Protein AF-A0A833Y471-F1 (afdb_monomer)

Mean predicted aligned error: 12.46 Å

InterPro domains:
  IPR001757 P-type ATPase [TIGR01494] (314-428)
  IPR006539 P-type ATPase, subfamily IV [TIGR01652] (5-636)
  IPR023214 HAD superfamily [G3DSA:3.40.50.1000] (184-388)
  IPR023298 P-type ATPase, transmembrane domain superfamily [SSF81665] (397-626)
  IPR023299 P-type ATPase, cytoplasmic domain N [G3DSA:3.40.1110.10] (30-183)
  IPR023299 P-type ATPase, cytoplasmic domain N [SSF81660] (3-189)
  IPR032630 P-type ATPase, C-terminal [PF16212] (376-629)
  IPR036412 HAD-like superfamily [SSF56784] (178-396)

Secondary structure (DSSP, 8-state):
---HHHHHHHHHHHHSS-PEEEEEETTEEEEE-SSHHHHHHHHHHHHTTEEEEEE-SSEEEEEETTEEEEEEEEEEE---TTT-EEEEEEE-TTS-EEEEEEE-HHHHGGGB-GGGHHHHHHHHHHHHHHHHTTPEEEEEEEEEE-HHHHHHHHHHHHHHHT-SSSHHHHHHHHHHHHTSSBEEEEEEEE--PPPTTHHHHHHHHHHTT--EEEE-SS-HHHHHHHHHHTTSS-TTSSEEEEE--SSHHHHHHHHHHHHHHHS-GGG--S----------GGGG--S-EEEEEEHHHHHHHTSTTTHHHHHHHHHHSSEEEEES--HHHHHHHHHHHHHHH----EEEESSGGGHHHHHHSSEEEEE-BTTBSHHHHT-SEEES-GGGHHHIIIIIIHHHHHHHHHHHHHHHHHHHHHHHHHHHHHTTTTT----SS-HHHHHHIIIIITHHHHHHHHHH--SS-HHHHHH-GGGGHHHHTT-SSSHHHHHHHHHHHHHHHHHHHHHHHHHHHH-B-TTSSB---HHHHHHHHHHHHHHHHHHHHHHH-SS--HHHHHHHHHHHHHHHHHHHHHTSHHHHHH-TTT---TTHHHHHHTSHHHHHHHHHHHHHHHHHHHHHHHHHHHHS--HHHHHHTT-----S------------

Structure (mmCIF, N/CA/C/O backbone):
data_AF-A0A833Y471-F1
#
_entry.id   AF-A0A833Y471-F1
#
loop_
_atom_site.group_PDB
_atom_site.id
_atom_site.type_symbol
_atom_site.label_atom_id
_atom_site.label_alt_id
_atom_site.label_comp_id
_atom_site.label_asym_id
_atom_site.label_entity_id
_atom_site.label_seq_id
_atom_site.pdbx_PDB_ins_code
_atom_site.Cartn_x
_atom_site.Cartn_y
_atom_site.Cartn_z
_atom_site.occupancy
_atom_site.B_iso_or_equiv
_atom_site.auth_seq_id
_atom_site.auth_comp_id
_atom_site.auth_asym_id
_atom_site.auth_atom_id
_atom_site.pdbx_PDB_model_num
ATOM 1 N N . MET A 1 1 ? -47.104 -16.555 22.833 1.00 46.97 1 MET A N 1
ATOM 2 C CA . MET A 1 1 ? -46.897 -15.658 23.987 1.00 46.97 1 MET A CA 1
ATOM 3 C C . MET A 1 1 ? -45.704 -16.211 24.736 1.00 46.97 1 MET A C 1
ATOM 5 O O . MET A 1 1 ? -45.770 -17.367 25.133 1.00 46.97 1 MET A O 1
ATOM 9 N N . GLY A 1 2 ? -44.591 -15.477 24.731 1.00 65.81 2 GLY A N 1
ATOM 10 C CA . GLY A 1 2 ? -43.312 -15.916 25.293 1.00 65.81 2 GLY A CA 1
ATOM 11 C C . GLY A 1 2 ? -43.161 -15.549 26.767 1.00 65.81 2 GLY A C 1
ATOM 12 O O . GLY A 1 2 ? -44.067 -14.967 27.362 1.00 65.81 2 GLY A O 1
ATOM 13 N N . ASP A 1 3 ? -42.009 -15.904 27.331 1.00 83.62 3 ASP A N 1
ATOM 14 C CA . ASP A 1 3 ? -41.602 -15.529 28.684 1.00 83.62 3 ASP A CA 1
ATOM 15 C C . ASP A 1 3 ? -41.560 -13.987 28.832 1.00 83.62 3 ASP A C 1
ATOM 17 O O . ASP A 1 3 ? -40.911 -13.319 28.013 1.00 83.62 3 ASP A O 1
ATOM 21 N N . PRO A 1 4 ? -42.232 -13.401 29.847 1.00 86.00 4 PRO A N 1
ATOM 22 C CA . PRO A 1 4 ? -42.196 -11.965 30.116 1.00 86.00 4 PRO A CA 1
ATOM 23 C C . PRO A 1 4 ? -40.780 -11.393 30.245 1.00 86.00 4 PRO A C 1
ATOM 25 O O . PRO A 1 4 ? -40.534 -10.291 29.759 1.00 86.00 4 PRO A O 1
ATOM 28 N N . TYR A 1 5 ? -39.832 -12.133 30.827 1.00 88.38 5 TYR A N 1
ATOM 29 C CA . TYR A 1 5 ? -38.450 -11.672 30.994 1.00 88.38 5 TYR A CA 1
ATOM 30 C C . TYR A 1 5 ? -37.725 -11.526 29.650 1.00 88.38 5 TYR A C 1
ATOM 32 O O . TYR A 1 5 ? -36.957 -10.584 29.456 1.00 88.38 5 TYR A O 1
ATOM 40 N N . ILE A 1 6 ? -38.030 -12.392 28.680 1.00 91.00 6 ILE A N 1
ATOM 41 C CA . ILE A 1 6 ? -37.487 -12.299 27.316 1.00 91.00 6 ILE A CA 1
ATOM 42 C C . ILE A 1 6 ? -38.076 -11.085 26.586 1.00 91.00 6 ILE A C 1
ATOM 44 O O . ILE A 1 6 ? -37.374 -10.399 25.841 1.00 91.00 6 ILE A O 1
ATOM 48 N N . HIS A 1 7 ? -39.355 -10.778 26.816 1.00 92.75 7 HIS A N 1
ATOM 49 C CA . HIS A 1 7 ? -39.956 -9.558 26.280 1.00 92.75 7 HIS A CA 1
ATOM 50 C C . HIS A 1 7 ? -39.281 -8.307 26.856 1.00 92.75 7 HIS A C 1
ATOM 52 O O . HIS A 1 7 ? -38.973 -7.393 26.095 1.00 92.75 7 HIS A O 1
ATOM 58 N N . GLU A 1 8 ? -38.996 -8.271 28.162 1.00 93.62 8 GLU A N 1
ATOM 59 C CA . GLU A 1 8 ? -38.251 -7.158 28.770 1.00 93.62 8 GLU A CA 1
ATOM 60 C C . GLU A 1 8 ? -36.824 -7.043 28.226 1.00 93.62 8 GLU A C 1
ATOM 62 O O . GLU A 1 8 ? -36.350 -5.934 27.988 1.00 93.62 8 GLU A O 1
ATOM 67 N N . PHE A 1 9 ? -36.154 -8.169 27.968 1.00 95.50 9 PHE A N 1
ATOM 68 C CA . PHE A 1 9 ? -34.824 -8.191 27.360 1.00 95.50 9 PHE A CA 1
ATOM 69 C C . PHE A 1 9 ? -34.816 -7.492 25.991 1.00 95.50 9 PHE A C 1
ATOM 71 O O . PHE A 1 9 ? -34.044 -6.558 25.769 1.00 95.50 9 PHE A O 1
ATOM 78 N N . PHE A 1 10 ? -35.707 -7.883 25.072 1.00 95.50 10 PHE A N 1
ATOM 79 C CA . PHE A 1 10 ? -35.775 -7.249 23.749 1.00 95.50 10 PHE A CA 1
ATOM 80 C C . PHE A 1 10 ? -36.350 -5.832 23.795 1.00 95.50 10 PHE A C 1
ATOM 82 O O . PHE A 1 10 ? -35.920 -4.970 23.023 1.00 95.50 10 PHE A O 1
ATOM 89 N N . ARG A 1 11 ? -37.261 -5.554 24.733 1.00 95.19 11 ARG A N 1
ATOM 90 C CA . ARG A 1 11 ? -37.755 -4.202 24.990 1.00 95.19 11 ARG A CA 1
ATOM 91 C C . ARG A 1 11 ? -36.618 -3.279 25.410 1.00 95.19 11 ARG A C 1
ATOM 93 O O . ARG A 1 11 ? -36.487 -2.206 24.823 1.00 95.19 11 ARG A O 1
ATOM 100 N N . LEU A 1 12 ? -35.749 -3.709 26.326 1.00 96.50 12 LEU A N 1
ATOM 101 C CA . LEU A 1 12 ? -34.552 -2.963 26.706 1.00 96.50 12 LEU A CA 1
ATOM 102 C C . LEU A 1 12 ? -33.698 -2.646 25.479 1.00 96.50 12 LEU A C 1
ATOM 104 O O . LEU A 1 12 ? -33.346 -1.485 25.276 1.00 96.50 12 LEU A O 1
ATOM 108 N N . LEU A 1 13 ? -33.407 -3.640 24.633 1.00 95.94 13 LEU A N 1
ATOM 109 C CA . LEU A 1 13 ? -32.599 -3.437 23.423 1.00 95.94 13 LEU A CA 1
ATOM 110 C C . LEU A 1 13 ? -33.227 -2.437 22.439 1.00 95.94 13 LEU A C 1
ATOM 112 O O . LEU A 1 13 ? -32.497 -1.719 21.758 1.00 95.94 13 LEU A O 1
ATOM 116 N N . SER A 1 14 ? -34.559 -2.350 22.397 1.00 95.69 14 SER A N 1
ATOM 117 C CA . SER A 1 14 ? -35.309 -1.404 21.555 1.00 95.69 14 SER A CA 1
ATOM 118 C C . SER A 1 14 ? -35.525 -0.008 22.165 1.00 95.69 14 SER A C 1
ATOM 120 O O . SER A 1 14 ? -36.013 0.886 21.475 1.00 95.69 14 SER A O 1
ATOM 122 N N . LEU A 1 15 ? -35.200 0.193 23.449 1.00 95.69 15 LEU A N 1
ATOM 123 C CA . LEU A 1 15 ? -35.411 1.459 24.168 1.00 95.69 15 LEU A CA 1
ATOM 124 C C . LEU A 1 15 ? -34.092 2.106 24.609 1.00 95.69 15 LEU A C 1
ATOM 126 O O . LEU A 1 15 ? -33.892 3.311 24.432 1.00 95.69 15 LEU A O 1
ATOM 130 N N . CYS A 1 16 ? -33.179 1.314 25.171 1.00 95.75 16 CYS A N 1
ATOM 131 C CA . CYS A 1 16 ? -31.921 1.767 25.750 1.00 95.75 16 CYS A CA 1
ATOM 132 C C . CYS A 1 16 ? -30.816 1.865 24.688 1.00 95.75 16 CYS A C 1
ATOM 134 O O . CYS A 1 16 ? -29.921 1.025 24.613 1.00 95.75 16 CYS A O 1
ATOM 136 N N . HIS A 1 17 ? -30.885 2.881 23.831 1.00 94.38 17 HIS A N 1
ATOM 137 C CA . HIS A 1 17 ? -29.886 3.175 22.791 1.00 94.38 17 HIS A CA 1
ATOM 138 C C . HIS A 1 17 ? -29.974 4.636 22.343 1.00 94.38 17 HIS A C 1
ATOM 140 O O . HIS A 1 17 ? -30.935 5.316 22.698 1.00 94.38 17 HIS A O 1
ATOM 146 N N . THR A 1 18 ? -29.042 5.121 21.516 1.00 91.94 18 THR A N 1
ATOM 147 C CA . THR A 1 18 ? -29.137 6.447 20.855 1.00 91.94 18 THR A CA 1
ATOM 148 C C . THR A 1 18 ? -29.384 6.382 19.343 1.00 91.94 18 THR A C 1
ATOM 150 O O . THR A 1 18 ? -29.475 7.415 18.687 1.00 91.94 18 THR A O 1
ATOM 153 N N . VAL A 1 19 ? -29.553 5.173 18.793 1.00 92.00 19 VAL A N 1
ATOM 154 C CA . VAL A 1 19 ? -29.868 4.933 17.372 1.00 92.00 19 VAL A CA 1
ATOM 155 C C . VAL A 1 19 ? -31.068 5.757 16.895 1.00 92.00 19 VAL A C 1
ATOM 157 O O . VAL A 1 19 ? -32.106 5.805 17.556 1.00 92.00 19 VAL A O 1
ATOM 160 N N . MET A 1 20 ? -30.924 6.352 15.713 1.00 90.62 20 MET A N 1
ATOM 161 C CA . MET A 1 20 ? -31.963 7.091 15.002 1.00 90.62 20 MET A CA 1
ATOM 162 C C . MET A 1 20 ? -32.522 6.244 13.861 1.00 90.62 20 MET A C 1
ATOM 164 O O . MET A 1 20 ? -31.776 5.560 13.161 1.00 90.62 20 MET A O 1
ATOM 168 N N . SER A 1 21 ? -33.834 6.293 13.660 1.00 90.19 21 SER A N 1
ATOM 169 C CA . SER A 1 21 ? -34.512 5.626 12.552 1.00 90.19 21 SER A CA 1
ATOM 170 C C . SER A 1 21 ? -34.800 6.608 11.416 1.00 90.19 21 SER A C 1
ATOM 172 O O . SER A 1 21 ? -35.260 7.726 11.640 1.00 90.19 21 SER A O 1
ATOM 174 N N . GLU A 1 22 ? -34.552 6.175 10.184 1.00 85.31 22 GLU A N 1
ATOM 175 C CA . GLU A 1 22 ? -34.939 6.874 8.960 1.00 85.31 22 GLU A CA 1
ATOM 176 C C . GLU A 1 22 ? -35.779 5.939 8.094 1.00 85.31 22 GLU A C 1
ATOM 178 O O . GLU A 1 22 ? -35.349 4.836 7.760 1.00 85.31 22 GLU A O 1
ATOM 183 N N . GLU A 1 23 ? -36.970 6.382 7.707 1.00 81.00 23 GLU A N 1
ATOM 184 C CA . GLU A 1 23 ? -37.832 5.665 6.769 1.00 81.00 23 GLU A CA 1
ATOM 185 C C . GLU A 1 23 ? -37.775 6.409 5.430 1.00 81.00 23 GLU A C 1
ATOM 187 O O . GLU A 1 23 ? -38.266 7.531 5.317 1.00 81.00 23 GLU A O 1
ATOM 192 N N . LYS A 1 24 ? -37.074 5.836 4.439 1.00 71.19 24 LYS A N 1
ATOM 193 C CA . LYS A 1 24 ? -36.909 6.464 3.110 1.00 71.19 24 LYS A CA 1
ATOM 194 C C . LYS A 1 24 ? -38.098 6.185 2.192 1.00 71.19 24 LYS A C 1
ATOM 196 O O . LYS A 1 24 ? -38.511 7.073 1.456 1.00 71.19 24 LYS A O 1
ATOM 201 N N . ASN A 1 25 ? -38.632 4.968 2.270 1.00 74.25 25 ASN A N 1
ATOM 202 C CA . ASN A 1 25 ? -39.831 4.485 1.588 1.00 74.25 25 ASN A CA 1
ATOM 203 C C . ASN A 1 25 ? -40.712 3.770 2.626 1.00 74.25 25 ASN A C 1
ATOM 205 O O . ASN A 1 25 ? -40.179 3.269 3.619 1.00 74.25 25 ASN A O 1
ATOM 209 N N . GLU A 1 26 ? -42.028 3.677 2.405 1.00 68.75 26 GLU A N 1
ATOM 210 C CA . GLU A 1 26 ? -42.925 2.921 3.298 1.00 68.75 26 GLU A CA 1
ATOM 211 C C . GLU A 1 26 ? -42.424 1.477 3.476 1.00 68.75 26 GLU A C 1
ATOM 213 O O . GLU A 1 26 ? -42.359 0.704 2.521 1.00 68.75 26 GLU A O 1
ATOM 218 N N . GLY A 1 27 ? -42.043 1.115 4.707 1.00 70.00 27 GLY A N 1
ATOM 219 C CA . GLY A 1 27 ? -41.540 -0.220 5.050 1.00 70.00 27 GLY A CA 1
ATOM 220 C C . GLY A 1 27 ? -40.014 -0.393 5.009 1.00 70.00 27 GLY A C 1
ATOM 221 O O . GLY A 1 27 ? -39.505 -1.355 5.592 1.00 70.00 27 GLY A O 1
ATOM 222 N N . GLU A 1 28 ? -39.260 0.541 4.420 1.00 77.50 28 GLU A N 1
ATOM 223 C CA . GLU A 1 28 ? -37.789 0.523 4.418 1.00 77.50 28 GLU A CA 1
ATOM 224 C C . GLU A 1 28 ? -37.214 1.381 5.550 1.00 77.50 28 GLU A C 1
ATOM 226 O O . GLU A 1 28 ? -36.831 2.542 5.378 1.00 77.50 28 GLU A O 1
ATOM 231 N N . LEU A 1 29 ? -37.148 0.769 6.732 1.00 84.12 29 LEU A N 1
ATOM 232 C CA . LEU A 1 29 ? -36.581 1.368 7.935 1.00 84.12 29 LEU A CA 1
ATOM 233 C C . LEU A 1 29 ? -35.058 1.153 8.001 1.00 84.12 29 LEU A C 1
ATOM 235 O O . LEU A 1 29 ? -34.595 0.008 8.062 1.00 84.12 29 LEU A O 1
ATOM 239 N N . TYR A 1 30 ? -34.299 2.246 8.051 1.00 86.12 30 TYR A N 1
ATOM 240 C CA . TYR A 1 30 ? -32.846 2.276 8.219 1.00 86.12 30 TYR A CA 1
ATOM 241 C C . TYR A 1 30 ? -32.464 2.813 9.599 1.00 86.12 30 TYR A C 1
ATOM 243 O O . TYR A 1 30 ? -33.008 3.814 10.058 1.00 86.12 30 TYR A O 1
ATOM 251 N N . TYR A 1 31 ? -31.494 2.169 10.246 1.00 89.44 31 TYR A N 1
ATOM 252 C CA . TYR A 1 31 ? -30.966 2.592 11.541 1.00 89.44 31 TYR A CA 1
ATOM 253 C C . TYR A 1 31 ? -29.606 3.270 11.379 1.00 89.44 31 TYR A C 1
ATOM 255 O O . TYR A 1 31 ? -28.676 2.684 10.830 1.00 89.44 31 TYR A O 1
ATOM 263 N N . LYS A 1 32 ? -29.489 4.502 11.877 1.00 85.56 32 LYS A N 1
ATOM 264 C CA . LYS A 1 32 ? -28.229 5.238 12.000 1.00 85.56 32 LYS A CA 1
ATOM 265 C C . LYS A 1 32 ? -27.798 5.235 13.458 1.00 85.56 32 LYS A C 1
ATOM 267 O O . LYS A 1 32 ? -28.493 5.787 14.310 1.00 85.56 32 LYS A O 1
ATOM 272 N N . ALA A 1 33 ? -26.661 4.615 13.739 1.00 85.06 33 ALA A N 1
ATOM 273 C CA . ALA A 1 33 ? -26.111 4.491 15.081 1.00 85.06 33 ALA A CA 1
ATOM 274 C C . ALA A 1 33 ? -24.761 5.211 15.174 1.00 85.06 33 ALA A C 1
ATOM 276 O O . ALA A 1 33 ? -24.009 5.230 14.203 1.00 85.06 33 ALA A O 1
ATOM 277 N N . GLN A 1 34 ? -24.455 5.789 16.338 1.00 74.62 34 GLN A N 1
ATOM 278 C CA . GLN A 1 34 ? -23.121 6.337 16.620 1.00 74.62 34 GLN A CA 1
ATOM 279 C C . GLN A 1 34 ? -22.093 5.232 16.884 1.00 74.62 34 GLN A C 1
ATOM 281 O O . GLN A 1 34 ? -20.915 5.409 16.599 1.00 74.62 34 GLN A O 1
ATOM 286 N N . SER A 1 35 ? -22.551 4.099 17.420 1.00 79.06 35 SER A N 1
ATOM 287 C CA . SER A 1 35 ? -21.752 2.898 17.636 1.00 79.06 35 SER A CA 1
ATOM 288 C C . SER A 1 35 ? -22.341 1.734 16.828 1.00 79.06 35 SER A C 1
ATOM 290 O O . SER A 1 35 ? -23.563 1.535 16.866 1.00 79.06 35 SER A O 1
ATOM 292 N N . PRO A 1 36 ? -21.512 0.953 16.111 1.00 79.62 36 PRO A N 1
ATOM 293 C CA . PRO A 1 36 ? -21.971 -0.218 15.367 1.00 79.62 36 PRO A CA 1
ATOM 294 C C . PRO A 1 36 ? -22.611 -1.268 16.286 1.00 79.62 36 PRO A C 1
ATOM 296 O O . PRO A 1 36 ? -23.609 -1.878 15.899 1.00 79.62 36 PRO A O 1
ATOM 299 N N . ASP A 1 37 ? -22.121 -1.399 17.522 1.00 85.75 37 ASP A N 1
ATOM 300 C CA . ASP A 1 37 ? -22.655 -2.322 18.528 1.00 85.75 37 ASP A CA 1
ATOM 301 C C . ASP A 1 37 ? -24.118 -1.975 18.858 1.00 85.75 37 ASP A C 1
ATOM 303 O O . ASP A 1 37 ? -24.988 -2.847 18.881 1.00 85.75 37 ASP A O 1
ATOM 307 N N . GLU A 1 38 ? -24.440 -0.684 19.027 1.00 88.69 38 GLU A N 1
ATOM 308 C CA . GLU A 1 38 ? -25.830 -0.256 19.238 1.00 88.69 38 GLU A CA 1
ATOM 309 C C . GLU A 1 38 ? -26.712 -0.546 18.022 1.00 88.69 38 GLU A C 1
ATOM 311 O O . GLU A 1 38 ? -27.849 -0.996 18.177 1.00 88.69 38 GLU A O 1
ATOM 316 N N . GLY A 1 39 ? -26.195 -0.309 16.814 1.00 90.06 39 GLY A N 1
ATOM 317 C CA . GLY A 1 39 ? -26.905 -0.615 15.574 1.00 90.06 39 GLY A CA 1
ATOM 318 C C . GLY A 1 39 ? -27.232 -2.104 15.447 1.00 90.06 39 GLY A C 1
ATOM 319 O O . GLY A 1 39 ? -28.359 -2.457 15.085 1.00 90.06 39 GLY A O 1
ATOM 320 N N . ALA A 1 40 ? -26.283 -2.976 15.799 1.00 90.88 40 ALA A N 1
ATOM 321 C CA . ALA A 1 40 ? -26.464 -4.424 15.801 1.00 90.88 40 ALA A CA 1
ATOM 322 C C . ALA A 1 40 ? -27.537 -4.861 16.810 1.00 90.88 40 ALA A C 1
ATOM 324 O O . ALA A 1 40 ? -28.440 -5.617 16.450 1.00 90.88 40 ALA A O 1
ATOM 325 N N . LEU A 1 41 ? -27.504 -4.326 18.036 1.00 94.19 41 LEU A N 1
ATOM 326 C CA . LEU A 1 41 ? -28.482 -4.641 19.083 1.00 94.19 41 LEU A CA 1
ATOM 327 C C . LEU A 1 41 ? -29.913 -4.226 18.713 1.00 94.19 41 LEU A C 1
ATOM 329 O O . LEU A 1 41 ? -30.844 -5.017 18.869 1.00 94.19 41 LEU A O 1
ATOM 333 N N . VAL A 1 42 ? -30.102 -3.015 18.181 1.00 94.31 42 VAL A N 1
ATOM 334 C CA . VAL A 1 42 ? -31.432 -2.534 17.757 1.00 94.31 42 VAL A CA 1
ATOM 335 C C . VAL A 1 42 ? -31.941 -3.328 16.552 1.00 94.31 42 VAL A C 1
ATOM 337 O O . VAL A 1 42 ? -33.126 -3.654 16.464 1.00 94.31 42 VAL A O 1
ATOM 340 N N . THR A 1 43 ? -31.045 -3.702 15.637 1.00 92.31 43 THR A N 1
ATOM 341 C CA . THR A 1 43 ? -31.388 -4.565 14.499 1.00 92.31 43 THR A CA 1
ATOM 342 C C . THR A 1 43 ? -31.784 -5.969 14.961 1.00 92.31 43 THR A C 1
ATOM 344 O O . THR A 1 43 ? -32.756 -6.526 14.449 1.00 92.31 43 THR A O 1
ATOM 347 N N . ALA A 1 44 ? -31.097 -6.524 15.963 1.00 93.81 44 ALA A N 1
ATOM 348 C CA . ALA A 1 44 ? -31.482 -7.787 16.579 1.00 93.81 44 ALA A CA 1
ATOM 349 C C . ALA A 1 44 ? -32.880 -7.684 17.208 1.00 93.81 44 ALA A C 1
ATOM 351 O O . ALA A 1 44 ? -33.747 -8.485 16.870 1.00 93.81 44 ALA A O 1
ATOM 352 N N . ALA A 1 45 ? -33.147 -6.656 18.021 1.00 94.88 45 ALA A N 1
ATOM 353 C CA . ALA A 1 45 ? -34.469 -6.429 18.614 1.00 94.88 45 ALA A CA 1
ATOM 354 C C . ALA A 1 45 ? -35.583 -6.356 17.552 1.00 94.88 45 ALA A C 1
ATOM 356 O O . ALA A 1 45 ? -36.620 -7.012 17.690 1.00 94.88 45 ALA A O 1
ATOM 357 N N . ARG A 1 46 ? -35.335 -5.656 16.435 1.00 93.00 46 ARG A N 1
ATOM 358 C CA . ARG A 1 46 ? -36.253 -5.602 15.286 1.00 93.00 46 ARG A CA 1
ATOM 359 C C . ARG A 1 46 ? -36.554 -6.990 14.716 1.00 93.00 46 ARG A C 1
ATOM 361 O O . ARG A 1 46 ? -37.717 -7.277 14.437 1.00 93.00 46 ARG A O 1
ATOM 368 N N . ASN A 1 47 ? -35.541 -7.839 14.546 1.00 91.94 47 ASN A N 1
ATOM 369 C CA . ASN A 1 47 ? -35.712 -9.194 14.007 1.00 91.94 47 ASN A CA 1
ATOM 370 C C . ASN A 1 47 ? -36.550 -10.093 14.930 1.00 91.94 47 ASN A C 1
ATOM 372 O O . ASN A 1 47 ? -37.228 -10.996 14.447 1.00 91.94 47 ASN A O 1
ATOM 376 N N . PHE A 1 48 ? -36.556 -9.806 16.234 1.00 92.62 48 PHE A N 1
ATOM 377 C CA . PHE A 1 48 ? -37.387 -10.486 17.232 1.00 92.62 48 PHE A CA 1
ATOM 378 C C . PHE A 1 48 ? -38.737 -9.793 17.493 1.00 92.62 48 PHE A C 1
ATOM 380 O O . PHE A 1 48 ? -39.436 -10.138 18.442 1.00 92.62 48 PHE A O 1
ATOM 387 N N . GLY A 1 49 ? -39.143 -8.844 16.642 1.00 91.88 49 GLY A N 1
ATOM 388 C CA . GLY A 1 49 ? -40.467 -8.218 16.704 1.00 91.88 49 GLY A CA 1
ATOM 389 C C . GLY A 1 49 ? -40.575 -6.998 17.621 1.00 91.88 49 GLY A C 1
ATOM 390 O O . GLY A 1 49 ? -41.690 -6.534 17.845 1.00 91.88 49 GLY A O 1
ATOM 391 N N . PHE A 1 50 ? -39.455 -6.456 18.111 1.00 95.12 50 PHE A N 1
ATOM 392 C CA . PHE A 1 50 ? -39.375 -5.205 18.875 1.00 95.12 50 PHE A CA 1
ATOM 393 C C . PHE A 1 50 ? -38.760 -4.115 17.995 1.00 95.12 50 PHE A C 1
ATOM 395 O O . PHE A 1 50 ? -37.556 -3.859 18.006 1.00 95.12 50 PHE A O 1
ATOM 402 N N . VAL A 1 51 ? -39.591 -3.503 17.152 1.00 94.44 51 VAL A N 1
ATOM 403 C CA . VAL A 1 51 ? -39.131 -2.596 16.095 1.00 94.44 51 VAL A CA 1
ATOM 404 C C . VAL A 1 51 ? -39.138 -1.158 16.597 1.00 94.44 51 VAL A C 1
ATOM 406 O O . VAL A 1 51 ? -40.196 -0.533 16.686 1.00 94.44 51 VAL A O 1
ATOM 409 N N . PHE A 1 52 ? -37.961 -0.601 16.877 1.00 95.00 52 PHE A N 1
ATOM 410 C CA . PHE A 1 52 ? -37.817 0.831 17.144 1.00 95.00 52 PHE A CA 1
ATOM 411 C C . PHE A 1 52 ? -38.224 1.633 15.898 1.00 95.00 52 PHE A C 1
ATOM 413 O O . PHE A 1 52 ? -37.654 1.421 14.828 1.00 95.00 52 PHE A O 1
ATOM 420 N N . ARG A 1 53 ? -39.222 2.521 16.014 1.00 91.69 53 ARG A N 1
ATOM 421 C CA . ARG A 1 53 ? -39.813 3.257 14.881 1.00 91.69 53 ARG A CA 1
ATOM 422 C C . ARG A 1 53 ? -39.386 4.706 14.819 1.00 91.69 53 ARG A C 1
ATOM 424 O O . ARG A 1 53 ? -39.021 5.173 13.746 1.00 91.69 53 ARG A O 1
ATOM 431 N N . SER A 1 54 ? -39.474 5.428 15.928 1.00 91.00 54 SER A N 1
ATOM 432 C CA . SER A 1 54 ? -39.138 6.849 15.976 1.00 91.00 54 SER A CA 1
ATOM 433 C C . SER A 1 54 ? -38.860 7.303 17.401 1.00 91.00 54 SER A C 1
ATOM 435 O O . SER A 1 54 ? -39.326 6.708 18.377 1.00 91.00 54 SER A O 1
ATOM 437 N N . ARG A 1 55 ? -38.101 8.391 17.516 1.00 91.19 55 ARG A N 1
ATOM 438 C CA . ARG A 1 55 ? -37.810 9.060 18.780 1.00 91.19 55 ARG A CA 1
ATOM 439 C C . ARG A 1 55 ? -38.028 10.556 18.636 1.00 91.19 55 ARG A C 1
ATOM 441 O O . ARG A 1 55 ? -37.570 11.167 17.676 1.00 91.19 55 ARG A O 1
ATOM 448 N N . THR A 1 56 ? -38.687 11.138 19.626 1.00 90.75 56 THR A N 1
ATOM 449 C CA . THR A 1 56 ? -38.736 12.582 19.860 1.00 90.75 56 THR A CA 1
ATOM 450 C C . THR A 1 56 ? -37.991 12.896 21.165 1.00 90.75 56 THR A C 1
ATOM 452 O O . THR A 1 56 ? -37.707 11.976 21.934 1.00 90.75 56 THR A O 1
ATOM 455 N N . PRO A 1 57 ? -37.711 14.171 21.490 1.00 89.69 57 PRO A N 1
ATOM 456 C CA . PRO A 1 57 ? -37.101 14.525 22.775 1.00 89.69 57 PRO A CA 1
ATOM 457 C C . PRO A 1 57 ? -37.894 14.082 24.016 1.00 89.69 57 PRO A C 1
ATOM 459 O O . PRO A 1 57 ? -37.346 14.097 25.112 1.00 89.69 57 PRO A O 1
ATOM 462 N N . LYS A 1 58 ? -39.179 13.719 23.870 1.00 93.06 58 LYS A N 1
ATOM 463 C CA . LYS A 1 58 ? -40.063 13.327 24.982 1.00 93.06 58 LYS A CA 1
ATOM 464 C C . LYS A 1 58 ? -40.665 11.931 24.848 1.00 93.06 58 LYS A C 1
ATOM 466 O O . LYS A 1 58 ? -41.293 11.467 25.794 1.00 93.06 58 LYS A O 1
ATOM 471 N N . THR A 1 59 ? -40.535 11.264 23.703 1.00 95.12 59 THR A N 1
ATOM 472 C CA . THR A 1 59 ? -41.182 9.966 23.462 1.00 95.12 59 THR A CA 1
ATOM 473 C C . THR A 1 59 ? -40.334 9.036 22.605 1.00 95.12 59 THR A C 1
ATOM 475 O O . THR A 1 59 ? -39.578 9.477 21.740 1.00 95.12 59 THR A O 1
ATOM 478 N N . ILE A 1 60 ? -40.494 7.733 22.819 1.00 95.50 60 ILE A N 1
ATOM 479 C CA . ILE A 1 60 ? -39.920 6.664 21.998 1.00 95.50 60 ILE A CA 1
ATOM 480 C C . ILE A 1 60 ? -41.070 5.773 21.532 1.00 95.50 60 ILE A C 1
ATOM 482 O O . ILE A 1 60 ? -41.830 5.273 22.356 1.00 95.50 60 ILE A O 1
ATOM 486 N N . THR A 1 61 ? -41.201 5.569 20.223 1.00 94.19 61 THR A N 1
ATOM 487 C CA . THR A 1 61 ? -42.233 4.699 19.643 1.00 94.19 61 THR A CA 1
ATOM 488 C C . THR A 1 61 ? -41.598 3.394 19.181 1.00 94.19 61 THR A C 1
ATOM 490 O O . THR A 1 61 ? -40.675 3.407 18.360 1.00 94.19 61 THR A O 1
ATOM 493 N N . VAL A 1 62 ? -42.105 2.270 19.684 1.00 94.38 62 VAL A N 1
ATOM 494 C CA . VAL A 1 62 ? -41.660 0.911 19.346 1.00 94.38 62 VAL A CA 1
ATOM 495 C C . VAL A 1 62 ? -42.875 0.095 18.915 1.00 94.38 62 VAL A C 1
ATOM 497 O O . VAL A 1 62 ? -43.934 0.191 19.522 1.00 94.38 62 VAL A O 1
ATOM 500 N N . HIS A 1 63 ? -42.756 -0.709 17.862 1.00 93.06 63 HIS A N 1
ATOM 501 C CA . HIS A 1 63 ? -43.740 -1.753 17.582 1.00 93.06 63 HIS A CA 1
ATOM 502 C C . HIS A 1 63 ? -43.318 -3.027 18.305 1.00 93.06 63 HIS A C 1
ATOM 504 O O . HIS A 1 63 ? -42.352 -3.665 17.894 1.00 93.06 63 HIS A O 1
ATOM 510 N N . GLU A 1 64 ? -44.044 -3.395 19.354 1.00 93.31 64 GLU A N 1
ATOM 511 C CA . GLU A 1 64 ? -43.842 -4.639 20.092 1.00 93.31 64 GLU A CA 1
ATOM 512 C C . GLU A 1 64 ? -44.813 -5.697 19.574 1.00 93.31 64 GLU A C 1
ATOM 514 O O . GLU A 1 64 ? -46.032 -5.554 19.690 1.00 93.31 64 GLU A O 1
ATOM 519 N N . MET A 1 65 ? -44.282 -6.756 18.961 1.00 89.44 65 MET A N 1
ATOM 520 C CA . MET A 1 65 ? -45.064 -7.880 18.429 1.00 89.44 65 MET A CA 1
ATOM 521 C C . MET A 1 65 ? -46.222 -7.433 17.516 1.00 89.44 65 MET A C 1
ATOM 523 O O . MET A 1 65 ? -47.313 -8.001 17.536 1.00 89.44 65 MET A O 1
ATOM 527 N N . GLY A 1 66 ? -45.987 -6.387 16.717 1.00 86.12 66 GLY A N 1
ATOM 528 C CA . GLY A 1 66 ? -46.965 -5.809 15.789 1.00 86.12 66 GLY A CA 1
ATOM 529 C C . GLY A 1 66 ? -47.845 -4.696 16.369 1.00 86.12 66 GLY A C 1
ATOM 530 O O . GLY A 1 66 ? -48.539 -4.032 15.603 1.00 86.12 66 GLY A O 1
ATOM 531 N N . THR A 1 67 ? -47.781 -4.432 17.676 1.00 91.50 67 THR A N 1
ATOM 532 C CA . THR A 1 67 ? -48.552 -3.366 18.335 1.00 91.50 67 THR A CA 1
ATOM 533 C C . THR A 1 67 ? -47.683 -2.132 18.549 1.00 91.50 67 THR A C 1
ATOM 535 O O . THR A 1 67 ? -46.606 -2.230 19.128 1.00 91.50 67 THR A O 1
ATOM 538 N N . ALA A 1 68 ? -48.138 -0.963 18.095 1.00 92.62 68 ALA A N 1
ATOM 539 C CA . ALA A 1 68 ? -47.433 0.295 18.324 1.00 92.62 68 ALA A CA 1
ATOM 540 C C . ALA A 1 68 ? -47.584 0.741 19.787 1.00 92.62 68 ALA A C 1
ATOM 542 O O . ALA A 1 68 ? -48.696 0.983 20.254 1.00 92.62 68 ALA A O 1
ATOM 543 N N . ILE A 1 69 ? -46.462 0.865 20.493 1.00 95.12 69 ILE A N 1
ATOM 544 C CA . ILE A 1 69 ? -46.378 1.299 21.886 1.00 95.12 69 ILE A CA 1
ATOM 545 C C . ILE A 1 69 ? -45.491 2.542 21.953 1.00 95.12 69 ILE A C 1
ATOM 547 O O . ILE A 1 69 ? -44.348 2.545 21.491 1.00 95.12 69 ILE A O 1
ATOM 551 N N . THR A 1 70 ? -46.027 3.608 22.545 1.00 95.50 70 THR A N 1
ATOM 552 C CA . THR A 1 70 ? -45.308 4.870 22.734 1.00 95.50 70 THR A CA 1
ATOM 553 C C . THR A 1 70 ? -44.937 5.029 24.198 1.00 95.50 70 THR A C 1
ATOM 555 O O . THR A 1 70 ? -45.803 5.178 25.056 1.00 95.50 70 THR A O 1
ATOM 558 N N . TYR A 1 71 ? -43.640 5.030 24.469 1.00 96.25 71 TYR A N 1
ATOM 559 C CA . TYR A 1 71 ? -43.060 5.294 25.776 1.00 96.25 71 TYR A CA 1
ATOM 560 C C . TYR A 1 71 ? -42.783 6.782 25.935 1.00 96.25 71 TYR A C 1
ATOM 562 O O . TYR A 1 71 ? -42.305 7.436 25.004 1.00 96.25 71 TYR A O 1
ATOM 570 N N . GLN A 1 72 ? -43.028 7.321 27.124 1.00 96.69 72 GLN A N 1
ATOM 571 C CA . GLN A 1 72 ? -42.567 8.656 27.477 1.00 96.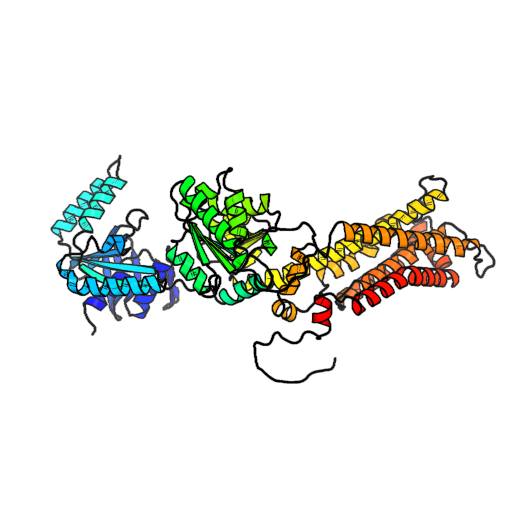69 72 GLN A CA 1
ATOM 572 C C . GLN A 1 72 ? -41.107 8.565 27.922 1.00 96.69 72 GLN A C 1
ATOM 574 O O . GLN A 1 72 ? -40.773 7.835 28.853 1.00 96.69 72 GLN A O 1
ATOM 579 N N . LEU A 1 73 ? -40.235 9.304 27.244 1.00 95.56 73 LEU A N 1
ATOM 580 C CA . LEU A 1 73 ? -38.822 9.403 27.572 1.00 95.56 73 LEU A CA 1
ATOM 581 C C . LEU A 1 73 ? -38.642 10.417 28.700 1.00 95.56 73 LEU A C 1
ATOM 583 O O . LEU A 1 73 ? -38.946 11.598 28.529 1.00 95.56 73 LEU A O 1
ATOM 587 N N . LEU A 1 74 ? -38.153 9.943 29.841 1.00 94.81 74 LEU A N 1
ATOM 588 C CA . LEU A 1 74 ? -37.990 10.744 31.049 1.00 94.81 74 LEU A CA 1
ATOM 589 C C . LEU A 1 74 ? -36.551 11.248 31.202 1.00 94.81 74 LEU A C 1
ATOM 591 O O . LEU A 1 74 ? -36.325 12.443 31.405 1.00 94.81 74 LEU A O 1
ATOM 595 N N . ALA A 1 75 ? -35.571 10.359 31.035 1.00 94.12 75 ALA A N 1
ATOM 596 C CA . ALA A 1 75 ? -34.158 10.719 31.039 1.00 94.12 75 ALA A CA 1
ATOM 597 C C . ALA A 1 75 ? -33.325 9.739 30.204 1.00 94.12 75 ALA A C 1
ATOM 599 O O . ALA A 1 75 ? -33.632 8.550 30.130 1.00 94.12 75 ALA A O 1
ATOM 600 N N . ILE A 1 76 ? -32.240 10.243 29.616 1.00 93.38 76 ILE A N 1
ATOM 601 C CA . ILE A 1 76 ? -31.161 9.435 29.043 1.00 93.38 76 ILE A CA 1
ATOM 602 C C . ILE A 1 76 ? -29.907 9.731 29.859 1.00 93.38 76 ILE A C 1
ATOM 604 O O . IL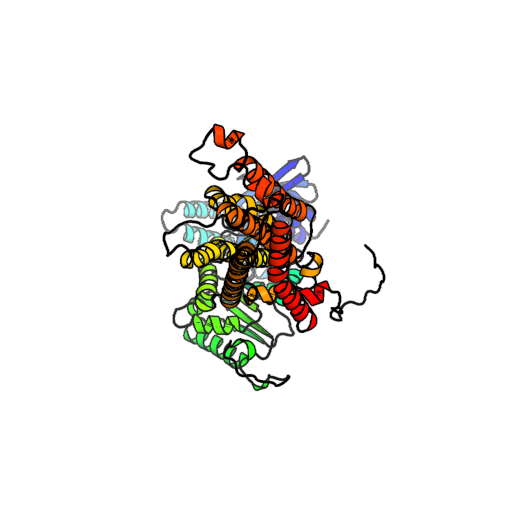E A 1 76 ? -29.560 10.892 30.071 1.00 93.38 76 ILE A O 1
ATOM 608 N N . LEU A 1 77 ? -29.257 8.677 30.336 1.00 93.94 77 LEU A N 1
ATOM 609 C CA . LEU A 1 77 ? -27.971 8.737 31.006 1.00 93.94 77 LEU A CA 1
ATOM 610 C C . LEU A 1 77 ? -26.945 8.186 30.015 1.00 93.94 77 LEU A C 1
ATOM 612 O O . LEU A 1 77 ? -26.758 6.970 29.920 1.00 93.94 77 LEU A O 1
ATOM 616 N N . ASP A 1 78 ? -26.319 9.090 29.264 1.00 89.44 78 ASP A N 1
ATOM 617 C CA . ASP A 1 78 ? -25.447 8.753 28.139 1.00 89.44 78 ASP A CA 1
ATOM 618 C C . ASP A 1 78 ? -24.258 7.869 28.527 1.00 89.44 78 ASP A C 1
ATOM 620 O O . ASP A 1 78 ? -23.773 7.863 29.668 1.00 89.44 78 ASP A O 1
ATOM 624 N N . PHE A 1 79 ? -23.770 7.124 27.538 1.00 87.25 79 PHE A N 1
ATOM 625 C CA . PHE A 1 79 ? -22.538 6.366 27.674 1.00 87.25 79 PHE A CA 1
ATOM 626 C C . PHE A 1 79 ? -21.344 7.303 27.892 1.00 87.25 79 PHE A C 1
ATOM 628 O O . PHE A 1 79 ? -21.183 8.311 27.208 1.00 87.25 79 PHE A O 1
ATOM 635 N N . ASN A 1 80 ? -20.464 6.932 28.820 1.00 78.75 80 ASN A N 1
ATOM 636 C CA . ASN A 1 80 ? -19.179 7.594 29.032 1.00 78.75 80 ASN A CA 1
ATOM 637 C C . ASN A 1 80 ? -18.106 6.522 29.288 1.00 78.75 80 ASN A C 1
ATOM 639 O O . ASN A 1 80 ? -18.357 5.549 30.000 1.00 78.75 80 ASN A O 1
ATOM 643 N N . ASN A 1 81 ? -16.900 6.707 28.745 1.00 73.44 81 ASN A N 1
ATOM 644 C CA . ASN A 1 81 ? -15.756 5.803 28.919 1.00 73.44 81 ASN A CA 1
ATOM 645 C C . ASN A 1 81 ? -15.374 5.560 30.389 1.00 73.44 81 ASN A C 1
ATOM 647 O O . ASN A 1 81 ? -14.833 4.502 30.710 1.00 73.44 81 ASN A O 1
ATOM 651 N N . ILE A 1 82 ? -15.669 6.512 31.280 1.00 77.12 82 ILE A N 1
ATOM 652 C CA . ILE A 1 82 ? -15.424 6.377 32.722 1.00 77.12 82 ILE A CA 1
ATOM 653 C C . ILE A 1 82 ? -16.429 5.397 33.343 1.00 77.12 82 ILE A C 1
ATOM 655 O O . ILE A 1 82 ? -16.039 4.469 34.047 1.00 77.12 82 ILE A O 1
ATOM 659 N N . ARG A 1 83 ? -17.724 5.557 33.040 1.00 85.06 83 ARG A N 1
ATOM 660 C CA . ARG A 1 83 ? -18.806 4.754 33.640 1.00 85.06 83 ARG A CA 1
ATOM 661 C C . ARG A 1 83 ? -19.081 3.424 32.931 1.00 85.06 83 ARG A C 1
ATOM 663 O O . ARG A 1 83 ? -19.665 2.537 33.542 1.00 85.06 83 ARG A O 1
ATOM 670 N N . LYS A 1 84 ? -18.711 3.309 31.648 1.00 88.00 84 LYS A N 1
ATOM 671 C CA . LYS A 1 84 ? -18.839 2.126 30.768 1.00 88.00 84 LYS A CA 1
ATOM 672 C C . LYS A 1 84 ? -20.239 1.494 30.705 1.00 88.00 84 LYS A C 1
ATOM 674 O O . LYS A 1 84 ? -20.378 0.279 30.560 1.00 88.00 84 LYS A O 1
ATOM 679 N N . ARG A 1 85 ? -21.279 2.318 30.816 1.00 93.00 85 ARG A N 1
ATOM 680 C CA . ARG A 1 85 ? -22.689 1.915 30.756 1.00 93.00 85 ARG A CA 1
ATOM 681 C C . ARG A 1 85 ? -23.562 3.063 30.266 1.00 93.00 85 ARG A C 1
ATOM 683 O O . ARG A 1 85 ? -23.152 4.221 30.346 1.00 93.00 85 ARG A O 1
ATOM 690 N N . MET A 1 86 ? -24.746 2.725 29.781 1.00 94.25 86 MET A N 1
ATOM 691 C CA . MET A 1 86 ? -25.782 3.646 29.334 1.00 94.25 86 MET A CA 1
ATOM 692 C C . MET A 1 86 ? -27.111 3.223 29.946 1.00 94.25 86 MET A C 1
ATOM 694 O O . MET A 1 86 ? -27.417 2.029 29.960 1.00 94.25 86 MET A O 1
ATOM 698 N N . SER A 1 87 ? -27.914 4.201 30.359 1.00 96.38 87 SER A N 1
ATOM 699 C CA . SER A 1 87 ? -29.259 3.932 30.859 1.00 96.38 87 SER A CA 1
ATOM 700 C C . SER A 1 87 ? -30.301 4.861 30.259 1.00 96.38 87 SER A C 1
ATOM 702 O O . SER A 1 87 ? -30.013 5.996 29.879 1.00 96.38 87 SER A O 1
ATOM 704 N N . VAL A 1 88 ? -31.539 4.385 30.198 1.00 96.56 88 VAL A N 1
ATOM 705 C CA . VAL A 1 88 ? -32.702 5.161 29.774 1.00 96.56 88 VAL A CA 1
ATOM 706 C C . VAL A 1 88 ? -33.827 4.949 30.776 1.00 96.56 88 VAL A C 1
ATOM 708 O O . VAL A 1 88 ? -34.132 3.817 31.144 1.00 96.56 88 VAL A O 1
ATOM 711 N N . ILE A 1 89 ? -34.453 6.044 31.200 1.00 97.00 89 ILE A N 1
ATOM 712 C CA . ILE A 1 89 ? -35.641 6.032 32.050 1.00 97.00 89 ILE A CA 1
ATOM 713 C C . ILE A 1 89 ? -36.848 6.339 31.174 1.00 97.00 89 ILE A C 1
ATOM 715 O O . ILE A 1 89 ? -36.896 7.374 30.498 1.00 97.00 89 ILE A O 1
ATOM 719 N N . VAL A 1 90 ? -37.828 5.442 31.196 1.00 96.69 90 VAL A N 1
ATOM 720 C CA . VAL A 1 90 ? -39.074 5.582 30.446 1.00 96.69 90 VAL A CA 1
ATOM 721 C C . VAL A 1 90 ? -40.283 5.364 31.339 1.00 96.69 90 VAL A C 1
ATOM 723 O O . VAL A 1 90 ? -40.236 4.591 32.294 1.00 96.69 90 VAL A O 1
ATOM 726 N N . ARG A 1 91 ? -41.394 6.001 30.976 1.00 96.12 91 ARG A N 1
ATOM 727 C CA . ARG A 1 91 ? -42.722 5.667 31.488 1.00 96.12 91 ARG A CA 1
ATOM 728 C C . ARG A 1 91 ? -43.502 4.933 30.405 1.00 96.12 91 ARG A C 1
ATOM 730 O O . ARG A 1 91 ? -43.584 5.405 29.267 1.00 96.12 91 ARG A O 1
ATOM 737 N N . ASN A 1 92 ? -44.023 3.761 30.746 1.00 92.31 92 ASN A N 1
ATOM 738 C CA . ASN A 1 92 ? -44.857 2.978 29.839 1.00 92.31 92 ASN A CA 1
ATOM 739 C C . ASN A 1 92 ? -46.291 3.562 29.765 1.00 92.31 92 ASN A C 1
ATOM 741 O O . ASN A 1 92 ? -46.654 4.401 30.593 1.00 92.31 92 ASN A O 1
ATOM 745 N N . PRO A 1 93 ? -47.133 3.141 28.801 1.00 89.25 93 PRO A N 1
ATOM 746 C CA . PRO A 1 93 ? -48.514 3.633 28.700 1.00 89.25 93 PRO A CA 1
ATOM 747 C C . PRO A 1 93 ? -49.396 3.327 29.919 1.00 89.25 93 PRO A C 1
ATOM 749 O O . PRO A 1 93 ? -50.421 3.973 30.109 1.00 89.25 93 PRO A O 1
ATOM 752 N N . GLU A 1 94 ? -49.006 2.351 30.740 1.00 89.31 94 GLU A N 1
ATOM 753 C CA . GLU A 1 94 ? -49.693 1.964 31.979 1.00 89.31 94 GLU A CA 1
ATOM 754 C C . GLU A 1 94 ? -49.320 2.876 33.163 1.00 89.31 94 GLU A C 1
ATOM 756 O O . GLU A 1 94 ? -49.878 2.736 34.247 1.00 89.31 94 GLU A O 1
ATOM 761 N N . GLY A 1 95 ? -48.387 3.815 32.967 1.00 89.06 95 GLY A N 1
ATOM 762 C CA . GLY A 1 95 ? -47.942 4.779 33.973 1.00 89.06 95 GLY A CA 1
ATOM 763 C C . GLY A 1 95 ? -46.746 4.327 34.814 1.00 89.06 95 GLY A C 1
ATOM 764 O O . GLY A 1 95 ? -46.262 5.104 35.629 1.00 89.06 95 GLY A O 1
ATOM 765 N N . LYS A 1 96 ? -46.217 3.118 34.607 1.00 93.44 96 LYS A N 1
ATOM 766 C CA . LYS A 1 96 ? -45.074 2.587 35.357 1.00 93.44 96 LYS A CA 1
ATOM 767 C C . LYS A 1 96 ? -43.755 3.163 34.839 1.00 93.44 96 LYS A C 1
ATOM 769 O O . LYS A 1 96 ? -43.496 3.138 33.630 1.00 93.44 96 LYS A O 1
ATOM 774 N N . ILE A 1 97 ? -42.908 3.649 35.748 1.00 96.50 97 ILE A N 1
ATOM 775 C CA . ILE A 1 97 ? -41.561 4.130 35.429 1.00 96.50 97 ILE A CA 1
ATOM 776 C C . ILE A 1 97 ? -40.557 2.984 35.547 1.00 96.50 97 ILE A C 1
ATOM 778 O O . ILE A 1 97 ? -40.524 2.257 36.540 1.00 96.50 97 ILE A O 1
ATOM 782 N N . ARG A 1 98 ? -39.703 2.849 34.531 1.00 96.12 98 ARG A N 1
ATOM 783 C CA . ARG A 1 98 ? -38.593 1.896 34.512 1.00 96.12 98 ARG A CA 1
ATOM 784 C C . ARG A 1 98 ? -37.301 2.538 34.048 1.00 96.12 98 ARG A C 1
ATOM 786 O O . ARG A 1 98 ? -37.277 3.251 33.046 1.00 96.12 98 ARG A O 1
ATOM 793 N N . LEU A 1 99 ? -36.229 2.206 34.754 1.00 97.06 99 LEU A N 1
ATOM 794 C CA . LEU A 1 99 ? -34.852 2.368 34.316 1.00 97.06 99 LEU A CA 1
ATOM 795 C C . LEU A 1 99 ? -34.427 1.098 33.579 1.00 97.06 99 LEU A C 1
ATOM 797 O O . LEU A 1 99 ? -34.531 -0.000 34.118 1.00 97.06 99 LEU A O 1
ATOM 801 N N . TYR A 1 100 ? -33.897 1.259 32.377 1.00 97.56 100 TYR A N 1
ATOM 802 C CA . TYR A 1 100 ? -33.204 0.215 31.637 1.00 97.56 100 TYR A CA 1
ATOM 803 C C . TYR A 1 100 ? -31.731 0.586 31.518 1.00 97.56 100 TYR A C 1
ATOM 805 O O . TYR A 1 100 ? -31.426 1.721 31.163 1.00 97.56 100 TYR A O 1
ATOM 813 N N . CYS A 1 101 ? -30.833 -0.355 31.794 1.00 96.62 101 CYS A N 1
ATOM 814 C CA . CYS A 1 101 ? -29.390 -0.145 31.811 1.00 96.62 101 CYS A CA 1
ATOM 815 C C . CYS A 1 101 ? -28.677 -1.245 31.018 1.00 96.62 101 CYS A C 1
ATOM 817 O O . CYS A 1 101 ? -28.970 -2.432 31.174 1.00 96.62 101 CYS A O 1
ATOM 819 N N . LYS A 1 102 ? -27.716 -0.849 30.181 1.00 95.69 102 LYS A N 1
ATOM 820 C CA . LYS A 1 102 ? -26.791 -1.759 29.497 1.00 95.69 102 LYS A CA 1
ATOM 821 C C . LYS A 1 102 ? -25.355 -1.297 29.692 1.00 95.69 102 LYS A C 1
ATOM 823 O O . LYS A 1 102 ? -25.067 -0.100 29.613 1.00 95.69 102 LYS A O 1
ATOM 828 N N . GLY A 1 103 ? -24.428 -2.222 29.895 1.00 93.25 103 GLY A N 1
ATOM 829 C CA . GLY A 1 103 ? -23.020 -1.858 30.042 1.00 93.25 103 GLY A CA 1
ATOM 830 C C . GLY A 1 103 ? -22.087 -3.043 30.217 1.00 93.25 103 GLY A C 1
ATOM 831 O O . GLY A 1 103 ? -22.495 -4.192 30.073 1.00 93.25 103 GLY A O 1
ATOM 832 N N . ALA A 1 104 ? -20.824 -2.739 30.511 1.00 88.81 104 ALA A N 1
ATOM 833 C CA . ALA A 1 104 ? -19.799 -3.751 30.730 1.00 88.81 104 ALA A CA 1
ATOM 834 C C . ALA A 1 104 ? -20.135 -4.651 31.932 1.00 88.81 104 ALA A C 1
ATOM 836 O O . ALA A 1 104 ? -20.608 -4.174 32.968 1.00 88.81 104 ALA A O 1
ATOM 837 N N . ASP A 1 105 ? -19.815 -5.933 31.795 1.00 87.19 105 ASP A N 1
ATOM 838 C CA . ASP A 1 105 ? -19.896 -6.958 32.836 1.00 87.19 105 ASP A CA 1
ATOM 839 C C . ASP A 1 105 ? -19.220 -6.525 34.143 1.00 87.19 105 ASP A C 1
ATOM 841 O O . ASP A 1 105 ? -19.865 -6.500 35.187 1.00 87.19 105 ASP A O 1
ATOM 845 N N . THR A 1 106 ? -17.981 -6.031 34.082 1.00 83.75 106 THR A N 1
ATOM 846 C CA . THR A 1 106 ? -17.219 -5.599 35.267 1.00 83.75 106 THR A CA 1
ATOM 847 C C . THR A 1 106 ? -17.846 -4.433 36.033 1.00 83.75 106 THR A C 1
ATOM 849 O O . THR A 1 106 ? -17.355 -4.086 37.096 1.00 83.75 106 THR A O 1
ATOM 852 N N . ILE A 1 107 ? -18.832 -3.734 35.457 1.00 89.94 107 ILE A N 1
ATOM 853 C CA . ILE A 1 107 ? -19.475 -2.574 36.087 1.00 89.94 107 ILE A CA 1
ATOM 854 C C . ILE A 1 107 ? -20.900 -2.890 36.515 1.00 89.94 107 ILE A C 1
ATOM 856 O O . ILE A 1 107 ? -21.322 -2.436 37.577 1.00 89.94 107 ILE A O 1
ATOM 860 N N . LEU A 1 108 ? -21.667 -3.588 35.675 1.00 91.06 108 LEU A N 1
ATOM 861 C CA . LEU A 1 108 ? -23.064 -3.869 35.987 1.00 91.06 108 LEU A CA 1
ATOM 862 C C . LEU A 1 108 ? -23.203 -4.949 37.050 1.00 91.06 108 LEU A C 1
ATOM 864 O O . LEU A 1 108 ? -24.105 -4.812 37.867 1.00 91.06 108 LEU A O 1
ATOM 868 N N . LEU A 1 109 ? -22.336 -5.971 37.069 1.00 88.25 109 LEU A N 1
ATOM 869 C CA . LEU A 1 109 ? -22.452 -7.090 38.012 1.00 88.25 109 LEU A CA 1
ATOM 870 C C . LEU A 1 109 ? -22.413 -6.620 39.479 1.00 88.25 109 LEU A C 1
ATOM 872 O O . LEU A 1 109 ? -23.205 -7.099 40.286 1.00 88.25 109 LEU A O 1
ATOM 876 N N . ASP A 1 110 ? -21.601 -5.606 39.794 1.00 89.00 110 ASP A N 1
ATOM 877 C CA . ASP A 1 110 ? -21.482 -5.016 41.142 1.00 89.00 110 ASP A CA 1
ATOM 878 C C . ASP A 1 110 ? -22.701 -4.171 41.566 1.00 89.00 110 ASP A C 1
ATOM 880 O O . ASP A 1 110 ? -22.781 -3.701 42.700 1.00 89.00 110 ASP A O 1
ATOM 884 N N . ARG A 1 111 ? -23.648 -3.934 40.652 1.00 90.06 111 ARG A N 1
ATOM 885 C CA . ARG A 1 111 ? -24.817 -3.057 40.850 1.00 90.06 111 ARG A CA 1
ATOM 886 C C . ARG A 1 111 ? -26.136 -3.813 40.832 1.00 90.06 111 ARG A C 1
ATOM 888 O O . ARG A 1 111 ? -27.198 -3.187 40.837 1.00 90.06 111 ARG A O 1
ATOM 895 N N . LEU A 1 112 ? -26.078 -5.137 40.747 1.00 92.38 112 LEU A N 1
ATOM 896 C CA . LEU A 1 112 ? -27.261 -5.981 40.704 1.00 92.38 112 LEU A CA 1
ATOM 897 C C . LEU A 1 112 ? -27.798 -6.241 42.113 1.00 92.38 112 LEU A C 1
ATOM 899 O O . LEU A 1 112 ? -27.040 -6.380 43.070 1.00 92.38 112 LEU A O 1
ATOM 903 N N . HIS A 1 113 ? -29.118 -6.350 42.227 1.00 90.62 113 HIS A N 1
ATOM 904 C CA . HIS A 1 113 ? -29.796 -6.735 43.457 1.00 90.62 113 HIS A CA 1
ATOM 905 C C . HIS A 1 113 ? -29.457 -8.198 43.806 1.00 90.62 113 HIS A C 1
ATOM 907 O O . HIS A 1 113 ? -29.476 -9.085 42.944 1.00 90.62 113 HIS A O 1
ATOM 913 N N . HIS A 1 114 ? -29.213 -8.486 45.089 1.00 81.94 114 HIS A N 1
ATOM 914 C CA . HIS A 1 114 ? -28.783 -9.808 45.580 1.00 81.94 114 HIS A CA 1
ATOM 915 C C . HIS A 1 114 ? -29.740 -10.968 45.240 1.00 81.94 114 HIS A C 1
ATOM 917 O O . HIS A 1 114 ? -29.326 -12.120 45.146 1.00 81.94 114 HIS A O 1
ATOM 923 N N . SER A 1 115 ? -31.025 -10.689 45.020 1.00 78.75 115 SER A N 1
ATOM 924 C CA . SER A 1 115 ? -32.034 -11.691 44.621 1.00 78.75 115 SER A CA 1
ATOM 925 C C . SER A 1 115 ? -31.781 -12.337 43.251 1.00 78.75 115 SER A C 1
ATOM 927 O O . SER A 1 115 ? -32.428 -13.326 42.923 1.00 78.75 115 SER A O 1
ATOM 929 N N . THR A 1 116 ? -30.843 -11.816 42.455 1.00 76.75 116 THR A N 1
ATOM 930 C CA . THR A 1 116 ? -30.527 -12.320 41.108 1.00 76.75 116 THR A CA 1
ATOM 931 C C . THR A 1 116 ? -29.467 -13.431 41.086 1.00 76.75 116 THR A C 1
ATOM 933 O O . THR A 1 116 ? -29.110 -13.900 40.008 1.00 76.75 116 THR A O 1
ATOM 936 N N . HIS A 1 117 ? -28.985 -13.891 42.250 1.00 73.44 117 HIS A N 1
ATOM 937 C CA . HIS A 1 117 ? -27.829 -14.793 42.378 1.00 73.44 117 HIS A CA 1
ATOM 938 C C . HIS A 1 117 ? -27.896 -16.096 41.556 1.00 73.44 117 HIS A C 1
ATOM 940 O O . HIS A 1 117 ? -26.863 -16.541 41.056 1.00 73.44 117 HIS A O 1
ATOM 946 N N . GLU A 1 118 ? -29.073 -16.708 41.386 1.00 77.19 118 GLU A N 1
ATOM 947 C CA . GLU A 1 118 ? -29.205 -17.944 40.592 1.00 77.19 118 GLU A CA 1
ATOM 948 C C . GLU A 1 118 ? -28.984 -17.698 39.091 1.00 77.19 118 GLU A C 1
ATOM 950 O O . GLU A 1 118 ? -28.239 -18.434 38.444 1.00 77.19 118 GLU A O 1
ATOM 955 N N . LEU A 1 119 ? -29.569 -16.626 38.542 1.00 85.62 119 LEU A N 1
ATOM 956 C CA . LEU A 1 119 ? -29.381 -16.225 37.142 1.00 85.62 119 LEU A CA 1
ATOM 957 C C . LEU A 1 119 ? -27.983 -15.636 36.903 1.00 85.62 119 LEU A C 1
ATOM 959 O O . LEU A 1 119 ? -27.415 -15.782 35.819 1.00 85.62 119 LEU A O 1
ATOM 963 N N . LEU A 1 120 ? -27.426 -14.982 37.924 1.00 88.44 120 LEU A N 1
ATOM 964 C CA . LEU A 1 120 ? -26.115 -14.347 37.889 1.00 88.44 120 LEU A CA 1
ATOM 965 C C . LEU A 1 120 ? -25.010 -15.351 37.552 1.00 88.44 120 LEU A C 1
ATOM 967 O O . LEU A 1 120 ? -24.235 -15.097 36.636 1.00 88.44 120 LEU A O 1
ATOM 971 N N . ASN A 1 121 ? -24.972 -16.498 38.236 1.00 87.81 121 ASN A N 1
ATOM 972 C CA . ASN A 1 121 ? -23.925 -17.503 38.027 1.00 87.81 121 ASN A CA 1
ATOM 973 C C . ASN A 1 121 ? -23.936 -18.045 36.590 1.00 87.81 121 ASN A C 1
ATOM 975 O O . ASN A 1 121 ? -22.911 -18.017 35.918 1.00 87.81 121 ASN A O 1
ATOM 979 N N . ALA A 1 122 ? -25.110 -18.436 36.082 1.00 91.31 122 ALA A N 1
ATOM 980 C CA . ALA A 1 122 ? -25.243 -18.911 34.704 1.00 91.31 122 ALA A CA 1
ATOM 981 C C . ALA A 1 122 ? -24.877 -17.826 33.673 1.00 91.31 122 ALA A C 1
ATOM 983 O O . ALA A 1 122 ? -24.292 -18.115 32.632 1.00 91.31 122 ALA A O 1
ATOM 984 N N . THR A 1 123 ? -25.202 -16.561 33.956 1.00 92.19 123 THR A N 1
ATOM 985 C CA . THR A 1 123 ? -24.848 -15.440 33.073 1.00 92.19 123 THR A CA 1
ATOM 986 C C . THR A 1 123 ? -23.341 -15.188 33.067 1.00 92.19 123 THR A C 1
ATOM 988 O O . THR A 1 123 ? -22.784 -14.933 32.004 1.00 92.19 123 THR A O 1
ATOM 991 N N . ILE A 1 124 ? -22.670 -15.292 34.219 1.00 88.69 124 ILE A N 1
ATOM 992 C CA . ILE A 1 124 ? -21.210 -15.160 34.328 1.00 88.69 124 ILE A CA 1
ATOM 993 C C . ILE A 1 124 ? -20.503 -16.261 33.531 1.00 88.69 124 ILE A C 1
ATOM 995 O O . ILE A 1 124 ? -19.564 -15.961 32.795 1.00 88.69 124 ILE A O 1
ATOM 999 N N . ASP A 1 125 ? -20.973 -17.505 33.618 1.00 89.88 125 ASP A N 1
ATOM 1000 C CA . ASP A 1 125 ? -20.390 -18.616 32.860 1.00 89.88 125 ASP A CA 1
ATOM 1001 C C . ASP A 1 125 ? -20.484 -18.373 31.344 1.00 89.88 125 ASP A C 1
ATOM 1003 O O . ASP A 1 125 ? -19.470 -18.451 30.646 1.00 89.88 125 ASP A O 1
ATOM 1007 N N . HIS A 1 126 ? -21.652 -17.958 30.839 1.00 91.75 126 HIS A N 1
ATOM 1008 C CA . HIS A 1 126 ? -21.811 -17.609 29.421 1.00 91.75 126 HIS A CA 1
ATOM 1009 C C . HIS A 1 126 ? -20.984 -16.381 29.007 1.00 91.75 126 HIS A C 1
ATOM 1011 O O . HIS A 1 126 ? -20.441 -16.344 27.907 1.00 91.75 126 HIS A O 1
ATOM 1017 N N . LEU A 1 127 ? -20.860 -15.362 29.865 1.00 88.31 127 LEU A N 1
ATOM 1018 C CA . LEU A 1 127 ? -20.020 -14.191 29.586 1.00 88.31 127 LEU A CA 1
ATOM 1019 C C . LEU A 1 127 ? -18.546 -14.579 29.416 1.00 88.31 127 LEU A C 1
ATOM 1021 O O . LEU A 1 127 ? -17.875 -14.042 28.530 1.00 88.31 127 LEU A O 1
ATOM 1025 N N . ASN A 1 128 ? -18.057 -15.516 30.230 1.00 81.75 128 ASN A N 1
ATOM 1026 C CA . ASN A 1 128 ? -16.700 -16.044 30.122 1.00 81.75 128 ASN A CA 1
ATOM 1027 C C . ASN A 1 128 ? -16.512 -16.857 28.834 1.00 81.75 128 ASN A C 1
ATOM 1029 O O . ASN A 1 128 ? -15.501 -16.683 28.156 1.00 81.75 128 ASN A O 1
ATOM 1033 N N . GLU A 1 129 ? -17.490 -17.687 28.464 1.00 83.56 129 GLU A N 1
ATOM 1034 C CA . GLU A 1 129 ? -17.491 -18.441 27.202 1.00 83.56 129 GLU A CA 1
ATOM 1035 C C . GLU A 1 129 ? -17.449 -17.501 25.986 1.00 83.56 129 GLU A C 1
ATOM 1037 O O . GLU A 1 129 ? -16.532 -17.583 25.169 1.00 83.56 129 GLU A O 1
ATOM 1042 N N . TYR A 1 130 ? -18.354 -16.520 25.923 1.00 84.31 130 TYR A N 1
ATOM 1043 C CA . TYR A 1 130 ? -18.403 -15.526 24.845 1.00 84.31 130 TYR A CA 1
ATOM 1044 C C . TYR A 1 130 ? -17.124 -14.695 24.743 1.00 84.31 130 TYR A C 1
ATOM 1046 O O . TYR A 1 130 ? -16.655 -14.397 23.643 1.00 84.31 130 TYR A O 1
ATOM 1054 N N . SER A 1 131 ? -16.536 -14.334 25.885 1.00 74.19 131 SER A N 1
ATOM 1055 C CA . SER A 1 131 ? -15.259 -13.619 25.919 1.00 74.19 131 SER A CA 1
ATOM 1056 C C . SER A 1 131 ? -14.110 -14.499 25.417 1.00 74.19 131 SER A C 1
ATOM 1058 O O . SER A 1 131 ? -13.226 -14.004 24.714 1.00 74.19 131 SER A O 1
ATOM 1060 N N . GLY A 1 132 ? -14.144 -15.803 25.716 1.00 65.69 132 GLY A N 1
ATOM 1061 C CA . GLY A 1 132 ? -13.215 -16.801 25.181 1.00 65.69 132 GLY A CA 1
ATOM 1062 C C . GLY A 1 132 ? -13.285 -16.921 23.656 1.00 65.69 132 GLY A C 1
ATOM 1063 O O . GLY A 1 132 ? -12.250 -17.042 23.006 1.00 65.69 132 GLY A O 1
ATOM 1064 N N . GLU A 1 133 ? -14.479 -16.783 23.078 1.00 71.12 133 GLU A N 1
ATOM 1065 C CA . GLU A 1 133 ? -14.698 -16.747 21.624 1.00 71.12 133 GLU A CA 1
ATOM 1066 C C . GLU A 1 133 ? -14.401 -15.374 20.983 1.00 71.12 133 GLU A C 1
ATOM 1068 O O . GLU A 1 133 ? -14.444 -15.228 19.762 1.00 71.12 133 GLU A O 1
ATOM 1073 N N . GLY A 1 134 ? -14.067 -14.352 21.779 1.00 69.56 134 GLY A N 1
ATOM 1074 C CA . GLY A 1 134 ? -13.754 -13.004 21.292 1.00 69.56 134 GLY A CA 1
ATOM 1075 C C . GLY A 1 134 ? -14.967 -12.141 20.947 1.00 69.56 134 GLY A C 1
ATOM 1076 O O . GLY A 1 134 ? -14.813 -11.120 20.277 1.00 69.56 134 GLY A O 1
ATOM 1077 N N . LEU A 1 135 ? -16.156 -12.513 21.419 1.00 81.75 135 LEU A N 1
ATOM 1078 C CA . LEU A 1 135 ? -17.372 -11.725 21.253 1.00 81.75 135 LEU A CA 1
ATOM 1079 C C . LEU A 1 135 ? -17.380 -10.541 22.231 1.00 81.75 135 LEU A C 1
ATOM 1081 O O . LEU A 1 135 ? -16.964 -10.652 23.385 1.00 81.75 135 LEU A O 1
ATOM 1085 N N . ARG A 1 136 ? -17.897 -9.389 21.794 1.00 84.62 136 ARG A N 1
ATOM 1086 C CA . ARG A 1 136 ? -18.096 -8.226 22.670 1.00 84.62 136 ARG A CA 1
ATOM 1087 C C . ARG A 1 136 ? -19.342 -8.435 23.514 1.00 84.62 136 ARG A C 1
ATOM 1089 O O . ARG A 1 136 ? -20.446 -8.526 22.977 1.00 84.62 136 ARG A O 1
ATOM 1096 N N . THR A 1 137 ? -19.170 -8.489 24.827 1.00 88.69 137 THR A N 1
ATOM 1097 C CA . THR A 1 137 ? -20.257 -8.762 25.763 1.00 88.69 137 THR A CA 1
ATOM 1098 C C . THR A 1 137 ? -20.801 -7.491 26.417 1.00 88.69 137 THR A C 1
ATOM 1100 O O . THR A 1 137 ? -20.066 -6.547 26.708 1.00 88.69 137 THR A O 1
ATOM 1103 N N . LEU A 1 138 ? -22.113 -7.459 26.660 1.00 93.06 138 LEU A N 1
ATOM 1104 C CA . LEU A 1 138 ? -22.771 -6.451 27.497 1.00 93.06 138 LEU A CA 1
ATOM 1105 C C . LEU A 1 138 ? -23.777 -7.133 28.415 1.00 93.06 138 LEU A C 1
ATOM 1107 O O . LEU A 1 138 ? -24.469 -8.061 28.004 1.00 93.06 138 LEU A O 1
ATOM 1111 N N . VAL A 1 139 ? -23.887 -6.634 29.639 1.00 95.06 139 VAL A N 1
ATOM 1112 C CA . VAL A 1 139 ? -24.910 -7.040 30.602 1.00 95.06 139 VAL A CA 1
ATOM 1113 C C . VAL A 1 139 ? -26.097 -6.093 30.492 1.00 95.06 139 VAL A C 1
ATOM 1115 O O . VAL A 1 139 ? -25.931 -4.898 30.236 1.00 95.06 139 VAL A O 1
ATOM 1118 N N . LEU A 1 140 ? -27.296 -6.639 30.666 1.00 96.00 140 LEU A N 1
ATOM 1119 C CA . LEU A 1 140 ? -28.563 -5.927 30.591 1.00 96.00 140 LEU A CA 1
ATOM 1120 C C . LEU A 1 140 ? -29.296 -6.032 31.928 1.00 96.00 140 LEU A C 1
ATOM 1122 O O . LEU A 1 140 ? -29.507 -7.132 32.443 1.00 96.00 140 LEU A O 1
ATOM 1126 N N . ALA A 1 141 ? -29.720 -4.894 32.468 1.00 95.88 141 ALA A N 1
ATOM 1127 C CA . ALA A 1 141 ? -30.429 -4.818 33.737 1.00 95.88 141 ALA A CA 1
ATOM 1128 C C . ALA A 1 141 ? -31.562 -3.785 33.691 1.00 95.88 141 ALA A C 1
ATOM 1130 O O . ALA A 1 141 ? -31.564 -2.870 32.865 1.00 95.88 141 ALA A O 1
ATOM 1131 N N . TYR A 1 142 ? -32.531 -3.917 34.593 1.00 95.88 142 TYR A N 1
ATOM 1132 C CA . TYR A 1 142 ? -33.615 -2.950 34.757 1.00 95.88 142 TYR A CA 1
ATOM 1133 C C . TYR A 1 142 ? -33.914 -2.678 36.229 1.00 95.88 142 TYR A C 1
ATOM 1135 O O . TYR A 1 142 ? -33.567 -3.466 37.104 1.00 95.88 142 TYR A O 1
ATOM 1143 N N . LYS A 1 143 ? -34.593 -1.567 36.505 1.00 95.50 143 LYS A N 1
ATOM 1144 C CA . LYS A 1 143 ? -35.103 -1.226 37.834 1.00 95.50 143 LYS A CA 1
ATOM 1145 C C . LYS A 1 143 ? -36.457 -0.542 37.697 1.00 95.50 143 LYS A C 1
ATOM 1147 O O . LYS A 1 143 ? -36.605 0.393 36.909 1.00 95.50 143 LYS A O 1
ATOM 1152 N N . ASP A 1 144 ? -37.445 -1.032 38.434 1.00 94.94 144 ASP A N 1
ATOM 1153 C CA . ASP A 1 144 ? -38.729 -0.348 38.584 1.00 94.94 144 ASP A CA 1
ATOM 1154 C C . ASP A 1 144 ? -38.538 0.845 39.532 1.00 94.94 144 ASP A C 1
ATOM 1156 O O . ASP A 1 144 ? -37.864 0.715 40.553 1.00 94.94 144 ASP A O 1
ATOM 1160 N N . LEU A 1 145 ? -39.088 2.007 39.177 1.00 95.00 145 LEU A N 1
ATOM 1161 C CA . LEU A 1 145 ? -38.974 3.228 39.975 1.00 95.00 145 LEU A CA 1
ATOM 1162 C C . LEU A 1 145 ? -40.360 3.710 40.396 1.00 95.00 145 LEU A C 1
ATOM 1164 O O . LEU A 1 145 ? -41.288 3.727 39.583 1.00 95.00 145 LEU A O 1
ATOM 1168 N N . ASP A 1 146 ? -40.468 4.149 41.645 1.00 94.38 146 ASP A N 1
ATOM 1169 C CA . ASP A 1 146 ? -41.664 4.816 42.145 1.00 94.38 146 ASP A CA 1
ATOM 1170 C C . ASP A 1 146 ? -41.729 6.259 41.631 1.00 94.38 146 ASP A C 1
ATOM 1172 O O . ASP A 1 146 ? -40.703 6.916 41.434 1.00 94.38 146 ASP A O 1
ATOM 1176 N N . GLU A 1 147 ? -42.946 6.757 41.414 1.00 92.44 147 GLU A N 1
ATOM 1177 C CA . GLU A 1 147 ? -43.188 8.097 40.863 1.00 92.44 147 GLU A CA 1
ATOM 1178 C C . GLU A 1 147 ? -42.589 9.194 41.760 1.00 92.44 147 GLU A C 1
ATOM 1180 O O . GLU A 1 147 ? -41.860 10.052 41.272 1.00 92.44 147 GLU A O 1
ATOM 1185 N N . GLU A 1 148 ? -42.815 9.106 43.075 1.00 93.06 148 GLU A N 1
ATOM 1186 C CA . GLU A 1 148 ? -42.306 10.060 44.072 1.00 93.06 148 GLU A CA 1
ATOM 1187 C C . GLU A 1 148 ? -40.769 10.076 44.104 1.00 93.06 148 GLU A C 1
ATOM 1189 O O . GLU A 1 148 ? -40.146 11.134 44.019 1.00 93.06 148 GLU A O 1
ATOM 1194 N N . TYR A 1 149 ? -40.143 8.893 44.108 1.00 93.50 149 TYR A N 1
ATOM 1195 C CA . TYR A 1 149 ? -38.685 8.774 44.060 1.00 93.50 149 TYR A CA 1
ATOM 1196 C C . TYR A 1 149 ? -38.103 9.363 42.765 1.00 93.50 149 TYR A C 1
ATOM 1198 O O . TYR A 1 149 ? -37.065 10.030 42.788 1.00 93.50 149 TYR A O 1
ATOM 1206 N N . TYR A 1 150 ? -38.762 9.133 41.624 1.00 94.12 150 TYR A N 1
ATOM 1207 C CA . TYR A 1 150 ? -38.318 9.683 40.347 1.00 94.12 150 TYR A CA 1
ATOM 1208 C C . TYR A 1 150 ? -38.425 11.212 40.309 1.00 94.12 150 TYR A C 1
ATOM 1210 O O . TYR A 1 150 ? -37.499 11.853 39.813 1.00 94.12 150 TYR A O 1
ATOM 1218 N N . GLU A 1 151 ? -39.509 11.802 40.819 1.00 93.69 151 GLU A N 1
ATOM 1219 C CA . GLU A 1 151 ? -39.672 13.261 40.873 1.00 93.69 151 GLU A CA 1
ATOM 1220 C C . GLU A 1 151 ? -38.572 13.914 41.724 1.00 93.69 151 GLU A C 1
ATOM 1222 O O . GLU A 1 151 ? -37.886 14.825 41.249 1.00 93.69 151 GLU A O 1
ATOM 1227 N N . GLU A 1 152 ? -38.299 13.377 42.918 1.00 94.00 152 GLU A N 1
ATOM 1228 C CA . GLU A 1 152 ? -37.203 13.852 43.772 1.00 94.00 152 GLU A CA 1
ATOM 1229 C C . GLU A 1 152 ? -35.828 13.701 43.102 1.00 94.00 152 GLU A C 1
ATOM 1231 O O . GLU A 1 152 ? -34.963 14.582 43.187 1.00 94.00 152 GLU A O 1
ATOM 1236 N N . TRP A 1 153 ? -35.589 12.575 42.428 1.00 95.06 153 TRP A N 1
ATOM 1237 C CA . TRP A 1 153 ? -34.348 12.350 41.692 1.00 95.06 153 TRP A CA 1
ATOM 1238 C C . TRP A 1 153 ? -34.214 13.294 40.487 1.00 95.06 153 TRP A C 1
ATOM 1240 O O . TRP A 1 153 ? -33.124 13.812 40.224 1.00 95.06 153 TRP A O 1
ATOM 1250 N N . ALA A 1 154 ? -35.306 13.567 39.770 1.00 92.75 154 ALA A N 1
ATOM 1251 C CA . ALA A 1 154 ? -35.325 14.463 38.620 1.00 92.75 154 ALA A CA 1
ATOM 1252 C C . ALA A 1 154 ? -34.987 15.905 39.023 1.00 92.75 154 ALA A C 1
ATOM 1254 O O . ALA A 1 154 ? -34.199 16.557 38.328 1.00 92.75 154 ALA A O 1
ATOM 1255 N N . ASP A 1 155 ? -35.496 16.366 40.167 1.00 92.56 155 ASP A N 1
ATOM 1256 C CA . ASP A 1 155 ? -35.151 17.667 40.742 1.00 92.56 155 ASP A CA 1
ATOM 1257 C C . ASP A 1 155 ? -33.673 17.739 41.135 1.00 92.56 155 ASP A C 1
ATOM 1259 O O . ASP A 1 155 ? -32.979 18.698 40.783 1.00 92.56 155 ASP A O 1
ATOM 1263 N N . ARG A 1 156 ? -33.135 16.699 41.788 1.00 92.56 156 ARG A N 1
ATOM 1264 C CA . ARG A 1 156 ? -31.702 16.633 42.133 1.00 92.56 156 ARG A CA 1
ATOM 1265 C C . ARG A 1 156 ? -30.810 16.603 40.896 1.00 92.56 156 ARG A C 1
ATOM 1267 O O . ARG A 1 156 ? -29.781 17.280 40.867 1.00 92.56 156 ARG A O 1
ATOM 1274 N N . ARG A 1 157 ? -31.214 15.891 39.841 1.00 90.94 157 ARG A N 1
ATOM 1275 C CA . ARG A 1 157 ? -30.517 15.896 38.547 1.00 90.94 157 ARG A CA 1
ATOM 1276 C C . ARG A 1 157 ? -30.529 17.283 37.911 1.00 90.94 157 ARG A C 1
ATOM 1278 O O . ARG A 1 157 ? -29.494 17.730 37.416 1.00 90.94 157 ARG A O 1
ATOM 1285 N N . LEU A 1 158 ? -31.670 17.972 37.932 1.00 89.19 158 LEU A N 1
ATOM 1286 C CA . LEU A 1 158 ? -31.777 19.335 37.420 1.00 89.19 158 LEU A CA 1
ATOM 1287 C C . LEU A 1 158 ? -30.850 20.275 38.203 1.00 89.19 158 LEU A C 1
ATOM 1289 O O . LEU A 1 158 ? -30.063 20.998 37.595 1.00 89.19 158 LEU A O 1
ATOM 1293 N N . GLN A 1 159 ? -30.856 20.204 39.534 1.00 89.06 159 GLN A N 1
ATOM 1294 C CA . GLN A 1 159 ? -29.952 20.982 40.385 1.00 89.06 159 GLN A CA 1
ATOM 1295 C C . GLN A 1 159 ? -28.471 20.683 40.102 1.00 89.06 159 GLN A C 1
ATOM 1297 O O . GLN A 1 159 ? -27.668 21.613 40.018 1.00 89.06 159 GLN A O 1
ATOM 1302 N N . ALA A 1 160 ? -28.106 19.413 39.900 1.00 87.44 160 ALA A N 1
ATOM 1303 C CA . ALA A 1 160 ? -26.746 19.016 39.538 1.00 87.44 160 ALA A CA 1
ATOM 1304 C C . ALA A 1 160 ? -26.327 19.575 38.166 1.00 87.44 160 ALA A C 1
ATOM 1306 O O . ALA A 1 160 ? -25.203 20.049 38.024 1.00 87.44 160 ALA A O 1
ATOM 1307 N N . SER A 1 161 ? -27.242 19.602 37.189 1.00 84.25 161 SER A N 1
ATOM 1308 C CA . SER A 1 161 ? -26.990 20.168 35.854 1.00 84.25 161 SER A CA 1
ATOM 1309 C C . SER A 1 161 ? -26.849 21.696 35.834 1.00 84.25 161 SER A C 1
ATOM 1311 O O . SER A 1 161 ? -26.202 22.243 34.946 1.00 84.25 161 SER A O 1
ATOM 1313 N N . LEU A 1 162 ? -27.431 22.390 36.818 1.00 87.12 162 LEU A N 1
ATOM 1314 C CA . LEU A 1 162 ? -27.365 23.849 36.957 1.00 87.12 162 LEU A CA 1
ATOM 1315 C C . LEU A 1 162 ? -26.150 24.324 37.777 1.00 87.12 162 LEU A C 1
ATOM 1317 O O . LEU A 1 162 ? -25.911 25.531 37.878 1.00 87.12 162 LEU A O 1
ATOM 1321 N N . ALA A 1 163 ? -25.386 23.409 38.382 1.00 84.44 163 ALA A N 1
ATOM 1322 C CA . ALA A 1 163 ? -24.196 23.750 39.152 1.00 84.44 163 ALA A CA 1
ATOM 1323 C C . ALA A 1 163 ? -23.107 24.348 38.240 1.00 84.44 163 ALA A C 1
ATOM 1325 O O . ALA A 1 163 ? -22.799 23.806 37.185 1.00 84.44 163 ALA A O 1
ATOM 1326 N N . ARG A 1 164 ? -22.507 25.477 38.642 1.00 74.94 164 ARG A N 1
ATOM 1327 C CA . ARG A 1 164 ? -21.462 26.160 37.850 1.00 74.94 164 ARG A CA 1
ATOM 1328 C C . ARG A 1 164 ? -20.097 25.469 37.915 1.00 74.94 164 ARG A C 1
ATOM 1330 O O . ARG A 1 164 ? -19.402 25.430 36.908 1.00 74.94 164 ARG A O 1
ATOM 1337 N N . ASP A 1 165 ? -19.760 24.904 39.073 1.00 79.06 165 ASP A N 1
ATOM 1338 C CA . ASP A 1 165 ? -18.505 24.194 39.330 1.00 79.06 165 ASP A CA 1
ATOM 1339 C C . ASP A 1 165 ? -18.802 22.718 39.630 1.00 79.06 165 ASP A C 1
ATOM 1341 O O . ASP A 1 165 ? -19.769 22.419 40.337 1.00 79.06 165 ASP A O 1
ATOM 1345 N N . SER A 1 166 ? -17.966 21.787 39.151 1.00 77.38 166 SER A N 1
ATOM 1346 C CA . SER A 1 166 ? -18.074 20.327 39.394 1.00 77.38 166 SER A CA 1
ATOM 1347 C C . SER A 1 166 ? -19.393 19.667 38.943 1.00 77.38 166 SER A C 1
ATOM 1349 O O . SER A 1 166 ? -19.822 18.668 39.520 1.00 77.38 166 SER A O 1
ATOM 1351 N N . TRP A 1 167 ? -20.072 20.220 37.929 1.00 81.19 167 TRP A N 1
ATOM 1352 C CA . TRP A 1 167 ? -21.354 19.676 37.454 1.00 81.19 167 TRP A CA 1
ATOM 1353 C C . TRP A 1 167 ? -21.240 18.221 36.981 1.00 81.19 167 TRP A C 1
ATOM 1355 O O . TRP A 1 167 ? -22.142 17.435 37.257 1.00 81.19 167 TRP A O 1
ATOM 1365 N N . GLU A 1 168 ? -20.125 17.847 36.340 1.00 80.75 168 GLU A N 1
ATOM 1366 C CA . GLU A 1 168 ? -19.860 16.481 35.865 1.00 80.75 168 GLU A CA 1
ATOM 1367 C C . GLU A 1 168 ? -19.808 15.476 37.022 1.00 80.75 168 GLU A C 1
ATOM 1369 O O . GLU A 1 168 ? -20.499 14.460 36.977 1.00 80.75 168 GLU A O 1
ATOM 1374 N N . ASP A 1 169 ? -19.072 15.790 38.094 1.00 84.06 169 ASP A N 1
ATOM 1375 C CA . ASP A 1 169 ? -18.949 14.922 39.273 1.00 84.06 169 ASP A CA 1
ATOM 1376 C C . ASP A 1 169 ? -20.278 14.794 40.028 1.00 84.06 169 ASP A C 1
ATOM 1378 O O . ASP A 1 169 ? -20.658 13.710 40.481 1.00 84.06 169 ASP A O 1
ATOM 1382 N N . ARG A 1 170 ? -21.031 15.897 40.141 1.00 86.12 170 ARG A N 1
ATOM 1383 C CA . ARG A 1 170 ? -22.356 15.892 40.780 1.00 86.12 170 ARG A CA 1
ATOM 1384 C C . ARG A 1 170 ? -23.363 15.078 39.976 1.00 86.12 170 ARG A C 1
ATOM 1386 O O . ARG A 1 170 ? -24.107 14.299 40.562 1.00 86.12 170 ARG A O 1
ATOM 1393 N N . LEU A 1 171 ? -23.378 15.229 38.651 1.00 87.38 171 LEU A N 1
ATOM 1394 C CA . LEU A 1 171 ? -24.224 14.422 37.771 1.00 87.38 171 LEU A CA 1
ATOM 1395 C C . LEU A 1 171 ? -23.826 12.949 37.809 1.00 87.38 171 LEU A C 1
ATOM 1397 O O . LEU A 1 171 ? -24.708 12.099 37.890 1.00 87.38 171 LEU A O 1
ATOM 1401 N N . ALA A 1 172 ? -22.527 12.644 37.831 1.00 86.81 172 ALA A N 1
ATOM 1402 C CA . ALA A 1 172 ? -22.039 11.279 37.977 1.00 86.81 172 ALA A CA 1
ATOM 1403 C C . ALA A 1 172 ? -22.534 10.641 39.283 1.00 86.81 172 ALA A C 1
ATOM 1405 O O . ALA A 1 172 ? -23.036 9.525 39.242 1.00 86.81 172 ALA A O 1
ATOM 1406 N N . SER A 1 173 ? -22.484 11.363 40.408 1.00 88.88 173 SER A N 1
ATOM 1407 C CA . SER A 1 173 ? -23.009 10.894 41.700 1.00 88.88 173 SER A CA 1
ATOM 1408 C C . SER A 1 173 ? -24.523 10.629 41.666 1.00 88.88 173 SER A C 1
ATOM 1410 O O . SER A 1 173 ? -24.988 9.578 42.102 1.00 88.88 173 SER A O 1
ATOM 1412 N N . VAL A 1 174 ? -25.303 11.534 41.063 1.00 92.38 174 VAL A N 1
ATOM 1413 C CA . VAL A 1 174 ? -26.762 11.364 40.914 1.00 92.38 174 VAL A CA 1
ATOM 1414 C C . VAL A 1 174 ? -27.106 10.179 39.999 1.00 92.38 174 VAL A C 1
ATOM 1416 O O . VAL A 1 174 ? -28.092 9.476 40.227 1.00 92.38 174 VAL A O 1
ATOM 1419 N N . TYR A 1 175 ? -26.305 9.935 38.961 1.00 92.94 175 TYR A N 1
ATOM 1420 C CA . TYR A 1 175 ? -26.465 8.783 38.067 1.00 92.94 175 TYR A CA 1
ATOM 1421 C C . TYR A 1 175 ? -26.092 7.470 38.753 1.00 92.94 175 TYR A C 1
ATOM 1423 O O . TYR A 1 175 ? -26.769 6.462 38.577 1.00 92.94 175 TYR A O 1
ATOM 1431 N N . GLU A 1 176 ? -25.026 7.492 39.543 1.00 90.50 176 GLU A N 1
ATOM 1432 C CA . GLU A 1 176 ? -24.544 6.359 40.322 1.00 90.50 176 GLU A CA 1
ATOM 1433 C C . GLU A 1 176 ? -25.598 5.860 41.316 1.00 90.50 176 GLU A C 1
ATOM 1435 O O . GLU A 1 176 ? -25.803 4.656 41.446 1.00 90.50 176 GLU A O 1
ATOM 1440 N N . GLU A 1 177 ? -26.300 6.790 41.965 1.00 92.12 177 GLU A N 1
ATOM 1441 C CA . GLU A 1 177 ? -27.350 6.485 42.931 1.00 92.12 177 GLU A CA 1
ATOM 1442 C C . GLU A 1 177 ? -28.524 5.715 42.310 1.00 92.12 177 GLU A C 1
ATOM 1444 O O . GLU A 1 177 ? -28.933 4.682 42.842 1.00 92.12 177 GLU A O 1
ATOM 1449 N N . ILE A 1 178 ? -29.064 6.184 41.179 1.00 94.56 178 ILE A N 1
ATOM 1450 C CA . ILE A 1 178 ? -30.249 5.560 40.564 1.00 94.56 178 ILE A CA 1
ATOM 1451 C C . ILE A 1 178 ? -29.928 4.219 39.892 1.00 94.56 178 ILE A C 1
ATOM 1453 O O . ILE A 1 178 ? -30.788 3.343 39.821 1.00 94.56 178 ILE A O 1
ATOM 1457 N N . GLU A 1 179 ? -28.681 4.030 39.454 1.00 94.50 179 GLU A N 1
ATOM 1458 C CA . GLU A 1 179 ? -28.164 2.810 38.817 1.00 94.50 179 GLU A CA 1
ATOM 1459 C C . GLU A 1 179 ? -27.542 1.832 39.822 1.00 94.50 179 GLU A C 1
ATOM 1461 O O . GLU A 1 179 ? -26.563 1.139 39.528 1.00 94.50 179 GLU A O 1
ATOM 1466 N N . SER A 1 180 ? -28.099 1.796 41.025 1.00 92.56 180 SER A N 1
ATOM 1467 C CA . SER A 1 180 ? -27.805 0.802 42.049 1.00 92.56 180 SER A CA 1
ATOM 1468 C C . SER A 1 180 ? -28.989 -0.147 42.205 1.00 92.56 180 SER A C 1
ATOM 1470 O O . SER A 1 180 ? -30.131 0.234 41.934 1.00 92.56 180 SER A O 1
ATOM 1472 N N . ASP A 1 181 ? -28.729 -1.367 42.669 1.00 93.00 181 ASP A N 1
ATOM 1473 C CA . ASP A 1 181 ? -29.767 -2.326 43.054 1.00 93.00 181 ASP A CA 1
ATOM 1474 C C . ASP A 1 181 ? -30.719 -2.706 41.897 1.00 93.00 181 ASP A C 1
ATOM 1476 O O . ASP A 1 181 ? -31.944 -2.636 41.994 1.00 93.00 181 ASP A O 1
ATOM 1480 N N . MET A 1 182 ? -30.137 -3.037 40.740 1.00 94.75 182 MET A N 1
ATOM 1481 C CA . MET A 1 182 ? -30.872 -3.362 39.511 1.00 94.75 182 MET A CA 1
ATOM 1482 C C . MET A 1 182 ? -31.115 -4.871 39.364 1.00 94.75 182 MET A C 1
ATOM 1484 O O . MET A 1 182 ? -30.317 -5.699 39.790 1.00 94.75 182 MET A O 1
ATOM 1488 N N . MET A 1 183 ? -32.190 -5.256 38.688 1.00 94.56 183 MET A N 1
ATOM 1489 C CA . MET A 1 183 ? -32.501 -6.648 38.369 1.00 94.56 183 MET A CA 1
ATOM 1490 C C . MET A 1 183 ? -31.850 -7.063 37.043 1.00 94.56 183 MET A C 1
ATOM 1492 O O . MET A 1 183 ? -32.008 -6.386 36.026 1.00 94.56 183 MET A O 1
ATOM 1496 N N . LEU A 1 184 ? -31.140 -8.193 37.043 1.00 94.81 184 LEU A N 1
ATOM 1497 C CA . LEU A 1 184 ? -30.496 -8.774 35.864 1.00 94.81 184 LEU A CA 1
ATOM 1498 C C . LEU A 1 184 ? -31.542 -9.326 34.886 1.00 94.81 184 LEU A C 1
ATOM 1500 O O . LEU A 1 184 ? -32.403 -10.107 35.285 1.00 94.81 184 LEU A O 1
ATOM 1504 N N . LEU A 1 185 ? -31.432 -8.961 33.605 1.00 93.62 185 LEU A N 1
ATOM 1505 C CA . LEU A 1 185 ? -32.207 -9.575 32.515 1.00 93.62 185 LEU A CA 1
ATOM 1506 C C . LEU A 1 185 ? -31.399 -10.630 31.765 1.00 93.62 185 LEU A C 1
ATOM 1508 O O . LEU A 1 185 ? -31.952 -11.638 31.339 1.00 93.62 185 LEU A O 1
ATOM 1512 N N . GLY A 1 186 ? -30.103 -10.388 31.576 1.00 93.81 186 GLY A N 1
ATOM 1513 C CA . GLY A 1 186 ? -29.209 -11.299 30.872 1.00 93.81 186 GLY A CA 1
ATOM 1514 C C . GLY A 1 186 ? -28.007 -10.577 30.278 1.00 93.81 186 GLY A C 1
ATOM 1515 O O . GLY A 1 186 ? -27.637 -9.487 30.719 1.00 93.81 186 GLY A O 1
ATOM 1516 N N . ALA A 1 187 ? -27.416 -11.183 29.252 1.00 94.38 187 ALA A N 1
ATOM 1517 C CA . ALA A 1 187 ? -26.270 -10.643 28.535 1.00 94.38 187 ALA A CA 1
ATOM 1518 C C . ALA A 1 187 ? -26.450 -10.748 27.016 1.00 94.38 187 ALA A C 1
ATOM 1520 O O . ALA A 1 187 ? -27.189 -11.594 26.515 1.00 94.38 187 ALA A O 1
ATOM 1521 N N . THR A 1 188 ? -25.750 -9.891 26.282 1.00 94.19 188 THR A N 1
ATOM 1522 C CA . THR A 1 188 ? -25.621 -9.949 24.823 1.00 94.19 188 THR A CA 1
ATOM 1523 C C . THR A 1 188 ? -24.177 -10.217 24.450 1.00 94.19 188 THR A C 1
ATOM 1525 O O . THR A 1 188 ? -23.283 -9.725 25.134 1.00 94.19 188 THR A O 1
ATOM 1528 N N . ALA A 1 189 ? -23.962 -10.900 23.331 1.00 90.81 189 ALA A N 1
ATOM 1529 C CA . ALA A 1 189 ? -22.656 -11.087 22.719 1.00 90.81 189 ALA A CA 1
ATOM 1530 C C . ALA A 1 189 ? -22.722 -10.661 21.249 1.00 90.81 189 ALA A C 1
ATOM 1532 O O . ALA A 1 189 ? -23.622 -11.076 20.517 1.00 90.81 189 ALA A O 1
ATOM 1533 N N . ILE A 1 190 ? -21.805 -9.792 20.835 1.00 88.12 190 ILE A N 1
ATOM 1534 C CA . ILE A 1 190 ? -21.745 -9.234 19.484 1.00 88.12 190 ILE A CA 1
ATOM 1535 C C . ILE A 1 190 ? -20.441 -9.695 18.842 1.00 88.12 190 ILE A C 1
ATOM 1537 O O . ILE A 1 190 ? -19.357 -9.444 19.366 1.00 88.12 190 ILE A O 1
ATOM 1541 N N . GLU A 1 191 ? -20.554 -10.373 17.704 1.00 82.00 191 GLU A N 1
ATOM 1542 C CA . GLU A 1 191 ? -19.402 -10.780 16.905 1.00 82.00 191 GLU A CA 1
ATOM 1543 C C . GLU A 1 191 ? -18.914 -9.608 16.048 1.00 82.00 191 GLU A C 1
ATOM 1545 O O . GLU A 1 191 ? -19.663 -9.068 15.227 1.00 82.00 191 GLU A O 1
ATOM 1550 N N . ASP A 1 192 ? -17.641 -9.252 16.205 1.00 74.75 192 ASP A N 1
ATOM 1551 C CA . ASP A 1 192 ? -16.959 -8.312 15.321 1.00 74.75 192 ASP A CA 1
ATOM 1552 C C . ASP A 1 192 ? -16.394 -9.074 14.115 1.00 74.75 192 ASP A C 1
ATOM 1554 O O . ASP A 1 192 ? -15.277 -9.598 14.126 1.00 74.75 192 ASP A O 1
ATOM 1558 N N . LYS A 1 193 ? -17.234 -9.244 13.088 1.00 76.88 193 LYS A N 1
ATOM 1559 C CA . LYS A 1 193 ? -16.880 -10.058 11.923 1.00 76.88 193 LYS A CA 1
ATOM 1560 C C . LYS A 1 193 ? -15.741 -9.435 11.132 1.00 76.88 193 LYS A C 1
ATOM 1562 O O . LYS A 1 193 ? -15.839 -8.311 10.640 1.00 76.88 193 LYS A O 1
ATOM 1567 N N . LEU A 1 194 ? -14.723 -10.250 10.864 1.00 83.31 194 LEU A N 1
ATOM 1568 C CA . LEU A 1 194 ? -13.690 -9.911 9.894 1.00 83.31 194 LEU A CA 1
ATOM 1569 C C . LEU A 1 194 ? -14.304 -9.640 8.517 1.00 83.31 194 LEU A C 1
ATOM 1571 O O . LEU A 1 194 ? -15.248 -10.302 8.073 1.00 83.31 194 LEU A O 1
ATOM 1575 N N . GLN A 1 195 ? -13.710 -8.691 7.795 1.00 87.31 195 GLN A N 1
ATOM 1576 C CA . GLN A 1 195 ? -14.067 -8.476 6.399 1.00 87.31 195 GLN A CA 1
ATOM 1577 C C . GLN A 1 195 ? -13.792 -9.740 5.571 1.00 87.31 195 GLN A C 1
ATOM 1579 O O . GLN A 1 195 ? -12.880 -10.525 5.843 1.00 87.31 195 GLN A O 1
ATOM 1584 N N . GLN A 1 196 ? -14.566 -9.915 4.503 1.00 89.12 196 GLN A N 1
ATOM 1585 C CA . GLN A 1 196 ? -14.404 -11.045 3.596 1.00 89.12 196 GLN A CA 1
ATOM 1586 C C . GLN A 1 196 ? -12.981 -11.087 3.015 1.00 89.12 196 GLN A C 1
ATOM 1588 O O . GLN A 1 196 ? -12.524 -10.103 2.433 1.00 89.12 196 GLN A O 1
ATOM 1593 N N . GLY A 1 197 ? -12.322 -12.246 3.082 1.00 89.75 197 GLY A N 1
ATOM 1594 C CA . GLY A 1 197 ? -11.029 -12.473 2.432 1.00 89.75 197 GLY A CA 1
ATOM 1595 C C . GLY A 1 197 ? -9.801 -12.019 3.231 1.00 89.75 197 GLY A C 1
ATOM 1596 O O . GLY A 1 197 ? -8.697 -12.051 2.689 1.00 89.75 197 GLY A O 1
ATOM 1597 N N . VAL A 1 198 ? -9.970 -11.544 4.474 1.00 93.50 198 VAL A N 1
ATOM 1598 C CA . VAL A 1 198 ? -8.853 -11.058 5.307 1.00 93.50 198 VAL A CA 1
ATOM 1599 C C . VAL A 1 198 ? -7.821 -12.158 5.597 1.00 93.50 198 VAL A C 1
ATOM 1601 O O . VAL A 1 198 ? -6.646 -11.911 5.310 1.00 93.50 198 VAL A O 1
ATOM 1604 N N . PRO A 1 199 ? -8.196 -13.364 6.080 1.00 90.50 199 PRO A N 1
ATOM 1605 C CA . PRO A 1 199 ? -7.216 -14.414 6.364 1.00 90.50 199 PRO A CA 1
ATOM 1606 C C . PRO A 1 199 ? -6.431 -14.843 5.117 1.00 90.50 199 PRO A C 1
ATOM 1608 O O . PRO A 1 199 ? -5.215 -15.026 5.171 1.00 90.50 199 PRO A O 1
ATOM 1611 N N . GLU A 1 200 ? -7.099 -14.956 3.965 1.00 92.38 200 GLU A N 1
ATOM 1612 C CA . GLU A 1 200 ? -6.467 -15.324 2.695 1.00 92.38 200 GLU A CA 1
ATOM 1613 C C . GLU A 1 200 ? -5.491 -14.243 2.218 1.00 92.38 200 GLU A C 1
ATOM 1615 O O . GLU A 1 200 ? -4.381 -14.553 1.784 1.00 92.38 200 GLU A O 1
ATOM 1620 N N . THR A 1 201 ? -5.880 -12.969 2.331 1.00 95.00 201 THR A N 1
ATOM 1621 C CA . THR A 1 201 ? -5.017 -11.836 1.973 1.00 95.00 201 THR A CA 1
ATOM 1622 C C . THR A 1 201 ? -3.778 -11.781 2.861 1.00 95.00 201 THR A C 1
ATOM 1624 O O . THR A 1 201 ? -2.674 -11.645 2.339 1.00 95.00 201 THR A O 1
ATOM 1627 N N . ILE A 1 202 ? -3.928 -11.930 4.181 1.00 93.00 202 ILE A N 1
ATOM 1628 C CA . ILE A 1 202 ? -2.797 -11.950 5.123 1.00 93.00 202 ILE A CA 1
ATOM 1629 C C . ILE A 1 202 ? -1.840 -13.092 4.776 1.00 93.00 202 ILE A C 1
ATOM 1631 O O . ILE A 1 202 ? -0.645 -12.847 4.613 1.00 93.00 202 ILE A O 1
ATOM 1635 N N . ALA A 1 203 ? -2.357 -14.303 4.552 1.00 90.25 203 ALA A N 1
ATOM 1636 C CA . ALA A 1 203 ? -1.540 -15.451 4.171 1.00 90.25 203 ALA A CA 1
ATOM 1637 C C . ALA A 1 203 ? -0.748 -15.203 2.872 1.00 90.25 203 ALA A C 1
ATOM 1639 O O . ALA A 1 203 ? 0.451 -15.481 2.818 1.00 90.25 203 ALA A O 1
ATOM 1640 N N . LEU A 1 204 ? -1.378 -14.637 1.835 1.00 92.06 204 LEU A N 1
ATOM 1641 C CA . LEU A 1 204 ? -0.702 -14.315 0.572 1.00 92.06 204 LEU A CA 1
ATOM 1642 C C . LEU A 1 204 ? 0.384 -13.245 0.739 1.00 92.06 204 LEU A C 1
ATOM 1644 O O . LEU A 1 204 ? 1.461 -13.372 0.155 1.00 92.06 204 LEU A O 1
ATOM 1648 N N . LEU A 1 205 ? 0.131 -12.211 1.543 1.00 93.38 205 LEU A N 1
ATOM 1649 C CA . LEU A 1 205 ? 1.114 -11.163 1.827 1.00 93.38 205 LEU A CA 1
ATOM 1650 C C . LEU A 1 205 ? 2.299 -11.711 2.636 1.00 93.38 205 LEU A C 1
ATOM 1652 O O . LEU A 1 205 ? 3.449 -11.407 2.318 1.00 93.38 205 LEU A O 1
ATOM 1656 N N . THR A 1 206 ? 2.054 -12.587 3.612 1.00 89.81 206 THR A N 1
ATOM 1657 C CA . THR A 1 206 ? 3.121 -13.280 4.348 1.00 89.81 206 THR A CA 1
ATOM 1658 C C . THR A 1 206 ? 3.945 -14.187 3.428 1.00 89.81 206 THR A C 1
ATOM 1660 O O . THR A 1 206 ? 5.172 -14.178 3.506 1.00 89.81 206 THR A O 1
ATOM 1663 N N . LEU A 1 207 ? 3.313 -14.910 2.492 1.00 89.56 207 LEU A N 1
ATOM 1664 C CA . LEU A 1 207 ? 4.018 -15.702 1.470 1.00 89.56 207 LEU A CA 1
ATOM 1665 C C . LEU A 1 207 ? 4.846 -14.840 0.501 1.00 89.56 207 LEU A C 1
ATOM 1667 O O . LEU A 1 207 ? 5.828 -15.328 -0.060 1.00 89.56 207 LEU A O 1
ATOM 1671 N N . ALA A 1 208 ? 4.469 -13.573 0.314 1.00 90.12 208 ALA A N 1
ATOM 1672 C CA . ALA A 1 208 ? 5.240 -12.559 -0.405 1.00 90.12 208 ALA A CA 1
ATOM 1673 C C . ALA A 1 208 ? 6.325 -11.889 0.462 1.00 90.12 208 ALA A C 1
ATOM 1675 O O . ALA A 1 208 ? 6.860 -10.850 0.076 1.00 90.12 208 ALA A O 1
ATOM 1676 N N . ASN A 1 209 ? 6.634 -12.454 1.635 1.00 89.62 209 ASN A N 1
ATOM 1677 C CA . ASN A 1 209 ? 7.622 -11.944 2.586 1.00 89.62 209 ASN A CA 1
ATOM 1678 C C . ASN A 1 209 ? 7.310 -10.520 3.100 1.00 89.62 209 ASN A C 1
ATOM 1680 O O . ASN A 1 209 ? 8.205 -9.726 3.383 1.00 89.62 209 ASN A O 1
ATOM 1684 N N . ILE A 1 210 ? 6.024 -10.166 3.206 1.00 91.75 210 ILE A N 1
ATOM 1685 C CA . ILE A 1 210 ? 5.574 -8.908 3.813 1.00 91.75 210 ILE A CA 1
ATOM 1686 C C . ILE A 1 210 ? 5.253 -9.172 5.286 1.00 91.75 210 ILE A C 1
ATOM 1688 O O . ILE A 1 210 ? 4.378 -9.977 5.608 1.00 91.75 210 ILE A O 1
ATOM 1692 N N . LYS A 1 211 ? 5.956 -8.477 6.187 1.00 90.69 211 LYS A N 1
ATOM 1693 C CA . LYS A 1 211 ? 5.686 -8.526 7.630 1.00 90.69 211 LYS A CA 1
ATOM 1694 C C . LYS A 1 211 ? 4.494 -7.640 7.970 1.00 90.69 211 LYS A C 1
ATOM 1696 O O . LYS A 1 211 ? 4.458 -6.480 7.567 1.00 90.69 211 LYS A O 1
ATOM 1701 N N . ILE A 1 212 ? 3.541 -8.187 8.720 1.00 92.56 212 ILE A N 1
ATOM 1702 C CA . ILE A 1 212 ? 2.291 -7.508 9.071 1.00 92.56 212 ILE A CA 1
ATOM 1703 C C . ILE A 1 212 ? 2.294 -7.217 10.565 1.00 92.56 212 ILE A C 1
ATOM 1705 O O . ILE A 1 212 ? 2.507 -8.115 11.381 1.00 92.56 212 ILE A O 1
ATOM 1709 N N . TRP A 1 213 ? 2.114 -5.943 10.903 1.00 95.44 213 TRP A N 1
ATOM 1710 C CA . TRP A 1 213 ? 2.030 -5.457 12.276 1.00 95.44 213 TRP A CA 1
ATOM 1711 C C . TRP A 1 213 ? 0.641 -4.852 12.476 1.00 95.44 213 TRP A C 1
ATOM 1713 O O . TRP A 1 213 ? 0.230 -3.991 11.697 1.00 95.44 213 TRP A O 1
ATOM 1723 N N . VAL A 1 214 ? -0.085 -5.301 13.498 1.00 95.81 214 VAL A N 1
ATOM 1724 C CA . VAL A 1 214 ? -1.427 -4.804 13.824 1.00 95.81 214 VAL A CA 1
ATOM 1725 C C . VAL A 1 214 ? -1.326 -3.822 14.979 1.00 95.81 214 VAL A C 1
ATOM 1727 O O . VAL A 1 214 ? -0.864 -4.174 16.058 1.00 95.81 214 VAL A O 1
ATOM 1730 N N . LEU A 1 215 ? -1.757 -2.582 14.751 1.00 95.62 215 LEU A N 1
ATOM 1731 C CA . LEU A 1 215 ? -1.733 -1.507 15.741 1.00 95.62 215 LEU A CA 1
ATOM 1732 C C . LEU A 1 215 ? -3.179 -1.110 16.071 1.00 95.62 215 LEU A C 1
ATOM 1734 O O . LEU A 1 215 ? -3.796 -0.343 15.327 1.00 95.62 215 LEU A O 1
ATOM 1738 N N . THR A 1 216 ? -3.731 -1.630 17.170 1.00 92.06 216 THR A N 1
ATOM 1739 C CA . THR A 1 216 ? -5.141 -1.425 17.548 1.00 92.06 216 THR A CA 1
ATOM 1740 C C . THR A 1 216 ? -5.316 -0.642 18.852 1.00 92.06 216 THR A C 1
ATOM 1742 O O . THR A 1 216 ? -4.516 -0.736 19.783 1.00 92.06 216 THR A O 1
ATOM 1745 N N . GLY A 1 217 ? -6.398 0.137 18.919 1.00 86.44 217 GLY A N 1
ATOM 1746 C CA . GLY A 1 217 ? -6.862 0.771 20.154 1.00 86.44 217 GLY A CA 1
ATOM 1747 C C . GLY A 1 217 ? -7.574 -0.198 21.109 1.00 86.44 217 GLY A C 1
ATOM 1748 O O . GLY A 1 217 ? -7.838 0.173 22.252 1.00 86.44 217 GLY A O 1
ATOM 1749 N N . ASP A 1 218 ? -7.855 -1.426 20.670 1.00 82.69 218 ASP A N 1
ATOM 1750 C CA . ASP A 1 218 ? -8.627 -2.409 21.431 1.00 82.69 218 ASP A CA 1
ATOM 1751 C C . ASP A 1 218 ? -7.838 -3.062 22.569 1.00 82.69 218 ASP A C 1
ATOM 1753 O O . ASP A 1 218 ? -6.615 -2.926 22.702 1.00 82.69 218 ASP A O 1
ATOM 1757 N N . LYS A 1 219 ? -8.569 -3.791 23.420 1.00 77.38 219 LYS A N 1
ATOM 1758 C CA . LYS A 1 219 ? -7.986 -4.606 24.488 1.00 77.38 219 LYS A CA 1
ATOM 1759 C C . LYS A 1 219 ? -7.135 -5.743 23.913 1.00 77.38 219 LYS A C 1
ATOM 1761 O O . LYS A 1 219 ? -7.339 -6.194 22.787 1.00 77.38 219 LYS A O 1
ATOM 1766 N N . GLN A 1 220 ? -6.197 -6.213 24.729 1.00 82.88 220 GLN A N 1
ATOM 1767 C CA . GLN A 1 220 ? -5.247 -7.251 24.352 1.00 82.88 220 GLN A CA 1
ATOM 1768 C C . GLN A 1 220 ? -5.942 -8.557 23.956 1.00 82.88 220 GLN A C 1
ATOM 1770 O O . GLN A 1 220 ? -5.585 -9.148 22.945 1.00 82.88 220 GLN A O 1
ATOM 1775 N N . GLU A 1 221 ? -6.950 -8.981 24.716 1.00 78.50 221 GLU A N 1
ATOM 1776 C CA . GLU A 1 221 ? -7.662 -10.241 24.498 1.00 78.50 221 GLU A CA 1
ATOM 1777 C C . GLU A 1 221 ? -8.354 -10.243 23.128 1.00 78.50 221 GLU A C 1
ATOM 1779 O O . GLU A 1 221 ? -8.166 -11.154 22.325 1.00 78.50 221 GLU A O 1
ATOM 1784 N N . THR A 1 222 ? -9.062 -9.156 22.808 1.00 79.25 222 THR A N 1
ATOM 1785 C CA . THR A 1 222 ? -9.717 -8.963 21.508 1.00 79.25 222 THR A CA 1
ATOM 1786 C C . THR A 1 222 ? -8.704 -8.948 20.364 1.00 79.25 222 THR A C 1
ATOM 1788 O O . THR A 1 222 ? -8.906 -9.614 19.352 1.00 79.25 222 THR A O 1
ATOM 1791 N N . ALA A 1 223 ? -7.587 -8.234 20.525 1.00 86.69 223 ALA A N 1
ATOM 1792 C CA . ALA A 1 223 ? -6.550 -8.147 19.501 1.00 86.69 223 ALA A CA 1
ATOM 1793 C C . ALA A 1 223 ? -5.880 -9.505 19.225 1.00 86.69 223 ALA A C 1
ATOM 1795 O O . ALA A 1 223 ? -5.608 -9.839 18.071 1.00 86.69 223 ALA A O 1
ATOM 1796 N N . VAL A 1 224 ? -5.647 -10.305 20.270 1.00 86.06 224 VAL A N 1
ATOM 1797 C CA . VAL A 1 224 ? -5.108 -11.667 20.156 1.00 86.06 224 VAL A CA 1
ATOM 1798 C C . VAL A 1 224 ? -6.113 -12.591 19.465 1.00 86.06 224 VAL A C 1
ATOM 1800 O O . VAL A 1 224 ? -5.731 -13.293 18.529 1.00 86.06 224 VAL A O 1
ATOM 1803 N N . ASN A 1 225 ? -7.396 -12.533 19.832 1.00 82.19 225 ASN A N 1
ATOM 1804 C CA . ASN A 1 225 ? -8.450 -13.333 19.194 1.00 82.19 225 ASN A CA 1
ATOM 1805 C C . ASN A 1 225 ? -8.624 -12.980 17.709 1.00 82.19 225 ASN A C 1
ATOM 1807 O O . ASN A 1 225 ? -8.734 -13.872 16.863 1.00 82.19 225 ASN A O 1
ATOM 1811 N N . ILE A 1 226 ? -8.556 -11.691 17.358 1.00 86.44 226 ILE A N 1
ATOM 1812 C CA . ILE A 1 226 ? -8.505 -11.236 15.961 1.00 86.44 226 ILE A CA 1
ATOM 1813 C C . ILE A 1 226 ? -7.237 -11.756 15.270 1.00 86.44 226 ILE A C 1
ATOM 1815 O O . ILE A 1 226 ? -7.298 -12.176 14.114 1.00 86.44 226 ILE A O 1
ATOM 1819 N N . GLY A 1 227 ? -6.097 -11.773 15.967 1.00 88.38 227 GLY A N 1
ATOM 1820 C CA . GLY A 1 227 ? -4.839 -12.333 15.475 1.00 88.38 227 GLY A CA 1
ATOM 1821 C C . GLY A 1 227 ? -4.947 -13.809 15.079 1.00 88.38 227 GLY A C 1
ATOM 1822 O O . GLY A 1 227 ? -4.500 -14.174 13.988 1.00 88.38 227 GLY A O 1
ATOM 1823 N N . TYR A 1 228 ? -5.592 -14.634 15.908 1.00 84.62 228 TYR A N 1
ATOM 1824 C CA . TYR A 1 228 ? -5.881 -16.040 15.596 1.00 84.62 228 TYR A CA 1
ATOM 1825 C C . TYR A 1 228 ? -6.921 -16.189 14.479 1.00 84.62 228 TYR A C 1
ATOM 1827 O O . TYR A 1 228 ? -6.708 -16.943 13.530 1.00 84.62 228 TYR A O 1
ATOM 1835 N N . SER A 1 229 ? -8.003 -15.406 14.516 1.00 84.62 229 SER A N 1
ATOM 1836 C CA . SER A 1 229 ? -9.062 -15.431 13.492 1.00 84.62 229 SER A CA 1
ATOM 1837 C C . SER A 1 229 ? -8.533 -15.073 12.096 1.00 84.62 229 SER A C 1
ATOM 1839 O O . SER A 1 229 ? -8.920 -15.665 11.089 1.00 84.62 229 SER A O 1
ATOM 1841 N N . CYS A 1 230 ? -7.584 -14.137 12.035 1.00 86.12 230 CYS A N 1
ATOM 1842 C CA . CYS A 1 230 ? -6.879 -13.734 10.821 1.00 86.12 230 CYS A CA 1
ATOM 1843 C C . CYS A 1 230 ? -5.777 -14.715 10.380 1.00 86.12 230 CYS A C 1
ATOM 1845 O O . CYS A 1 230 ? -5.150 -14.478 9.347 1.00 86.12 230 CYS A O 1
ATOM 1847 N N . LYS A 1 231 ? -5.503 -15.781 11.151 1.00 83.00 231 LYS A N 1
ATOM 1848 C CA . LYS A 1 231 ? -4.364 -16.705 10.969 1.00 83.00 231 LYS A CA 1
ATOM 1849 C C . LYS A 1 231 ? -2.999 -16.012 10.956 1.00 83.00 231 LYS A C 1
ATOM 1851 O O . LYS A 1 231 ? -2.046 -16.491 10.343 1.00 83.00 231 LYS A O 1
ATOM 1856 N N . MET A 1 232 ? -2.916 -14.859 11.610 1.00 85.94 232 MET A N 1
ATOM 1857 C CA . MET A 1 232 ? -1.659 -14.163 11.848 1.00 85.94 232 MET A CA 1
ATOM 1858 C C . MET A 1 232 ? -0.936 -14.770 13.052 1.00 85.94 232 MET A C 1
ATOM 1860 O O . MET A 1 232 ? 0.288 -14.811 13.048 1.00 85.94 232 MET A O 1
ATOM 1864 N N . LEU A 1 233 ? -1.694 -15.251 14.043 1.00 86.56 233 LEU A N 1
ATOM 1865 C CA . LEU A 1 233 ? -1.237 -16.145 15.104 1.00 86.56 233 LEU A CA 1
ATOM 1866 C C . LEU A 1 233 ? -1.721 -17.563 14.790 1.00 86.56 233 LEU A C 1
ATOM 1868 O O . LEU A 1 233 ? -2.849 -17.744 14.327 1.00 86.56 233 LEU A O 1
ATOM 1872 N N . THR A 1 234 ? -0.870 -18.557 15.018 1.00 81.69 234 THR A N 1
ATOM 1873 C CA . THR A 1 234 ? -1.188 -19.975 14.808 1.00 81.69 234 THR A CA 1
ATOM 1874 C C . THR A 1 234 ? -0.655 -20.794 15.970 1.00 81.69 234 THR A C 1
ATOM 1876 O O . THR A 1 234 ? 0.414 -20.481 16.489 1.00 81.69 234 THR A O 1
ATOM 1879 N N . ASP A 1 235 ? -1.344 -21.877 16.321 1.00 76.31 235 ASP A N 1
ATOM 1880 C CA . ASP A 1 235 ? -0.909 -22.780 17.399 1.00 76.31 235 ASP A CA 1
ATOM 1881 C C . ASP A 1 235 ? 0.438 -23.463 17.093 1.00 76.31 235 ASP A C 1
ATOM 1883 O O . ASP A 1 235 ? 1.149 -23.878 18.003 1.00 76.31 235 ASP A O 1
ATOM 1887 N N . ASP A 1 236 ? 0.825 -23.513 15.812 1.00 75.38 236 ASP A N 1
ATOM 1888 C CA . ASP A 1 236 ? 2.119 -24.025 15.341 1.00 75.38 236 ASP A CA 1
ATOM 1889 C C . ASP A 1 236 ? 3.304 -23.072 15.623 1.00 75.38 236 ASP A C 1
ATOM 1891 O O . ASP A 1 236 ? 4.456 -23.419 15.349 1.00 75.38 236 ASP A O 1
ATOM 1895 N N . MET A 1 237 ? 3.050 -21.853 16.123 1.00 81.56 237 MET A N 1
ATOM 1896 C CA . MET A 1 237 ? 4.114 -20.906 16.475 1.00 81.56 237 MET A CA 1
ATOM 1897 C C . MET A 1 237 ? 4.928 -21.408 17.667 1.00 81.56 237 MET A C 1
ATOM 1899 O O . MET A 1 237 ? 4.394 -21.946 18.632 1.00 81.56 237 MET A O 1
ATOM 1903 N N . SER A 1 238 ? 6.238 -21.161 17.634 1.00 83.50 238 SER A N 1
ATOM 1904 C CA . SER A 1 238 ? 7.159 -21.563 18.698 1.00 83.50 238 SER A CA 1
ATOM 1905 C C . SER A 1 238 ? 6.806 -20.925 20.040 1.00 83.50 238 SER A C 1
ATOM 1907 O O . SER A 1 238 ? 6.905 -21.583 21.074 1.00 83.50 238 SER A O 1
ATOM 1909 N N . GLU A 1 239 ? 6.471 -19.631 20.032 1.00 86.81 239 GLU A N 1
ATOM 1910 C CA . GLU A 1 239 ? 6.052 -18.890 21.222 1.00 86.81 239 GLU A CA 1
ATOM 1911 C C . GLU A 1 239 ? 5.389 -17.556 20.833 1.00 86.81 239 GLU A C 1
ATOM 1913 O O . GLU A 1 239 ? 5.798 -16.899 19.868 1.00 86.81 239 GLU A O 1
ATOM 1918 N N . VAL A 1 240 ? 4.397 -17.133 21.620 1.00 89.00 240 VAL A N 1
ATOM 1919 C CA . VAL A 1 240 ? 3.808 -15.787 21.565 1.00 89.00 240 VAL A CA 1
ATOM 1920 C C . VAL A 1 240 ? 4.283 -15.016 22.794 1.00 89.00 240 VAL A C 1
ATOM 1922 O O . VAL A 1 240 ? 3.881 -15.310 23.918 1.00 89.00 240 VAL A O 1
ATOM 1925 N N . PHE A 1 241 ? 5.158 -14.034 22.591 1.00 92.88 241 PHE A N 1
ATOM 1926 C CA . PHE A 1 241 ? 5.685 -13.195 23.662 1.00 92.88 241 PHE A CA 1
ATOM 1927 C C . PHE A 1 241 ? 4.708 -12.075 23.986 1.00 92.88 241 PHE A C 1
ATOM 1929 O O . PHE A 1 241 ? 4.298 -11.334 23.096 1.00 92.88 241 PHE A O 1
ATOM 1936 N N . VAL A 1 242 ? 4.371 -11.921 25.262 1.00 92.25 242 VAL A N 1
ATOM 1937 C CA . VAL A 1 242 ? 3.480 -10.866 25.746 1.00 92.25 242 VAL A CA 1
ATOM 1938 C C . VAL A 1 242 ? 4.282 -9.921 26.633 1.00 92.25 242 VAL A C 1
ATOM 1940 O O . VAL A 1 242 ? 4.896 -10.361 27.600 1.00 92.25 242 VAL A O 1
ATOM 1943 N N . VAL A 1 243 ? 4.276 -8.634 26.288 1.00 93.25 243 VAL A N 1
ATOM 1944 C CA . VAL A 1 243 ? 4.956 -7.561 27.018 1.00 93.25 243 VAL A CA 1
ATOM 1945 C C . VAL A 1 243 ? 3.901 -6.691 27.695 1.00 93.25 243 VAL A C 1
ATOM 1947 O O . VAL A 1 243 ? 3.126 -5.989 27.035 1.00 93.25 243 VAL A O 1
ATOM 1950 N N . THR A 1 244 ? 3.866 -6.766 29.022 1.00 89.62 244 THR A N 1
ATOM 1951 C CA . THR A 1 244 ? 2.850 -6.134 29.880 1.00 89.62 244 THR A CA 1
ATOM 1952 C C . THR A 1 244 ? 3.440 -5.245 30.966 1.00 89.62 244 THR A C 1
ATOM 1954 O O . THR A 1 244 ? 2.670 -4.553 31.635 1.00 89.62 244 THR A O 1
ATOM 1957 N N . GLY A 1 245 ? 4.770 -5.220 31.116 1.00 87.88 245 GLY A N 1
ATOM 1958 C CA . GLY A 1 245 ? 5.469 -4.439 32.134 1.00 87.88 245 GLY A CA 1
ATOM 1959 C C . GLY A 1 245 ? 5.008 -2.981 32.222 1.00 87.88 245 GLY A C 1
ATOM 1960 O O . GLY A 1 245 ? 4.710 -2.334 31.210 1.00 87.88 245 GLY A O 1
ATOM 1961 N N . HIS A 1 246 ? 4.945 -2.463 33.447 1.00 87.50 246 HIS A N 1
ATOM 1962 C CA . HIS A 1 246 ? 4.499 -1.099 33.749 1.00 87.50 246 HIS A CA 1
ATOM 1963 C C . HIS A 1 246 ? 5.659 -0.140 34.017 1.00 87.50 246 HIS A C 1
ATOM 1965 O O . HIS A 1 246 ? 5.452 1.070 34.081 1.00 87.50 246 HIS A O 1
ATOM 1971 N N . THR A 1 247 ? 6.873 -0.667 34.172 1.00 90.69 247 THR A N 1
ATOM 1972 C CA . THR A 1 247 ? 8.091 0.125 34.351 1.00 90.69 247 THR A CA 1
ATOM 1973 C C . THR A 1 247 ? 9.080 -0.126 33.216 1.00 90.69 247 THR A C 1
ATOM 1975 O O . THR A 1 247 ? 9.099 -1.198 32.613 1.00 90.69 247 THR A O 1
ATOM 1978 N N . VAL A 1 248 ? 9.954 0.850 32.950 1.00 89.19 248 VAL A N 1
ATOM 1979 C CA . VAL A 1 248 ? 11.019 0.756 31.930 1.00 89.19 248 VAL A CA 1
ATOM 1980 C C . VAL A 1 248 ? 11.876 -0.506 32.116 1.00 89.19 248 VAL A C 1
ATOM 1982 O O . VAL A 1 248 ? 12.191 -1.193 31.148 1.00 89.19 248 VAL A O 1
ATOM 1985 N N . LEU A 1 249 ? 12.219 -0.847 33.364 1.00 90.38 249 LEU A N 1
ATOM 1986 C CA . LEU A 1 249 ? 13.042 -2.018 33.685 1.00 90.38 249 LEU A CA 1
ATOM 1987 C C . LEU A 1 249 ? 12.322 -3.341 33.398 1.00 90.38 249 LEU A C 1
ATOM 1989 O O . LEU A 1 249 ? 12.935 -4.255 32.850 1.00 90.38 249 LEU A O 1
ATOM 1993 N N . GLU A 1 250 ? 11.037 -3.442 33.746 1.00 92.25 250 GLU A N 1
ATOM 1994 C CA . GLU A 1 250 ? 10.227 -4.632 33.460 1.00 92.25 250 GLU A CA 1
ATOM 1995 C C . GLU A 1 250 ? 10.093 -4.859 31.956 1.00 92.25 250 GLU A C 1
ATOM 1997 O O . GLU A 1 250 ? 10.369 -5.956 31.477 1.00 92.25 250 GLU A O 1
ATOM 2002 N N . VAL A 1 251 ? 9.741 -3.807 31.209 1.00 92.06 251 VAL A N 1
ATOM 2003 C CA . VAL A 1 251 ? 9.585 -3.873 29.749 1.00 92.06 251 VAL A CA 1
ATOM 2004 C C . VAL A 1 251 ? 10.895 -4.291 29.084 1.00 92.06 251 VAL A C 1
ATOM 2006 O O . VAL A 1 251 ? 10.893 -5.166 28.217 1.00 92.06 251 VAL A O 1
ATOM 2009 N N . ARG A 1 252 ? 12.027 -3.718 29.513 1.00 92.19 252 ARG A N 1
ATOM 2010 C CA . ARG A 1 252 ? 13.349 -4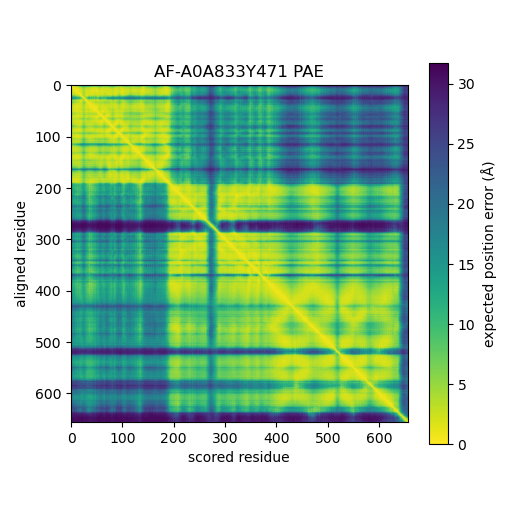.088 28.992 1.00 92.19 252 ARG A CA 1
ATOM 2011 C C . ARG A 1 252 ? 13.668 -5.558 29.237 1.00 92.19 252 ARG A C 1
ATOM 2013 O O . ARG A 1 252 ? 14.134 -6.245 28.332 1.00 92.19 252 ARG A O 1
ATOM 2020 N N . GLU A 1 253 ? 13.409 -6.053 30.443 1.00 92.44 253 GLU A N 1
ATOM 2021 C CA . GLU A 1 253 ? 13.688 -7.444 30.792 1.00 92.44 253 GLU A CA 1
ATOM 2022 C C . GLU A 1 253 ? 12.773 -8.425 30.041 1.00 92.44 253 GLU A C 1
ATOM 2024 O O . GLU A 1 253 ? 13.241 -9.472 29.596 1.00 92.44 253 GLU A O 1
ATOM 2029 N N . GLU A 1 254 ? 11.494 -8.092 29.845 1.00 93.12 254 GLU A N 1
ATOM 2030 C CA . GLU A 1 254 ? 10.564 -8.882 29.026 1.00 93.12 254 GLU A CA 1
ATOM 2031 C C . GLU A 1 254 ? 11.020 -8.956 27.558 1.00 93.12 254 GLU A C 1
ATOM 2033 O O . GLU A 1 254 ? 11.083 -10.049 26.986 1.00 93.12 254 GLU A O 1
ATOM 2038 N N . LEU A 1 255 ? 11.420 -7.824 26.963 1.00 91.12 255 LEU A N 1
ATOM 2039 C CA . LEU A 1 255 ? 11.955 -7.774 25.596 1.00 91.12 255 LEU A CA 1
ATOM 2040 C C . LEU A 1 255 ? 13.261 -8.565 25.462 1.00 91.12 255 LEU A C 1
ATOM 2042 O O . LEU A 1 255 ? 13.431 -9.337 24.514 1.00 91.12 255 LEU A O 1
ATOM 2046 N N . ARG A 1 256 ? 14.172 -8.425 26.430 1.00 90.19 256 ARG A N 1
ATOM 2047 C CA . ARG A 1 256 ? 15.448 -9.147 26.443 1.00 90.19 256 ARG A CA 1
ATOM 2048 C C . ARG A 1 256 ? 15.241 -10.654 26.554 1.00 90.19 256 ARG A C 1
ATOM 2050 O O . ARG A 1 256 ? 15.835 -11.398 25.778 1.00 90.19 256 ARG A O 1
ATOM 2057 N N . LYS A 1 257 ? 14.349 -11.105 27.442 1.00 89.94 257 LYS A N 1
ATOM 2058 C CA . LYS A 1 257 ? 13.969 -12.522 27.568 1.00 89.94 257 LYS A CA 1
ATOM 2059 C C . LYS A 1 257 ? 13.392 -13.078 26.270 1.00 89.94 257 LYS A C 1
ATOM 2061 O O . LYS A 1 257 ? 13.742 -14.191 25.879 1.00 89.94 257 LYS A O 1
ATOM 2066 N N . ALA A 1 258 ? 12.530 -12.314 25.595 1.00 88.62 258 ALA A N 1
ATOM 2067 C CA . ALA A 1 258 ? 11.988 -12.708 24.298 1.00 88.62 258 ALA A CA 1
ATOM 2068 C C . ALA A 1 258 ? 13.111 -12.880 23.261 1.00 88.62 258 ALA A C 1
ATOM 2070 O O . ALA A 1 258 ? 13.188 -13.905 22.586 1.00 88.62 258 ALA A O 1
ATOM 2071 N N . ARG A 1 259 ? 14.043 -11.924 23.192 1.00 85.88 259 ARG A N 1
ATOM 2072 C CA . ARG A 1 259 ? 15.185 -11.963 22.269 1.00 85.88 259 ARG A CA 1
ATOM 2073 C C . ARG A 1 259 ? 16.145 -13.120 22.549 1.00 85.88 259 ARG A C 1
ATOM 2075 O O . ARG A 1 259 ? 16.552 -13.804 21.614 1.00 85.88 259 ARG A O 1
ATOM 2082 N N . GLU A 1 260 ? 16.479 -13.372 23.813 1.00 86.62 260 GLU A N 1
ATOM 2083 C CA . GLU A 1 260 ? 17.339 -14.493 24.221 1.00 86.62 260 GLU A CA 1
ATOM 2084 C C . GLU A 1 260 ? 16.740 -15.840 23.789 1.00 86.62 260 GLU A C 1
ATOM 2086 O O . GLU A 1 260 ? 17.444 -16.673 23.220 1.00 86.62 260 GLU A O 1
ATOM 2091 N N . LYS A 1 261 ? 15.424 -16.021 23.955 1.00 83.56 261 LYS A N 1
ATOM 2092 C CA . LYS A 1 261 ? 14.709 -17.225 23.503 1.00 83.56 261 LYS A CA 1
ATOM 2093 C C . LYS A 1 261 ? 14.635 -17.376 21.980 1.00 83.56 261 LYS A C 1
ATOM 2095 O O . LYS A 1 261 ? 14.585 -18.502 21.490 1.00 83.56 261 LYS A O 1
ATOM 2100 N N . MET A 1 262 ? 14.607 -16.275 21.227 1.00 82.81 262 MET A N 1
ATOM 2101 C CA . MET A 1 262 ? 14.610 -16.308 19.756 1.00 82.81 262 MET A CA 1
ATOM 2102 C C . MET A 1 262 ? 15.986 -16.654 19.170 1.00 82.81 262 MET A C 1
ATOM 2104 O O . MET A 1 262 ? 16.059 -17.184 18.063 1.00 82.81 262 MET A O 1
ATOM 2108 N N . MET A 1 263 ? 17.066 -16.332 19.891 1.00 73.56 263 MET A N 1
ATOM 2109 C CA . MET A 1 263 ? 18.453 -16.536 19.454 1.00 73.56 263 MET A CA 1
ATOM 2110 C C . MET A 1 263 ? 19.076 -17.841 19.973 1.00 73.56 263 MET A C 1
ATOM 2112 O O . MET A 1 263 ? 20.265 -18.060 19.745 1.00 73.56 263 MET A O 1
ATOM 2116 N N . ASP A 1 264 ? 18.317 -18.697 20.667 1.00 68.00 264 ASP A N 1
ATOM 2117 C CA . ASP A 1 264 ? 18.827 -19.953 21.226 1.00 68.00 264 ASP A CA 1
ATOM 2118 C C . ASP A 1 264 ? 19.230 -20.942 20.101 1.00 68.00 264 ASP A C 1
ATOM 2120 O O . ASP A 1 264 ? 18.367 -21.466 19.383 1.00 68.00 264 ASP A O 1
ATOM 2124 N N . PRO A 1 265 ? 20.537 -21.234 19.931 1.00 53.09 265 PRO A N 1
ATOM 2125 C CA . PRO A 1 265 ? 21.041 -22.066 18.840 1.00 53.09 265 PRO A CA 1
ATOM 2126 C C . PRO A 1 265 ? 20.702 -23.556 19.002 1.00 53.09 265 PRO A C 1
ATOM 2128 O O . PRO A 1 265 ? 20.904 -24.335 18.073 1.00 53.09 265 PRO A O 1
ATOM 2131 N N . SER A 1 266 ? 20.161 -23.987 20.145 1.00 52.91 266 SER A N 1
ATOM 2132 C CA . SER A 1 266 ? 19.768 -25.387 20.366 1.00 52.91 266 SER A CA 1
ATOM 2133 C C . SER A 1 266 ? 18.594 -25.856 19.487 1.00 52.91 266 SER A C 1
ATOM 2135 O O . SER A 1 266 ? 18.372 -27.061 19.356 1.00 52.91 266 SER A O 1
ATOM 2137 N N . ARG A 1 267 ? 17.871 -24.931 18.834 1.00 51.03 267 ARG A N 1
ATOM 2138 C CA . ARG A 1 267 ? 16.727 -25.217 17.945 1.00 51.03 267 ARG A CA 1
ATOM 2139 C C . ARG A 1 267 ? 17.040 -25.155 16.442 1.00 51.03 267 ARG A C 1
ATOM 2141 O O . ARG A 1 267 ? 16.148 -25.414 15.635 1.00 51.03 267 ARG A O 1
ATOM 2148 N N . SER A 1 268 ? 18.278 -24.865 16.026 1.00 44.56 268 SER A N 1
ATOM 2149 C CA . SER A 1 268 ? 18.653 -24.838 14.602 1.00 44.56 268 SER A CA 1
ATOM 2150 C C . SER A 1 268 ? 18.877 -26.253 14.042 1.00 44.56 268 SER A C 1
ATOM 2152 O O . SER A 1 268 ? 20.006 -26.740 13.965 1.00 44.56 268 SER A O 1
ATOM 2154 N N . VAL A 1 269 ? 17.804 -26.935 13.640 1.00 38.06 269 VAL A N 1
ATOM 2155 C CA . VAL A 1 269 ? 17.885 -28.177 12.855 1.00 38.06 269 VAL A CA 1
ATOM 2156 C C . VAL A 1 269 ? 17.632 -27.849 11.382 1.00 38.06 269 VAL A C 1
ATOM 2158 O O . VAL A 1 269 ? 16.497 -27.583 11.003 1.00 38.06 269 VAL A O 1
ATOM 2161 N N . GLY A 1 270 ? 18.672 -27.913 10.540 1.00 33.50 270 GLY A N 1
ATOM 2162 C CA . GLY A 1 270 ? 18.490 -28.063 9.088 1.00 33.50 270 GLY A CA 1
ATOM 2163 C C . GLY A 1 270 ? 19.504 -27.368 8.172 1.00 33.50 270 GLY A C 1
ATOM 2164 O O . GLY A 1 270 ? 19.335 -26.207 7.835 1.00 33.50 270 GLY A O 1
ATOM 2165 N N . ASN A 1 271 ? 20.453 -28.163 7.666 1.00 28.19 271 ASN A N 1
ATOM 2166 C CA . ASN A 1 271 ? 21.315 -27.972 6.488 1.00 28.19 271 ASN A CA 1
ATOM 2167 C C . ASN A 1 271 ? 22.387 -26.870 6.502 1.00 28.19 271 ASN A C 1
ATOM 2169 O O . ASN A 1 271 ? 22.162 -25.704 6.194 1.00 28.19 271 ASN A O 1
ATOM 2173 N N . GLY A 1 272 ? 23.623 -27.321 6.736 1.00 34.88 272 GLY A N 1
ATOM 2174 C CA . GLY A 1 272 ? 24.831 -26.537 6.546 1.00 34.88 272 GLY A CA 1
ATOM 2175 C C . GLY A 1 272 ? 25.127 -26.225 5.079 1.00 34.88 272 GLY A C 1
ATOM 2176 O O . GLY A 1 272 ? 25.025 -27.092 4.222 1.00 34.88 272 GLY A O 1
ATOM 2177 N N . PHE A 1 273 ? 25.523 -24.978 4.841 1.00 27.45 273 PHE A N 1
ATOM 2178 C CA . PHE A 1 273 ? 26.697 -24.541 4.077 1.00 27.45 273 PHE A CA 1
ATOM 2179 C C . PHE A 1 273 ? 26.829 -23.034 4.349 1.00 27.45 273 PHE A C 1
ATOM 2181 O O . PHE A 1 273 ? 26.212 -22.211 3.681 1.00 27.45 273 PHE A O 1
ATOM 2188 N N . ALA A 1 274 ? 27.583 -22.669 5.389 1.00 28.55 274 ALA A N 1
ATOM 2189 C CA . ALA A 1 274 ? 27.815 -21.273 5.745 1.00 28.55 274 ALA A CA 1
ATOM 2190 C C . ALA A 1 274 ? 28.879 -20.672 4.815 1.00 28.55 274 ALA A C 1
ATOM 2192 O O . ALA A 1 274 ? 30.070 -20.952 4.959 1.00 28.55 274 ALA A O 1
ATOM 2193 N N . TYR A 1 275 ? 28.450 -19.845 3.861 1.00 23.88 275 TYR A N 1
ATOM 2194 C CA . TYR A 1 275 ? 29.328 -18.892 3.188 1.00 23.88 275 TYR A CA 1
ATOM 2195 C C . TYR A 1 275 ? 29.184 -17.548 3.905 1.00 23.88 275 TYR A C 1
ATOM 2197 O O . TYR A 1 275 ? 28.098 -16.981 3.976 1.00 23.88 275 TYR A O 1
ATOM 2205 N N . HIS A 1 276 ? 30.280 -17.069 4.491 1.00 28.95 276 HIS A N 1
ATOM 2206 C CA . HIS A 1 276 ? 30.334 -15.790 5.188 1.00 28.95 276 HIS A CA 1
ATOM 2207 C C . HIS A 1 276 ? 30.144 -14.626 4.206 1.00 28.95 276 HIS A C 1
ATOM 2209 O O . HIS A 1 276 ? 31.090 -14.229 3.527 1.00 28.95 276 HIS A O 1
ATOM 2215 N N . GLU A 1 277 ? 28.968 -14.004 4.216 1.00 25.53 277 GLU A N 1
ATOM 2216 C CA . GLU A 1 277 ? 28.819 -12.613 3.797 1.00 25.53 277 GLU A CA 1
ATOM 2217 C C . GLU A 1 277 ? 27.957 -11.864 4.821 1.00 25.53 277 GLU A C 1
ATOM 2219 O O . GLU A 1 277 ? 26.930 -12.344 5.291 1.00 25.53 277 GLU A O 1
ATOM 2224 N N . LYS A 1 278 ? 28.448 -10.707 5.271 1.00 30.50 278 LYS A N 1
ATOM 2225 C CA . LYS A 1 278 ? 27.841 -9.895 6.332 1.00 30.50 278 LYS A CA 1
ATOM 2226 C C . LYS A 1 278 ? 26.494 -9.336 5.865 1.00 30.50 278 LYS A C 1
ATOM 2228 O O . LYS A 1 278 ? 26.466 -8.228 5.331 1.00 30.50 278 LYS A O 1
ATOM 2233 N N . THR A 1 279 ? 25.373 -10.023 6.088 1.00 28.97 279 THR A N 1
ATOM 2234 C CA . THR A 1 279 ? 24.049 -9.381 6.004 1.00 28.97 279 THR A CA 1
ATOM 2235 C C . THR A 1 279 ? 22.991 -10.048 6.896 1.00 28.97 279 THR A C 1
ATOM 2237 O O . THR A 1 279 ? 22.548 -11.155 6.655 1.00 28.97 279 THR A O 1
ATOM 2240 N N . SER A 1 280 ? 22.511 -9.266 7.868 1.00 34.66 280 SER A N 1
ATOM 2241 C CA . SER A 1 280 ? 21.248 -9.391 8.614 1.00 34.66 280 SER A CA 1
ATOM 2242 C C . SER A 1 280 ? 21.092 -10.499 9.674 1.00 34.66 280 SER A C 1
ATOM 2244 O O . SER A 1 280 ? 21.178 -11.691 9.428 1.00 34.66 280 SER A O 1
ATOM 2246 N N . VAL A 1 281 ? 20.718 -10.052 10.874 1.00 40.00 281 VAL A N 1
ATOM 2247 C CA . VAL A 1 281 ? 20.333 -10.813 12.082 1.00 40.00 281 VAL A CA 1
ATOM 2248 C C . VAL A 1 281 ? 19.113 -11.744 11.858 1.00 40.00 281 VAL A C 1
ATOM 2250 O O . VAL A 1 281 ? 18.711 -12.471 12.755 1.00 40.00 281 VAL A O 1
ATOM 2253 N N . LEU A 1 282 ? 18.513 -11.741 10.661 1.00 41.75 282 LEU A N 1
ATOM 2254 C CA . LEU A 1 282 ? 17.289 -12.479 10.327 1.00 41.75 282 LEU A CA 1
ATOM 2255 C C . LEU A 1 282 ? 17.520 -13.965 10.014 1.00 41.75 282 LEU A C 1
ATOM 2257 O O . LEU A 1 282 ? 16.592 -14.748 10.177 1.00 41.75 282 LEU A O 1
ATOM 2261 N N . GLU A 1 283 ? 18.729 -14.374 9.621 1.00 38.00 283 GLU A N 1
ATOM 2262 C CA . GLU A 1 283 ? 19.026 -15.782 9.289 1.00 38.00 283 GLU A CA 1
ATOM 2263 C C . GLU A 1 283 ? 19.288 -16.672 10.521 1.00 38.00 283 GLU A C 1
ATOM 2265 O O . GLU A 1 283 ? 19.445 -17.881 10.385 1.00 38.00 283 GLU A O 1
ATOM 2270 N N . ALA A 1 284 ? 19.306 -16.097 11.730 1.00 41.03 284 ALA A N 1
ATOM 2271 C CA . ALA A 1 284 ? 19.590 -16.811 12.980 1.00 41.03 284 ALA A CA 1
ATOM 2272 C C . ALA A 1 284 ? 18.348 -17.093 13.852 1.00 41.03 284 ALA A C 1
ATOM 2274 O O . ALA A 1 284 ? 18.499 -17.567 14.976 1.00 41.03 284 ALA A O 1
ATOM 2275 N N . VAL A 1 285 ? 17.132 -16.789 13.380 1.00 54.56 285 VAL A N 1
ATOM 2276 C CA . VAL A 1 285 ? 15.902 -16.986 14.168 1.00 54.56 285 VAL A CA 1
ATOM 2277 C C . VAL A 1 285 ? 15.370 -18.405 13.962 1.00 54.56 285 VAL A C 1
ATOM 2279 O O . VAL A 1 285 ? 14.911 -18.759 12.876 1.00 54.56 285 VAL A O 1
ATOM 2282 N N . ALA A 1 286 ? 15.426 -19.227 15.011 1.00 51.94 286 ALA A N 1
ATOM 2283 C CA . ALA A 1 286 ? 14.964 -20.612 14.983 1.00 51.94 286 ALA A CA 1
ATOM 2284 C C . ALA A 1 286 ? 13.471 -20.717 15.352 1.00 51.94 286 ALA A C 1
ATOM 2286 O O . ALA A 1 286 ? 13.118 -20.991 16.496 1.00 51.94 286 ALA A O 1
ATOM 2287 N N . GLY A 1 287 ? 12.585 -20.521 14.374 1.00 65.56 287 GLY A N 1
ATOM 2288 C CA . GLY A 1 287 ? 11.142 -20.758 14.517 1.00 65.56 287 GLY A CA 1
ATOM 2289 C C . GLY A 1 287 ? 10.266 -19.540 14.231 1.00 65.56 287 GLY A C 1
ATOM 2290 O O . GLY A 1 287 ? 10.754 -18.454 13.921 1.00 65.56 287 GLY A O 1
ATOM 2291 N N . GLU A 1 288 ? 8.950 -19.734 14.310 1.00 83.06 288 GLU A N 1
ATOM 2292 C CA . GLU A 1 288 ? 7.967 -18.673 14.088 1.00 83.06 288 GLU A CA 1
ATOM 2293 C C . GLU A 1 288 ? 7.492 -18.110 15.428 1.00 83.06 288 GLU A C 1
ATOM 2295 O O . GLU A 1 288 ? 6.902 -18.827 16.231 1.00 83.06 288 GLU A O 1
ATOM 2300 N N . TYR A 1 289 ? 7.756 -16.827 15.667 1.00 90.62 289 TYR A N 1
ATOM 2301 C CA . TYR A 1 289 ? 7.409 -16.141 16.912 1.00 90.62 289 TYR A CA 1
ATOM 2302 C C . TYR A 1 289 ? 6.464 -14.970 16.653 1.00 90.62 289 TYR A C 1
ATOM 2304 O O . TYR A 1 289 ? 6.508 -14.353 15.580 1.00 90.62 289 TYR A O 1
ATOM 2312 N N . ALA A 1 290 ? 5.671 -14.612 17.658 1.00 92.25 290 ALA A N 1
ATOM 2313 C CA . ALA A 1 290 ? 4.863 -13.398 17.654 1.00 92.25 290 ALA A CA 1
ATOM 2314 C C . ALA A 1 290 ? 5.114 -12.545 18.901 1.00 92.25 290 ALA A C 1
ATOM 2316 O O . ALA A 1 290 ? 5.482 -13.066 19.952 1.00 92.25 290 ALA A O 1
ATOM 2317 N N . LEU A 1 291 ? 4.901 -11.234 18.777 1.00 95.19 291 LEU A N 1
ATOM 2318 C CA . LEU A 1 291 ? 5.029 -10.274 19.873 1.00 95.19 291 LEU A CA 1
ATOM 2319 C C . LEU A 1 291 ? 3.709 -9.532 20.083 1.00 95.19 291 LEU A C 1
ATOM 2321 O O . LEU A 1 291 ? 3.177 -8.946 19.143 1.00 95.19 291 LEU A O 1
ATOM 2325 N N . VAL A 1 292 ? 3.220 -9.510 21.317 1.00 95.56 292 VAL A N 1
ATOM 2326 C CA . VAL A 1 292 ? 2.058 -8.737 21.756 1.00 95.56 292 VAL A CA 1
ATOM 2327 C C . VAL A 1 292 ? 2.528 -7.718 22.787 1.00 95.56 292 VAL A C 1
ATOM 2329 O O . VAL A 1 292 ? 3.129 -8.097 23.788 1.00 95.56 292 VAL A O 1
ATOM 2332 N N . ILE A 1 293 ? 2.275 -6.430 22.562 1.00 95.56 293 ILE A N 1
ATOM 2333 C CA . ILE A 1 293 ? 2.700 -5.352 23.467 1.00 95.56 293 ILE A CA 1
ATOM 2334 C C . ILE A 1 293 ? 1.552 -4.385 23.755 1.00 95.56 293 ILE A C 1
ATOM 2336 O O . ILE A 1 293 ? 0.842 -3.954 22.847 1.00 95.56 293 ILE A O 1
ATOM 2340 N N . ASN A 1 294 ? 1.368 -4.022 25.023 1.00 91.94 294 ASN A N 1
ATOM 2341 C CA . ASN A 1 294 ? 0.355 -3.046 25.427 1.00 91.94 294 ASN A CA 1
ATOM 2342 C C . ASN A 1 294 ? 0.831 -1.600 25.250 1.00 91.94 294 ASN A C 1
ATOM 2344 O O . ASN A 1 294 ? 2.020 -1.313 25.332 1.00 91.94 294 ASN A O 1
ATOM 2348 N N . GLY A 1 295 ? -0.104 -0.668 25.060 1.00 90.00 295 GLY A N 1
ATOM 2349 C CA . GLY A 1 295 ? 0.190 0.737 24.771 1.00 90.00 295 GLY A CA 1
ATOM 2350 C C . GLY A 1 295 ? 1.025 1.455 25.835 1.00 90.00 295 GLY A C 1
ATOM 2351 O O . GLY A 1 295 ? 1.847 2.300 25.483 1.00 90.00 295 GLY A O 1
ATOM 2352 N N . HIS A 1 296 ? 0.877 1.115 27.120 1.00 89.44 296 HIS A N 1
ATOM 2353 C CA . HIS A 1 296 ? 1.722 1.674 28.186 1.00 89.44 296 HIS A CA 1
ATOM 2354 C C . HIS A 1 296 ? 3.152 1.124 28.122 1.00 89.44 296 HIS A C 1
ATOM 2356 O O . HIS A 1 296 ? 4.103 1.896 28.167 1.00 89.44 296 HIS A O 1
ATOM 2362 N N . SER A 1 297 ? 3.314 -0.185 27.921 1.00 93.38 297 SER A N 1
ATOM 2363 C CA . SER A 1 297 ? 4.624 -0.817 27.732 1.00 93.38 297 SER A CA 1
ATOM 2364 C C . SER A 1 297 ? 5.302 -0.328 26.448 1.00 93.38 297 SER A C 1
ATOM 2366 O O . SER A 1 297 ? 6.508 -0.098 26.430 1.00 93.38 297 SER A O 1
ATOM 2368 N N . LEU A 1 298 ? 4.521 -0.097 25.388 1.00 94.25 298 LEU A N 1
ATOM 2369 C CA . LEU A 1 298 ? 4.991 0.461 24.125 1.00 94.25 298 LEU A CA 1
ATOM 2370 C C . LEU A 1 298 ? 5.501 1.893 24.292 1.00 94.25 298 LEU A C 1
ATOM 2372 O O . LEU A 1 298 ? 6.486 2.250 23.659 1.00 94.25 298 LEU A O 1
ATOM 2376 N N . ALA A 1 299 ? 4.868 2.710 25.141 1.00 92.75 299 ALA A N 1
ATOM 2377 C CA . ALA A 1 299 ? 5.349 4.063 25.418 1.00 92.75 299 ALA A CA 1
ATOM 2378 C C . ALA A 1 299 ? 6.791 4.038 25.943 1.00 92.75 299 ALA A C 1
ATOM 2380 O O . ALA A 1 299 ? 7.626 4.777 25.433 1.00 92.75 299 ALA A O 1
ATOM 2381 N N . HIS A 1 300 ? 7.082 3.131 26.880 1.00 93.06 300 HIS A N 1
ATOM 2382 C CA . HIS A 1 300 ? 8.439 2.911 27.374 1.00 93.06 300 HIS A CA 1
ATOM 2383 C C . HIS A 1 300 ? 9.347 2.323 26.293 1.00 93.06 300 HIS A C 1
ATOM 2385 O O . HIS A 1 300 ? 10.457 2.799 26.093 1.00 93.06 300 HIS A O 1
ATOM 2391 N N . ALA A 1 301 ? 8.876 1.327 25.539 1.00 93.19 301 ALA A N 1
ATOM 2392 C CA . ALA A 1 301 ? 9.648 0.697 24.465 1.00 93.19 301 ALA A CA 1
ATOM 2393 C C . ALA A 1 301 ? 10.034 1.660 23.322 1.00 93.19 301 ALA A C 1
ATOM 2395 O O . ALA A 1 301 ? 10.986 1.387 22.597 1.00 93.19 301 ALA A O 1
ATOM 2396 N N . LEU A 1 302 ? 9.305 2.770 23.157 1.00 92.62 302 LEU A N 1
ATOM 2397 C CA . LEU A 1 302 ? 9.580 3.833 22.186 1.00 92.62 302 LEU A CA 1
ATOM 2398 C C . LEU A 1 302 ? 10.497 4.944 22.735 1.00 92.62 302 LEU A C 1
ATOM 2400 O O . LEU A 1 302 ? 10.796 5.892 22.008 1.00 92.62 302 LEU A O 1
ATOM 2404 N N . GLU A 1 303 ? 10.947 4.861 23.991 1.00 91.38 303 GLU A N 1
ATOM 2405 C CA . GLU A 1 303 ? 11.960 5.772 24.532 1.00 91.38 303 GLU A CA 1
ATOM 2406 C C . GLU A 1 303 ? 13.313 5.557 23.824 1.00 91.38 303 GLU A C 1
ATOM 2408 O O . GLU A 1 303 ? 13.655 4.453 23.393 1.00 91.38 303 GLU A O 1
ATOM 2413 N N . ALA A 1 304 ? 14.101 6.628 23.678 1.00 80.56 304 ALA A N 1
ATOM 2414 C CA . ALA A 1 304 ? 15.295 6.644 22.823 1.00 80.56 304 ALA A CA 1
ATOM 2415 C C . ALA A 1 304 ? 16.382 5.624 23.220 1.00 80.56 304 ALA A C 1
ATOM 2417 O O . ALA A 1 304 ? 17.226 5.272 22.398 1.00 80.56 304 ALA A O 1
ATOM 2418 N N . ASP A 1 305 ? 16.391 5.155 24.467 1.00 87.31 305 ASP A N 1
ATOM 2419 C CA . ASP A 1 305 ? 17.331 4.147 24.949 1.00 87.31 305 ASP A CA 1
ATOM 2420 C C . ASP A 1 305 ? 16.873 2.702 24.659 1.00 87.31 305 ASP A C 1
ATOM 2422 O O . ASP A 1 305 ? 17.714 1.802 24.637 1.00 87.31 305 ASP A O 1
ATOM 2426 N N . MET A 1 306 ? 15.577 2.465 24.421 1.00 88.94 306 MET A N 1
ATOM 2427 C CA . MET A 1 306 ? 14.986 1.133 24.194 1.00 88.94 306 MET A CA 1
ATOM 2428 C C . MET A 1 306 ? 14.452 0.915 22.777 1.00 88.94 306 MET A C 1
ATOM 2430 O O . MET A 1 306 ? 14.261 -0.232 22.367 1.00 88.94 306 MET A O 1
ATOM 2434 N N . GLU A 1 307 ? 14.269 1.980 21.997 1.00 91.75 307 GLU A N 1
ATOM 2435 C CA . GLU A 1 307 ? 13.620 1.924 20.685 1.00 91.75 307 GLU A CA 1
ATOM 2436 C C . GLU A 1 307 ? 14.275 0.926 19.707 1.00 91.75 307 GLU A C 1
ATOM 2438 O O . GLU A 1 307 ? 13.590 0.237 18.946 1.00 91.75 307 GLU A O 1
ATOM 2443 N N . LEU A 1 308 ? 15.604 0.784 19.760 1.00 90.94 308 LEU A N 1
ATOM 2444 C CA . LEU A 1 308 ? 16.352 -0.175 18.941 1.00 90.94 308 LEU A CA 1
ATOM 2445 C C . LEU A 1 308 ? 16.157 -1.620 19.412 1.00 90.94 308 LEU A C 1
ATOM 2447 O O . LEU A 1 308 ? 16.017 -2.521 18.588 1.00 90.94 308 LEU A O 1
ATOM 2451 N N . GLU A 1 309 ? 16.125 -1.838 20.724 1.00 90.25 309 GLU A N 1
ATOM 2452 C CA . GLU A 1 309 ? 15.973 -3.160 21.336 1.00 90.25 309 GLU A CA 1
ATOM 2453 C C . GLU A 1 309 ? 14.567 -3.721 21.071 1.00 90.25 309 GLU A C 1
ATOM 2455 O O . GLU A 1 309 ? 14.410 -4.877 20.661 1.00 90.25 309 GLU A O 1
ATOM 2460 N N . PHE A 1 310 ? 13.548 -2.861 21.181 1.00 93.88 310 PHE A N 1
ATOM 2461 C CA . PHE A 1 310 ? 12.188 -3.162 20.746 1.00 93.88 310 PHE A CA 1
ATOM 2462 C C . PHE A 1 310 ? 12.133 -3.490 19.252 1.00 93.88 310 PHE A C 1
ATOM 2464 O O . PHE A 1 310 ? 11.606 -4.536 18.870 1.00 93.88 310 PHE A O 1
ATOM 2471 N N . LEU A 1 311 ? 12.711 -2.637 18.399 1.00 92.69 311 LEU A N 1
ATOM 2472 C CA . LEU A 1 311 ? 12.672 -2.823 16.950 1.00 92.69 311 LEU A CA 1
ATOM 2473 C C . LEU A 1 311 ? 13.335 -4.132 16.509 1.00 92.69 311 LEU A C 1
ATOM 2475 O O . LEU A 1 311 ? 12.814 -4.815 15.626 1.00 92.69 311 LEU A O 1
ATOM 2479 N N . GLU A 1 312 ? 14.484 -4.485 17.082 1.00 89.88 312 GLU A N 1
ATOM 2480 C CA . GLU A 1 312 ? 15.174 -5.738 16.772 1.00 89.88 312 GLU A CA 1
ATOM 2481 C C . GLU A 1 312 ? 14.337 -6.958 17.157 1.00 89.88 312 GLU A C 1
ATOM 2483 O O . GLU A 1 312 ? 14.176 -7.860 16.333 1.00 89.88 312 GLU A O 1
ATOM 2488 N N . THR A 1 313 ? 13.751 -6.946 18.355 1.00 91.06 313 THR A N 1
ATOM 2489 C CA . THR A 1 313 ? 12.898 -8.029 18.867 1.00 91.06 313 THR A CA 1
ATOM 2490 C C . THR A 1 313 ? 11.622 -8.173 18.031 1.00 91.06 313 THR A C 1
ATOM 2492 O O . THR A 1 313 ? 11.291 -9.260 17.555 1.00 91.06 313 THR A O 1
ATOM 2495 N N . ALA A 1 314 ? 10.943 -7.060 17.746 1.00 92.44 314 ALA A N 1
ATOM 2496 C CA . ALA A 1 314 ? 9.745 -7.028 16.912 1.00 92.44 314 ALA A CA 1
ATOM 2497 C C . ALA A 1 314 ? 10.030 -7.480 15.468 1.00 92.44 314 ALA A C 1
ATOM 2499 O O . ALA A 1 314 ? 9.230 -8.183 14.854 1.00 92.44 314 ALA A O 1
ATOM 2500 N N . CYS A 1 315 ? 11.197 -7.134 14.914 1.00 88.81 315 CYS A N 1
ATOM 2501 C CA . CYS A 1 315 ? 11.587 -7.557 13.569 1.00 88.81 315 CYS A CA 1
ATOM 2502 C C . CYS A 1 315 ? 12.054 -9.013 13.483 1.00 88.81 315 CYS A C 1
ATOM 2504 O O . CYS A 1 315 ? 12.109 -9.530 12.368 1.00 88.81 315 CYS A O 1
ATOM 2506 N N . ALA A 1 316 ? 12.401 -9.666 14.591 1.00 88.00 316 ALA A N 1
ATOM 2507 C CA . ALA A 1 316 ? 12.650 -11.107 14.618 1.00 88.00 316 ALA A CA 1
ATOM 2508 C C . ALA A 1 316 ? 11.335 -11.908 14.576 1.00 88.00 316 ALA A C 1
ATOM 2510 O O . ALA A 1 316 ? 11.301 -13.012 14.039 1.00 88.00 316 ALA A O 1
ATOM 2511 N N . CYS A 1 317 ? 10.233 -11.316 15.041 1.00 89.38 317 CYS A N 1
ATOM 2512 C CA . CYS A 1 317 ? 8.910 -11.926 14.989 1.00 89.38 317 CYS A CA 1
ATOM 2513 C C . CYS A 1 317 ? 8.337 -11.971 13.559 1.00 89.38 317 CYS A C 1
ATOM 2515 O O . CYS A 1 317 ? 8.666 -11.156 12.680 1.00 89.38 317 CYS A O 1
ATOM 2517 N N . LYS A 1 318 ? 7.448 -12.943 13.332 1.00 86.19 318 LYS A N 1
ATOM 2518 C CA . LYS A 1 318 ? 6.634 -13.080 12.116 1.00 86.19 318 LYS A CA 1
ATOM 2519 C C . LYS A 1 318 ? 5.436 -12.128 12.148 1.00 86.19 318 LYS A C 1
ATOM 2521 O O . LYS A 1 318 ? 5.132 -11.509 11.130 1.00 86.19 318 LYS A O 1
ATOM 2526 N N . ALA A 1 319 ? 4.820 -11.976 13.320 1.00 89.69 319 ALA A N 1
ATOM 2527 C CA . ALA A 1 319 ? 3.694 -11.084 13.571 1.00 89.69 319 ALA A CA 1
ATOM 2528 C C . ALA A 1 319 ? 3.929 -10.229 14.824 1.00 89.69 319 ALA A C 1
ATOM 2530 O O . ALA A 1 319 ? 4.541 -10.685 15.792 1.00 89.69 319 ALA A O 1
ATOM 2531 N N . VAL A 1 320 ? 3.428 -8.994 14.805 1.00 95.50 320 VAL A N 1
ATOM 2532 C CA . VAL A 1 320 ? 3.480 -8.073 15.948 1.00 95.50 320 VAL A CA 1
ATOM 2533 C C . VAL A 1 320 ? 2.102 -7.452 16.139 1.00 95.50 320 VAL A C 1
ATOM 2535 O O . VAL A 1 320 ? 1.513 -6.960 15.177 1.00 95.50 320 VAL A O 1
ATOM 2538 N N . ILE A 1 321 ? 1.591 -7.469 17.366 1.00 96.19 321 ILE A N 1
ATOM 2539 C CA . ILE A 1 321 ? 0.297 -6.898 17.736 1.00 96.19 321 ILE A CA 1
ATOM 2540 C C . ILE A 1 321 ? 0.523 -5.886 18.861 1.00 96.19 321 ILE A C 1
ATOM 2542 O O . ILE A 1 321 ? 0.933 -6.244 19.963 1.00 96.19 321 ILE A O 1
ATOM 2546 N N . CYS A 1 322 ? 0.246 -4.615 18.591 1.00 96.06 322 CYS A N 1
ATOM 2547 C CA . CYS A 1 322 ? 0.259 -3.565 19.599 1.00 96.06 322 CYS A CA 1
ATOM 2548 C C . CYS A 1 322 ? -1.182 -3.231 19.999 1.00 96.06 322 CYS A C 1
ATOM 2550 O O . CYS A 1 322 ? -1.983 -2.826 19.152 1.00 96.06 322 CYS A O 1
ATOM 2552 N N . CYS A 1 323 ? -1.495 -3.376 21.283 1.00 92.69 323 CYS A N 1
ATOM 2553 C CA . CYS A 1 323 ? -2.842 -3.234 21.836 1.00 92.69 323 CYS A CA 1
ATOM 2554 C C . CYS A 1 323 ? -2.976 -1.925 22.620 1.00 92.69 323 CYS A C 1
ATOM 2556 O O . CYS A 1 323 ? -1.999 -1.443 23.193 1.00 92.69 323 CYS A O 1
ATOM 2558 N N . ARG A 1 324 ? -4.188 -1.364 22.706 1.00 88.94 324 ARG A N 1
ATOM 2559 C CA . ARG A 1 324 ? -4.478 -0.089 23.392 1.00 88.94 324 ARG A CA 1
ATOM 2560 C C . ARG A 1 324 ? -3.543 1.061 22.996 1.00 88.94 324 ARG A C 1
ATOM 2562 O O . ARG A 1 324 ? -3.146 1.861 23.844 1.00 88.94 324 ARG A O 1
ATOM 2569 N N . VAL A 1 325 ? -3.165 1.142 21.720 1.00 93.19 325 VAL A N 1
ATOM 2570 C CA . VAL A 1 325 ? -2.260 2.195 21.242 1.00 93.19 325 VAL A CA 1
ATOM 2571 C C . VAL A 1 325 ? -3.009 3.467 20.864 1.00 93.19 325 VAL A C 1
ATOM 2573 O O . VAL A 1 325 ? -4.072 3.438 20.243 1.00 93.19 325 VAL A O 1
ATOM 2576 N N . THR A 1 326 ? -2.424 4.611 21.209 1.00 91.12 326 THR A N 1
ATOM 2577 C CA . THR A 1 326 ? -2.937 5.927 20.806 1.00 91.12 326 THR A CA 1
ATOM 2578 C C . THR A 1 326 ? -2.580 6.247 19.344 1.00 91.12 326 THR A C 1
ATOM 2580 O O . THR A 1 326 ? -1.584 5.725 18.833 1.00 91.12 326 THR A O 1
ATOM 2583 N N . PRO A 1 327 ? -3.315 7.149 18.659 1.00 91.25 327 PRO A N 1
ATOM 2584 C CA . PRO A 1 327 ? -2.991 7.573 17.289 1.00 91.25 327 PRO A CA 1
ATOM 2585 C C . PRO A 1 327 ? -1.546 8.061 17.108 1.00 91.25 327 PRO A C 1
ATOM 2587 O O . PRO A 1 327 ? -0.912 7.797 16.086 1.00 91.25 327 PRO A O 1
ATOM 2590 N N . LEU A 1 328 ? -1.006 8.750 18.120 1.00 91.75 328 LEU A N 1
ATOM 2591 C CA . LEU A 1 328 ? 0.376 9.227 18.117 1.00 91.75 328 LEU A CA 1
ATOM 2592 C C . LEU A 1 328 ? 1.369 8.059 18.165 1.00 91.75 328 LEU A C 1
ATOM 2594 O O . LEU A 1 328 ? 2.295 8.013 17.358 1.00 91.75 328 LEU A O 1
ATOM 2598 N N . GLN A 1 329 ? 1.139 7.082 19.046 1.00 94.06 329 GLN A N 1
ATOM 2599 C CA . GLN A 1 329 ? 1.989 5.893 19.150 1.00 94.06 329 GLN A CA 1
ATOM 2600 C C . GLN A 1 329 ? 1.984 5.068 17.862 1.00 94.06 329 GLN A C 1
ATOM 2602 O O . GLN A 1 329 ? 3.040 4.592 17.448 1.00 94.06 329 GLN A O 1
ATOM 2607 N N . LYS A 1 330 ? 0.834 4.945 17.179 1.00 95.38 330 LYS A N 1
ATOM 2608 C CA . LYS A 1 330 ? 0.775 4.276 15.867 1.00 95.38 330 LYS A CA 1
ATOM 2609 C C . LYS A 1 330 ? 1.746 4.914 14.869 1.00 95.38 330 LYS A C 1
ATOM 2611 O O . LYS A 1 330 ? 2.509 4.213 14.208 1.00 95.38 330 LYS A O 1
ATOM 2616 N N . ALA A 1 331 ? 1.752 6.245 14.792 1.00 95.44 331 ALA A N 1
ATOM 2617 C CA . ALA A 1 331 ? 2.664 6.982 13.922 1.00 95.44 331 ALA A CA 1
ATOM 2618 C C . ALA A 1 331 ? 4.137 6.810 14.337 1.00 95.44 331 ALA A C 1
ATOM 2620 O O . ALA A 1 331 ? 4.980 6.587 13.470 1.00 95.44 331 ALA A O 1
ATOM 2621 N N . GLN A 1 332 ? 4.438 6.840 15.640 1.00 95.50 332 GLN A N 1
ATOM 2622 C CA . GLN A 1 332 ? 5.796 6.643 16.165 1.00 95.50 332 GLN A CA 1
ATOM 2623 C C . GLN A 1 332 ? 6.360 5.256 15.828 1.00 95.50 332 GLN A C 1
ATOM 2625 O O . GLN A 1 332 ? 7.518 5.150 15.435 1.00 95.50 332 GLN A O 1
ATOM 2630 N N . VAL A 1 333 ? 5.546 4.195 15.903 1.00 95.62 333 VAL A N 1
ATOM 2631 C CA . VAL A 1 333 ? 5.968 2.841 15.499 1.00 95.62 333 VAL A CA 1
ATOM 2632 C C . VAL A 1 333 ? 6.337 2.800 14.013 1.00 95.62 333 VAL A C 1
ATOM 2634 O O . VAL A 1 333 ? 7.375 2.248 13.643 1.00 95.62 333 VAL A O 1
ATOM 2637 N N . VAL A 1 334 ? 5.525 3.415 13.147 1.00 95.50 334 VAL A N 1
ATOM 2638 C CA . VAL A 1 334 ? 5.819 3.482 11.705 1.00 95.50 334 VAL A CA 1
ATOM 2639 C C . VAL A 1 334 ? 7.089 4.290 11.433 1.00 95.50 334 VAL A C 1
ATOM 2641 O O . VAL A 1 334 ? 7.918 3.880 10.615 1.00 95.50 334 VAL A O 1
ATOM 2644 N N . GLU A 1 335 ? 7.268 5.417 12.124 1.00 94.38 335 GLU A N 1
ATOM 2645 C CA . GLU A 1 335 ? 8.462 6.255 12.014 1.00 94.38 335 GLU A CA 1
ATOM 2646 C C . GLU A 1 335 ? 9.725 5.510 12.460 1.00 94.38 335 GLU A C 1
ATOM 2648 O O . GLU A 1 335 ? 10.742 5.563 11.766 1.00 94.38 335 GLU A O 1
ATOM 2653 N N . LEU A 1 336 ? 9.646 4.746 13.551 1.00 94.25 336 LEU A N 1
ATOM 2654 C CA . LEU A 1 336 ? 10.741 3.930 14.066 1.00 94.25 336 LEU A CA 1
ATOM 2655 C C . LEU A 1 336 ? 11.234 2.920 13.021 1.00 94.25 336 LEU A C 1
ATOM 2657 O O . LEU A 1 336 ? 12.428 2.864 12.704 1.00 94.25 336 LEU A O 1
ATOM 2661 N N . VAL A 1 337 ? 10.308 2.154 12.435 1.00 93.06 337 VAL A N 1
ATOM 2662 C CA . VAL A 1 337 ? 10.625 1.164 11.393 1.00 93.06 337 VAL A CA 1
ATOM 2663 C C . VAL A 1 337 ? 11.228 1.854 10.166 1.00 93.06 337 VAL A C 1
ATOM 2665 O O . VAL A 1 337 ? 12.252 1.410 9.638 1.00 93.06 337 VAL A O 1
ATOM 2668 N N . LYS A 1 338 ? 10.641 2.979 9.742 1.00 92.38 338 LYS A N 1
ATOM 2669 C CA . LYS A 1 338 ? 11.107 3.776 8.599 1.00 92.38 338 LYS A CA 1
ATOM 2670 C C . LYS A 1 338 ? 12.526 4.313 8.808 1.00 92.38 338 LYS A C 1
ATOM 2672 O O . LYS A 1 338 ? 13.360 4.194 7.909 1.00 92.38 338 LYS A O 1
ATOM 2677 N N . LYS A 1 339 ? 12.817 4.854 9.992 1.00 90.12 339 LYS A N 1
ATOM 2678 C CA . LYS A 1 339 ? 14.106 5.464 10.346 1.00 90.12 339 LYS A CA 1
ATOM 2679 C C . LYS A 1 339 ? 15.237 4.435 10.400 1.00 90.12 339 LYS A C 1
ATOM 2681 O O . LYS A 1 339 ? 16.297 4.665 9.818 1.00 90.12 339 LYS A O 1
ATOM 2686 N N . TYR A 1 340 ? 15.017 3.301 11.067 1.00 89.44 340 TYR A N 1
ATOM 2687 C CA . TYR A 1 340 ? 16.099 2.367 11.395 1.00 89.44 340 TYR A CA 1
ATOM 2688 C C . TYR A 1 340 ? 16.221 1.171 10.447 1.00 89.44 340 TYR A C 1
ATOM 2690 O O . TYR A 1 340 ? 17.342 0.781 10.120 1.00 89.44 340 TYR A O 1
ATOM 2698 N N . LYS A 1 341 ? 15.115 0.597 9.950 1.00 85.56 341 LYS A N 1
ATOM 2699 C CA . LYS A 1 341 ? 15.189 -0.520 8.986 1.00 85.56 341 LYS A CA 1
ATOM 2700 C C . LYS A 1 341 ? 15.374 -0.059 7.545 1.00 85.56 341 LYS A C 1
ATOM 2702 O O . LYS A 1 341 ? 15.776 -0.875 6.719 1.00 85.56 341 LYS A O 1
ATOM 2707 N N . LYS A 1 342 ? 15.096 1.217 7.235 1.00 81.56 342 LYS A N 1
ATOM 2708 C CA . LYS A 1 342 ? 15.081 1.761 5.859 1.00 81.56 342 LYS A CA 1
ATOM 2709 C C . LYS A 1 342 ? 14.232 0.914 4.898 1.00 81.56 342 LYS A C 1
ATOM 2711 O O . LYS A 1 342 ? 14.507 0.852 3.702 1.00 81.56 342 LYS A O 1
ATOM 2716 N N . ALA A 1 343 ? 13.221 0.238 5.440 1.00 84.88 343 ALA A N 1
ATOM 2717 C CA . ALA A 1 343 ? 12.269 -0.552 4.681 1.00 84.88 343 ALA A CA 1
ATOM 2718 C C . ALA A 1 343 ? 11.138 0.347 4.170 1.00 84.88 343 ALA A C 1
ATOM 2720 O O . ALA A 1 343 ? 10.799 1.357 4.795 1.00 84.88 343 ALA A O 1
ATOM 2721 N N . VAL A 1 344 ? 10.531 -0.037 3.047 1.00 92.00 344 VAL A N 1
ATOM 2722 C CA . VAL A 1 344 ? 9.300 0.602 2.574 1.00 92.00 344 VAL A CA 1
ATOM 2723 C C . VAL A 1 344 ? 8.163 0.164 3.492 1.00 92.00 344 VAL A C 1
ATOM 2725 O O . VAL A 1 344 ? 7.948 -1.027 3.703 1.00 92.00 344 VAL A O 1
ATOM 2728 N N . THR A 1 345 ? 7.453 1.136 4.052 1.00 95.38 345 THR A N 1
ATOM 2729 C CA . THR A 1 345 ? 6.364 0.923 5.010 1.00 95.38 345 THR A CA 1
ATOM 2730 C C . THR A 1 345 ? 5.034 1.280 4.366 1.00 95.38 345 THR A C 1
ATOM 2732 O O . THR A 1 345 ? 4.920 2.321 3.714 1.00 95.38 345 THR A O 1
ATOM 2735 N N . LEU A 1 346 ? 4.033 0.427 4.568 1.00 97.12 346 LEU A N 1
ATOM 2736 C CA . LEU A 1 346 ? 2.651 0.671 4.174 1.00 97.12 346 LEU A CA 1
ATOM 2737 C C . LEU A 1 346 ? 1.788 0.724 5.430 1.00 97.12 346 LEU A C 1
ATOM 2739 O O . LEU A 1 346 ? 1.900 -0.156 6.281 1.00 97.12 346 LEU A O 1
ATOM 2743 N N . ALA A 1 347 ? 0.936 1.739 5.534 1.00 96.88 347 ALA A N 1
ATOM 2744 C CA . ALA A 1 347 ? -0.053 1.857 6.597 1.00 96.88 347 ALA A CA 1
ATOM 2745 C C . ALA A 1 347 ? -1.458 1.803 6.000 1.00 96.88 347 ALA A C 1
ATOM 2747 O O . ALA A 1 347 ? -1.730 2.457 4.995 1.00 96.88 347 ALA A O 1
ATOM 2748 N N . ILE A 1 348 ? -2.337 1.023 6.626 1.00 95.69 348 ILE A N 1
ATOM 2749 C CA . ILE A 1 348 ? -3.735 0.868 6.232 1.00 95.69 348 ILE A CA 1
ATOM 2750 C C . ILE A 1 348 ? -4.646 1.134 7.429 1.00 95.69 348 ILE A C 1
ATOM 2752 O O . ILE A 1 348 ? -4.346 0.675 8.528 1.00 95.69 348 ILE A O 1
ATOM 2756 N N . GLY A 1 349 ? -5.730 1.880 7.219 1.00 92.56 349 GLY A N 1
ATOM 2757 C CA . GLY A 1 349 ? -6.713 2.194 8.259 1.00 92.56 349 GLY A CA 1
ATOM 2758 C C . GLY A 1 349 ? -8.002 2.778 7.686 1.00 92.56 349 GLY A C 1
ATOM 2759 O O . GLY A 1 349 ? -8.035 3.210 6.533 1.00 92.56 349 GLY A O 1
ATOM 2760 N N . ASP A 1 350 ? -9.071 2.767 8.471 1.00 89.12 350 ASP A N 1
ATOM 2761 C CA . ASP A 1 350 ? -10.418 3.235 8.110 1.00 89.12 350 ASP A CA 1
ATOM 2762 C C . ASP A 1 350 ? -10.835 4.507 8.865 1.00 89.12 350 ASP A C 1
ATOM 2764 O O . ASP A 1 350 ? -11.600 5.319 8.340 1.00 89.12 350 ASP A O 1
ATOM 2768 N N . GLY A 1 351 ? -10.302 4.714 10.069 1.00 84.81 351 GLY A N 1
ATOM 2769 C CA . GLY A 1 351 ? -10.727 5.776 10.973 1.00 84.81 351 GLY A CA 1
ATOM 2770 C C . GLY A 1 351 ? -9.813 7.004 11.043 1.00 84.81 351 GLY A C 1
ATOM 2771 O O . GLY A 1 351 ? -8.667 7.034 10.590 1.00 84.81 351 GLY A O 1
ATOM 2772 N N . ALA A 1 352 ? -10.314 8.041 11.721 1.00 84.44 352 ALA A N 1
ATOM 2773 C CA . ALA A 1 352 ? -9.552 9.247 12.070 1.00 84.44 352 ALA A CA 1
ATOM 2774 C C . ALA A 1 352 ? -8.282 8.936 12.888 1.00 84.44 352 ALA A C 1
ATOM 2776 O O . ALA A 1 352 ? -7.263 9.617 12.762 1.00 84.44 352 ALA A O 1
ATOM 2777 N N . ASN A 1 353 ? -8.341 7.873 13.696 1.00 86.06 353 ASN A N 1
ATOM 2778 C CA . ASN A 1 353 ? -7.256 7.410 14.561 1.00 86.06 353 ASN A CA 1
ATOM 2779 C C . ASN A 1 353 ? -6.024 6.930 13.780 1.0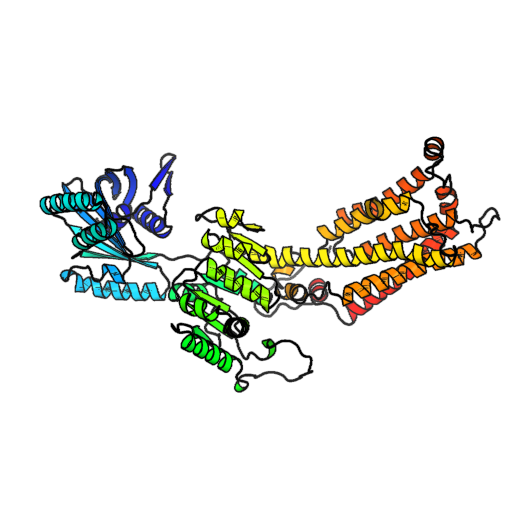0 86.06 353 ASN A C 1
ATOM 2781 O O . ASN A 1 353 ? -4.923 6.904 14.329 1.00 86.06 353 ASN A O 1
ATOM 2785 N N . ASP A 1 354 ? -6.194 6.587 12.503 1.00 91.88 354 ASP A N 1
ATOM 2786 C CA . ASP A 1 354 ? -5.126 6.056 11.658 1.00 91.88 354 ASP A CA 1
ATOM 2787 C C . ASP A 1 354 ? -4.518 7.110 10.734 1.00 91.88 354 ASP A C 1
ATOM 2789 O O . ASP A 1 354 ? -3.481 6.864 10.125 1.00 91.88 354 ASP A O 1
ATOM 2793 N N . VAL A 1 355 ? -5.093 8.315 10.663 1.00 92.12 355 VAL A N 1
ATOM 2794 C CA . VAL A 1 355 ? -4.640 9.383 9.753 1.00 92.12 355 VAL A CA 1
ATOM 2795 C C . VAL A 1 355 ? -3.162 9.722 9.964 1.00 92.12 355 VAL A C 1
ATOM 2797 O O . VAL A 1 355 ? -2.414 9.853 8.995 1.00 92.12 355 VAL A O 1
ATOM 2800 N N . SER A 1 356 ? -2.718 9.840 11.218 1.00 93.69 356 SER A N 1
ATOM 2801 C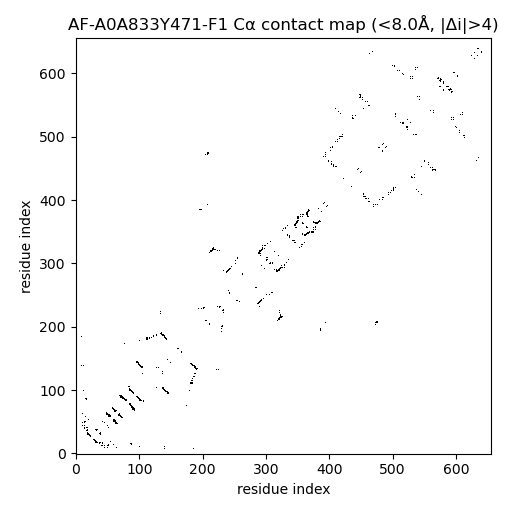 CA . SER A 1 356 ? -1.312 10.122 11.533 1.00 93.69 356 SER A CA 1
ATOM 2802 C C . SER A 1 356 ? -0.394 8.972 11.115 1.00 93.69 356 SER A C 1
ATOM 2804 O O . SER A 1 356 ? 0.680 9.209 10.575 1.00 93.69 356 SER A O 1
ATOM 2806 N N . MET A 1 357 ? -0.828 7.725 11.310 1.00 96.00 357 MET A N 1
ATOM 2807 C CA . MET A 1 357 ? -0.083 6.532 10.901 1.00 96.00 357 MET A CA 1
ATOM 2808 C C . MET A 1 357 ? 0.044 6.447 9.371 1.00 96.00 357 MET A C 1
ATOM 2810 O O . MET A 1 357 ? 1.141 6.228 8.855 1.00 96.00 357 MET A O 1
ATOM 2814 N N . ILE A 1 358 ? -1.064 6.677 8.657 1.00 95.25 358 ILE A N 1
ATOM 2815 C CA . ILE A 1 358 ? -1.162 6.679 7.190 1.00 95.25 358 ILE A CA 1
ATOM 2816 C C . ILE A 1 358 ? -0.214 7.718 6.586 1.00 95.25 358 ILE A C 1
ATOM 2818 O O . ILE A 1 358 ? 0.561 7.386 5.695 1.00 95.25 358 ILE A O 1
ATOM 2822 N N . LYS A 1 359 ? -0.215 8.949 7.111 1.00 94.44 359 LYS A N 1
ATOM 2823 C CA . LYS A 1 359 ? 0.642 10.039 6.611 1.00 94.44 359 LYS A CA 1
ATOM 2824 C C . LYS A 1 359 ? 2.135 9.821 6.861 1.00 94.44 359 LYS A C 1
ATOM 2826 O O . LYS A 1 359 ? 2.959 10.340 6.113 1.00 94.44 359 LYS A O 1
ATOM 2831 N N . THR A 1 360 ? 2.497 9.097 7.917 1.00 95.44 360 THR A N 1
ATOM 2832 C CA . THR A 1 360 ? 3.904 8.848 8.268 1.00 95.44 360 THR A CA 1
ATOM 2833 C C . THR A 1 360 ? 4.534 7.737 7.418 1.00 95.44 360 THR A C 1
ATOM 2835 O O . THR A 1 360 ? 5.748 7.761 7.153 1.00 95.44 360 THR A O 1
ATOM 2838 N N . ALA A 1 361 ? 3.730 6.769 6.967 1.00 96.56 361 ALA A N 1
ATOM 2839 C CA . ALA A 1 361 ? 4.173 5.675 6.105 1.00 96.56 361 ALA A CA 1
ATOM 2840 C C . ALA A 1 361 ? 4.677 6.163 4.734 1.00 96.56 361 ALA A C 1
ATOM 2842 O O . ALA A 1 361 ? 4.518 7.322 4.363 1.00 96.56 361 ALA A O 1
ATOM 2843 N N . HIS A 1 362 ? 5.345 5.287 3.978 1.00 95.75 362 HIS A N 1
ATOM 2844 C CA . HIS A 1 362 ? 5.712 5.604 2.591 1.00 95.75 362 HIS A CA 1
ATOM 2845 C C . HIS A 1 362 ? 4.524 5.485 1.641 1.00 95.75 362 HIS A C 1
ATOM 2847 O O . HIS A 1 362 ? 4.500 6.163 0.620 1.00 95.75 362 HIS A O 1
ATOM 2853 N N . ILE A 1 363 ? 3.600 4.576 1.958 1.00 96.94 363 ILE A N 1
ATOM 2854 C CA . ILE A 1 363 ? 2.370 4.349 1.211 1.00 96.94 363 ILE A CA 1
ATOM 2855 C C . ILE A 1 363 ? 1.225 4.310 2.220 1.00 96.94 363 ILE A C 1
ATOM 2857 O O . ILE A 1 363 ? 1.199 3.449 3.104 1.00 96.94 363 ILE A O 1
ATOM 2861 N N . GLY A 1 364 ? 0.291 5.241 2.087 1.00 96.69 364 GLY A N 1
ATOM 2862 C CA . GLY A 1 364 ? -0.920 5.316 2.890 1.00 96.69 364 GLY A CA 1
ATOM 2863 C C . GLY A 1 364 ? -2.120 4.716 2.162 1.00 96.69 364 GLY A C 1
ATOM 2864 O O . GLY A 1 364 ? -2.410 5.088 1.026 1.00 96.69 364 GLY A O 1
ATOM 2865 N N . VAL A 1 365 ? -2.852 3.815 2.815 1.00 96.75 365 VAL A N 1
ATOM 2866 C CA . VAL A 1 365 ? -4.053 3.177 2.264 1.00 96.75 365 VAL A CA 1
ATOM 2867 C C . VAL A 1 365 ? -5.257 3.425 3.171 1.00 96.75 365 VAL A C 1
ATOM 2869 O O . VAL A 1 365 ? -5.246 3.063 4.343 1.00 96.75 365 VAL A O 1
ATOM 2872 N N . GLY A 1 366 ? -6.310 4.032 2.632 1.00 94.69 366 GLY A N 1
ATOM 2873 C CA . GLY A 1 366 ? -7.552 4.309 3.345 1.00 94.69 366 GLY A CA 1
ATOM 2874 C C . GLY A 1 366 ? -8.634 3.287 3.011 1.00 94.69 366 GLY A C 1
ATOM 2875 O O . GLY A 1 366 ? -8.972 3.093 1.840 1.00 94.69 366 GLY A O 1
ATOM 2876 N N . ILE A 1 367 ? -9.221 2.656 4.023 1.00 91.19 367 ILE A N 1
ATOM 2877 C CA . ILE A 1 367 ? -10.410 1.823 3.843 1.00 91.19 367 ILE A CA 1
ATOM 2878 C C . ILE A 1 367 ? -11.651 2.716 3.928 1.00 91.19 367 ILE A C 1
ATOM 2880 O O . ILE A 1 367 ? -11.855 3.440 4.899 1.00 91.19 367 ILE A O 1
ATOM 2884 N N . SER A 1 368 ? -12.496 2.679 2.899 1.00 82.62 368 SER A N 1
ATOM 2885 C CA . SER A 1 368 ? -13.775 3.392 2.902 1.00 82.62 368 SER A CA 1
ATOM 2886 C C . SER A 1 368 ? -14.793 2.614 3.740 1.00 82.62 368 SER A C 1
ATOM 2888 O O . SER A 1 368 ? -15.389 1.651 3.259 1.00 82.62 368 SER A O 1
ATOM 2890 N N . GLY A 1 369 ? -14.953 3.022 5.001 1.00 70.06 369 GLY A N 1
ATOM 2891 C CA . GLY A 1 369 ? -15.876 2.425 5.970 1.00 70.06 369 GLY A CA 1
ATOM 2892 C C . GLY A 1 369 ? -17.041 3.338 6.372 1.00 70.06 369 GLY A C 1
ATOM 2893 O O . GLY A 1 369 ? -17.194 4.453 5.873 1.00 70.06 369 GLY A O 1
ATOM 2894 N N . GLN A 1 370 ? -17.871 2.846 7.298 1.00 59.47 370 GLN A N 1
ATOM 2895 C CA . GLN A 1 370 ? -18.986 3.598 7.901 1.00 59.47 370 GLN A CA 1
ATOM 2896 C C . GLN A 1 370 ? -18.510 4.626 8.947 1.00 59.47 370 GLN A C 1
ATOM 2898 O O . GLN A 1 370 ? -19.241 5.564 9.252 1.00 59.47 370 GLN A O 1
ATOM 2903 N N . GLU A 1 371 ? -17.287 4.480 9.469 1.00 61.84 371 GLU A N 1
ATOM 2904 C CA . GLU A 1 371 ? -16.736 5.307 10.558 1.00 61.84 371 GLU A CA 1
ATOM 2905 C C . GLU A 1 371 ? -16.220 6.689 10.110 1.00 61.84 371 GLU A C 1
ATOM 2907 O O . GLU A 1 371 ? -15.841 7.522 10.935 1.00 61.84 371 GLU A O 1
ATOM 2912 N N . GLY A 1 372 ? -16.248 6.980 8.806 1.00 65.81 372 GLY A N 1
ATOM 2913 C CA . GLY A 1 372 ? -15.946 8.299 8.253 1.00 65.81 372 GLY A CA 1
ATOM 2914 C C . GLY A 1 372 ? -15.041 8.261 7.022 1.00 65.81 372 GLY A C 1
ATOM 2915 O O . GLY A 1 372 ? -14.471 7.242 6.657 1.00 65.81 372 GLY A O 1
ATOM 2916 N N . ILE A 1 373 ? -14.901 9.414 6.361 1.00 80.19 373 ILE A N 1
ATOM 2917 C CA . ILE A 1 373 ? -14.098 9.566 5.130 1.00 80.19 373 ILE A CA 1
ATOM 2918 C C . ILE A 1 373 ? -12.684 10.114 5.386 1.00 80.19 373 ILE A C 1
ATOM 2920 O O . ILE A 1 373 ? -11.943 10.384 4.444 1.00 80.19 373 ILE A O 1
ATOM 2924 N N . GLN A 1 374 ? -12.297 10.324 6.647 1.00 84.00 374 GLN A N 1
ATOM 2925 C CA . GLN A 1 374 ? -11.059 11.036 6.983 1.00 84.00 374 GLN A CA 1
ATOM 2926 C C . GLN A 1 374 ? -9.796 10.253 6.603 1.00 84.00 374 GLN A C 1
ATOM 2928 O O . GLN A 1 374 ? -8.877 10.846 6.039 1.00 84.00 374 GLN A O 1
ATOM 2933 N N . ALA A 1 375 ? -9.760 8.938 6.849 1.00 86.38 375 ALA A N 1
ATOM 2934 C CA . ALA A 1 375 ? -8.640 8.089 6.436 1.00 86.38 375 ALA A CA 1
ATOM 2935 C C . ALA A 1 375 ? -8.485 8.070 4.909 1.00 86.38 375 ALA A C 1
ATOM 2937 O O . ALA A 1 375 ? -7.382 8.230 4.394 1.00 86.38 375 ALA A O 1
ATOM 2938 N N . VAL A 1 376 ? -9.606 7.974 4.184 1.00 88.38 376 VAL A N 1
ATOM 2939 C CA . VAL A 1 376 ? -9.652 7.997 2.714 1.00 88.38 376 VAL A CA 1
ATOM 2940 C C . VAL A 1 376 ? -9.066 9.296 2.157 1.00 88.38 376 VAL A C 1
ATOM 2942 O O . VAL A 1 376 ? -8.200 9.249 1.288 1.00 88.38 376 VAL A O 1
ATOM 2945 N N . LEU A 1 377 ? -9.474 10.451 2.693 1.00 89.44 377 LEU A N 1
ATOM 2946 C CA . LEU A 1 377 ? -8.976 11.762 2.255 1.00 89.44 377 LEU A CA 1
ATOM 2947 C C . LEU A 1 377 ? -7.489 11.989 2.567 1.00 89.44 377 LEU A C 1
ATOM 2949 O O . LEU A 1 377 ? -6.856 12.837 1.942 1.00 89.44 377 LEU A O 1
ATOM 2953 N N . ALA A 1 378 ? -6.942 11.267 3.544 1.00 88.81 378 ALA A N 1
ATOM 2954 C CA . ALA A 1 378 ? -5.549 11.368 3.961 1.00 88.81 378 ALA A CA 1
ATOM 2955 C C . ALA A 1 378 ? -4.629 10.303 3.335 1.00 88.81 378 ALA A C 1
ATOM 2957 O O . ALA A 1 378 ? -3.438 10.301 3.644 1.00 88.81 378 ALA A O 1
ATOM 2958 N N . SER A 1 379 ? -5.167 9.404 2.505 1.00 94.38 379 SER A N 1
ATOM 2959 C CA . SER A 1 379 ? -4.459 8.245 1.944 1.00 94.38 379 SER A CA 1
ATOM 2960 C C . SER A 1 379 ? -4.054 8.429 0.478 1.00 94.38 379 SER A C 1
ATOM 2962 O O . SER A 1 379 ? -4.706 9.167 -0.259 1.00 94.38 379 SER A O 1
ATOM 2964 N N . ASP A 1 380 ? -3.010 7.718 0.042 1.00 95.88 380 ASP A N 1
ATOM 2965 C CA . ASP A 1 380 ? -2.566 7.687 -1.360 1.00 95.88 380 ASP A CA 1
ATOM 2966 C C . ASP A 1 380 ? -3.489 6.815 -2.224 1.00 95.88 380 ASP A C 1
ATOM 2968 O O . ASP A 1 380 ? -3.789 7.141 -3.372 1.00 95.88 380 ASP A O 1
ATOM 2972 N N . TYR A 1 381 ? -3.949 5.694 -1.658 1.00 96.06 381 TYR A N 1
ATOM 2973 C CA . TYR A 1 381 ? -4.904 4.778 -2.277 1.00 96.06 381 TYR A CA 1
ATOM 2974 C C . TYR A 1 381 ? -6.094 4.567 -1.357 1.00 96.06 381 TYR A C 1
ATOM 2976 O O . TYR A 1 381 ? -5.925 4.425 -0.150 1.00 96.06 381 TYR A O 1
ATOM 2984 N N . SER A 1 382 ? -7.290 4.439 -1.928 1.00 94.00 382 SER A N 1
ATOM 2985 C CA . SER A 1 382 ? -8.475 4.077 -1.158 1.00 94.00 382 SER A CA 1
ATOM 2986 C C . SER A 1 382 ? -9.304 2.992 -1.829 1.00 94.00 382 SER A C 1
ATOM 2988 O O . SER A 1 382 ? -9.449 2.950 -3.051 1.00 94.00 382 SER A O 1
ATOM 2990 N N . PHE A 1 383 ? -9.833 2.084 -1.015 1.00 92.88 383 PHE A N 1
ATOM 2991 C CA . PHE A 1 383 ? -10.740 1.023 -1.446 1.00 92.88 383 PHE A CA 1
ATOM 2992 C C . PHE A 1 383 ? -11.664 0.609 -0.297 1.00 92.88 383 PHE A C 1
ATOM 2994 O O . PHE A 1 383 ? -11.441 0.963 0.852 1.00 92.88 383 PHE A O 1
ATOM 3001 N N . SER A 1 384 ? -12.731 -0.132 -0.588 1.00 89.25 384 SER A N 1
ATOM 3002 C CA . SER A 1 384 ? -13.763 -0.452 0.409 1.00 89.25 384 SER A CA 1
ATOM 3003 C C . SER A 1 384 ? -13.436 -1.634 1.324 1.00 89.25 384 SER A C 1
ATOM 3005 O O . SER A 1 384 ? -14.003 -1.731 2.405 1.00 89.25 384 SER A O 1
ATOM 3007 N N . GLN A 1 385 ? -12.570 -2.561 0.899 1.00 91.19 385 GLN A N 1
ATOM 3008 C CA . GLN A 1 385 ? -12.312 -3.810 1.626 1.00 91.19 385 GLN A CA 1
ATOM 3009 C C . GLN A 1 385 ? -10.834 -4.189 1.627 1.00 91.19 385 GLN A C 1
ATOM 3011 O O . GLN A 1 385 ? -10.167 -4.099 0.595 1.00 91.19 385 GLN A O 1
ATOM 3016 N N . PHE A 1 386 ? -10.354 -4.730 2.747 1.00 93.06 386 PHE A N 1
ATOM 3017 C CA . PHE A 1 386 ? -8.965 -5.154 2.938 1.00 93.06 386 PHE A CA 1
ATOM 3018 C C . PHE A 1 386 ? -8.473 -6.149 1.871 1.00 93.06 386 PHE A C 1
ATOM 3020 O O . PHE A 1 386 ? -7.332 -6.062 1.422 1.00 93.06 386 PHE A O 1
ATOM 3027 N N . LYS A 1 387 ? -9.346 -7.037 1.372 1.00 94.44 387 LYS A N 1
ATOM 3028 C CA . LYS A 1 387 ? -9.002 -8.042 0.346 1.00 94.44 387 LYS A CA 1
ATOM 3029 C C . LYS A 1 387 ? -8.500 -7.472 -0.983 1.00 94.44 387 LYS A C 1
ATOM 3031 O O . LYS A 1 387 ? -8.003 -8.212 -1.825 1.00 94.44 387 LYS A O 1
ATOM 3036 N N . PHE A 1 388 ? -8.673 -6.179 -1.242 1.00 95.62 388 PHE A N 1
ATOM 3037 C CA . PHE A 1 388 ? -8.128 -5.566 -2.453 1.00 95.62 388 PHE A CA 1
ATOM 3038 C C . PHE A 1 388 ? -6.637 -5.239 -2.321 1.00 95.62 388 PHE A C 1
ATOM 3040 O O . PHE A 1 388 ? -5.962 -5.079 -3.340 1.00 95.62 388 PHE A O 1
ATOM 3047 N N . LEU A 1 389 ? -6.093 -5.252 -1.099 1.00 95.56 389 LEU A N 1
ATOM 3048 C CA . LEU A 1 389 ? -4.679 -5.006 -0.833 1.00 95.56 389 LEU A CA 1
ATOM 3049 C C . LEU A 1 389 ? -3.769 -6.044 -1.507 1.00 95.56 389 LEU A C 1
ATOM 3051 O O . LEU A 1 389 ? -2.750 -5.669 -2.085 1.00 95.56 389 LEU A O 1
ATOM 3055 N N . GLN A 1 390 ? -4.158 -7.327 -1.520 1.00 94.69 390 GLN A N 1
ATOM 3056 C CA . GLN A 1 390 ? -3.401 -8.375 -2.227 1.00 94.69 390 GLN A CA 1
ATOM 3057 C C . GLN A 1 390 ? -3.252 -8.065 -3.724 1.00 94.69 390 GLN A C 1
ATOM 3059 O O . GLN A 1 390 ? -2.165 -8.219 -4.273 1.00 94.69 390 GLN A O 1
ATOM 3064 N N . ARG A 1 391 ? -4.304 -7.559 -4.384 1.00 95.19 391 ARG A N 1
ATOM 3065 C CA . ARG A 1 391 ? -4.254 -7.198 -5.809 1.00 95.19 391 ARG A CA 1
ATOM 3066 C C . ARG A 1 391 ? -3.448 -5.919 -6.019 1.00 95.19 391 ARG A C 1
ATOM 3068 O O . ARG A 1 391 ? -2.622 -5.858 -6.927 1.00 95.19 391 ARG A O 1
ATOM 3075 N N . LEU A 1 392 ? -3.654 -4.911 -5.169 1.00 96.06 392 LEU A N 1
ATOM 3076 C CA . LEU A 1 392 ? -2.903 -3.658 -5.227 1.00 96.06 392 LEU A CA 1
ATOM 3077 C C . LEU A 1 392 ? -1.394 -3.907 -5.131 1.00 96.06 392 LEU A C 1
ATOM 3079 O O . LEU A 1 392 ? -0.645 -3.379 -5.944 1.00 96.06 392 LEU A O 1
ATOM 3083 N N . LEU A 1 393 ? -0.943 -4.737 -4.191 1.00 95.50 393 LEU A N 1
ATOM 3084 C CA . LEU A 1 393 ? 0.483 -4.988 -3.987 1.00 95.50 393 LEU A CA 1
ATOM 3085 C C . LEU A 1 393 ? 1.043 -6.012 -4.975 1.00 95.50 393 LEU A C 1
ATOM 3087 O O . LEU A 1 393 ? 1.932 -5.685 -5.766 1.00 95.50 393 LEU A O 1
ATOM 3091 N N . LEU A 1 394 ? 0.513 -7.238 -4.971 1.00 95.00 394 LEU A N 1
ATOM 3092 C CA . LEU A 1 394 ? 1.117 -8.357 -5.701 1.00 95.00 394 LEU A CA 1
ATOM 3093 C C . LEU A 1 394 ? 0.996 -8.210 -7.218 1.00 95.00 394 LEU A C 1
ATOM 3095 O O . LEU A 1 394 ? 1.804 -8.785 -7.943 1.00 95.00 394 LEU A O 1
ATOM 3099 N N . VAL A 1 395 ? 0.016 -7.450 -7.710 1.00 94.88 395 VAL A N 1
ATOM 3100 C CA . VAL A 1 395 ? -0.195 -7.227 -9.146 1.00 94.88 395 VAL A CA 1
ATOM 3101 C C . VAL A 1 395 ? 0.277 -5.829 -9.522 1.00 94.88 395 VAL A C 1
ATOM 3103 O O . VAL A 1 395 ? 1.288 -5.682 -10.209 1.00 94.88 395 VAL A O 1
ATOM 3106 N N . HIS A 1 396 ? -0.414 -4.790 -9.045 1.00 95.31 396 HIS A N 1
ATOM 3107 C CA . HIS A 1 396 ? -0.141 -3.421 -9.485 1.00 95.31 396 HIS A CA 1
ATOM 3108 C C . HIS A 1 396 ? 1.190 -2.881 -8.953 1.00 95.31 396 HIS A C 1
ATOM 3110 O O . HIS A 1 396 ? 1.953 -2.308 -9.728 1.00 95.31 396 HIS A O 1
ATOM 3116 N N . GLY A 1 397 ? 1.510 -3.109 -7.677 1.00 94.25 397 GLY A N 1
ATOM 3117 C CA . GLY A 1 397 ? 2.769 -2.684 -7.065 1.00 94.25 397 GLY A CA 1
ATOM 3118 C C . GLY A 1 397 ? 3.973 -3.322 -7.752 1.00 94.25 397 GLY A C 1
ATOM 3119 O O . GLY A 1 397 ? 4.888 -2.622 -8.190 1.00 94.25 397 GLY A O 1
ATOM 3120 N N . ARG A 1 398 ? 3.926 -4.644 -7.951 1.00 93.06 398 ARG A N 1
ATOM 3121 C CA . ARG A 1 398 ? 4.969 -5.386 -8.672 1.00 93.06 398 ARG A CA 1
ATOM 3122 C C . ARG A 1 398 ? 5.132 -4.919 -10.119 1.00 93.06 398 ARG A C 1
ATOM 3124 O O . ARG A 1 398 ? 6.254 -4.630 -10.535 1.00 93.06 398 ARG A O 1
ATOM 3131 N N . TRP A 1 399 ? 4.045 -4.829 -10.888 1.00 94.12 399 TRP A N 1
ATOM 3132 C CA . TRP A 1 399 ? 4.115 -4.356 -12.273 1.00 94.12 399 TRP A CA 1
ATOM 3133 C C . TRP A 1 399 ? 4.635 -2.924 -12.360 1.00 94.12 399 TRP A C 1
ATOM 3135 O O . TRP A 1 399 ? 5.485 -2.644 -13.199 1.00 94.12 399 TRP A O 1
ATOM 3145 N N . SER A 1 400 ? 4.172 -2.027 -11.487 1.00 94.38 400 SER A N 1
ATOM 3146 C CA . SER A 1 400 ? 4.630 -0.636 -11.454 1.00 94.38 400 SER A CA 1
ATOM 3147 C C . SER A 1 400 ? 6.130 -0.548 -11.177 1.00 94.38 400 SER A C 1
ATOM 3149 O O . SER A 1 400 ? 6.842 0.176 -11.872 1.00 94.38 400 SER A O 1
ATOM 3151 N N . TYR A 1 401 ? 6.631 -1.323 -10.209 1.00 93.56 401 TYR A N 1
ATOM 3152 C CA . TYR A 1 401 ? 8.059 -1.379 -9.907 1.00 93.56 401 TYR A CA 1
ATOM 3153 C C . TYR A 1 401 ? 8.875 -1.888 -11.103 1.00 93.56 401 TYR A C 1
ATOM 3155 O O . TYR A 1 401 ? 9.816 -1.224 -11.535 1.00 93.56 401 TYR A O 1
ATOM 3163 N N . LEU A 1 402 ? 8.482 -3.021 -11.695 1.00 91.75 402 LEU A N 1
ATOM 3164 C CA . LEU A 1 402 ? 9.150 -3.609 -12.863 1.00 91.75 402 LEU A CA 1
ATOM 3165 C C . LEU A 1 402 ? 9.189 -2.656 -14.061 1.00 91.75 402 LEU A C 1
ATOM 3167 O O . LEU A 1 402 ? 10.245 -2.460 -14.666 1.00 91.75 402 LEU A O 1
ATOM 3171 N N . ARG A 1 403 ? 8.044 -2.049 -14.386 1.00 93.88 403 ARG A N 1
ATOM 3172 C CA . ARG A 1 403 ? 7.914 -1.081 -15.479 1.00 93.88 403 ARG A CA 1
ATOM 3173 C C . ARG A 1 403 ? 8.820 0.120 -15.261 1.00 93.88 403 ARG A C 1
ATOM 3175 O O . ARG A 1 403 ? 9.538 0.501 -16.179 1.00 93.88 403 ARG A O 1
ATOM 3182 N N . MET A 1 404 ? 8.836 0.679 -14.049 1.00 93.38 404 MET A N 1
ATOM 3183 C CA . MET A 1 404 ? 9.682 1.829 -13.733 1.00 93.38 404 MET A CA 1
ATOM 3184 C C . MET A 1 404 ? 11.175 1.474 -13.807 1.00 93.38 404 MET A C 1
ATOM 3186 O O . MET A 1 404 ? 11.957 2.250 -14.351 1.00 93.38 404 MET A O 1
ATOM 3190 N N . CYS A 1 405 ? 11.577 0.286 -13.343 1.00 92.69 405 CYS A N 1
ATOM 3191 C CA . CYS A 1 405 ? 12.963 -0.179 -13.460 1.00 92.69 405 CYS A CA 1
ATOM 3192 C C . CYS A 1 405 ? 13.399 -0.275 -14.930 1.00 92.69 405 CYS A C 1
ATOM 3194 O O . CYS A 1 405 ? 14.415 0.306 -15.313 1.00 92.69 405 CYS A O 1
ATOM 3196 N N . LYS A 1 406 ? 12.601 -0.941 -15.777 1.00 90.81 406 LYS A N 1
ATOM 3197 C CA . LYS A 1 406 ? 12.876 -1.046 -17.218 1.00 90.81 406 LYS A CA 1
ATOM 3198 C C . LYS A 1 406 ? 12.894 0.319 -17.901 1.00 90.81 406 LYS A C 1
ATOM 3200 O O . LYS A 1 406 ? 13.795 0.595 -18.691 1.00 90.81 406 LYS A O 1
ATOM 3205 N N . PHE A 1 407 ? 11.923 1.174 -17.574 1.00 93.25 407 PHE A N 1
ATOM 3206 C CA . PHE A 1 407 ? 11.832 2.544 -18.071 1.00 93.25 407 PHE A CA 1
ATOM 3207 C C . PHE A 1 407 ? 13.121 3.317 -17.778 1.00 93.25 407 PHE A C 1
ATOM 3209 O O . PHE A 1 407 ? 13.712 3.876 -18.698 1.00 93.25 407 PHE A O 1
ATOM 3216 N N . LEU A 1 408 ? 13.592 3.308 -16.526 1.00 92.56 408 LEU A N 1
ATOM 3217 C CA . LEU A 1 408 ? 14.800 4.027 -16.117 1.00 92.56 408 LEU A CA 1
ATOM 3218 C C . LEU A 1 408 ? 16.058 3.463 -16.784 1.00 92.56 408 LEU A C 1
ATOM 3220 O O . LEU A 1 408 ? 16.840 4.235 -17.338 1.00 92.56 408 LEU A O 1
ATOM 3224 N N . CYS A 1 409 ? 16.242 2.139 -16.782 1.00 91.75 409 CYS A N 1
ATOM 3225 C CA . CYS A 1 409 ? 17.377 1.482 -17.437 1.00 91.75 409 CYS A CA 1
ATOM 3226 C C . CYS A 1 409 ? 17.478 1.868 -18.917 1.00 91.75 409 CYS A C 1
ATOM 3228 O O . CYS A 1 409 ? 18.525 2.333 -19.376 1.00 91.75 409 CYS A O 1
ATOM 3230 N N . TYR A 1 410 ? 16.367 1.750 -19.648 1.00 92.62 410 TYR A N 1
ATOM 3231 C CA . TYR A 1 410 ? 16.314 2.109 -21.059 1.00 92.62 410 TYR A CA 1
ATOM 3232 C C . TYR A 1 410 ? 16.491 3.620 -21.276 1.00 92.62 410 TYR A C 1
ATOM 3234 O O . TYR A 1 410 ? 17.193 4.047 -22.197 1.00 92.62 410 TYR A O 1
ATOM 3242 N N . PHE A 1 411 ? 15.893 4.450 -20.417 1.00 92.88 411 PHE A N 1
ATOM 3243 C CA . PHE A 1 411 ? 16.025 5.901 -20.495 1.00 92.88 411 PHE A CA 1
ATOM 3244 C C . PHE A 1 411 ? 17.481 6.346 -20.331 1.00 92.88 411 PHE A C 1
ATOM 3246 O O . PHE A 1 411 ? 17.943 7.187 -21.101 1.00 92.88 411 PHE A O 1
ATOM 3253 N N . PHE A 1 412 ? 18.236 5.778 -19.389 1.00 93.06 412 PHE A N 1
ATOM 3254 C CA . PHE A 1 412 ? 19.662 6.084 -19.274 1.00 93.06 412 PHE A CA 1
ATOM 3255 C C . PHE A 1 412 ? 20.438 5.578 -20.488 1.00 93.06 412 PHE A C 1
ATOM 3257 O O . PHE A 1 412 ? 21.143 6.367 -21.117 1.00 93.06 412 PHE A O 1
ATOM 3264 N N . TYR A 1 413 ? 20.247 4.314 -20.871 1.00 94.31 413 TYR A N 1
ATOM 3265 C CA . TYR A 1 413 ? 20.894 3.717 -22.040 1.00 94.31 413 TYR A CA 1
ATOM 3266 C C . TYR A 1 413 ? 20.749 4.589 -23.301 1.00 94.31 413 TYR A C 1
ATOM 3268 O O . TYR A 1 413 ? 21.754 4.975 -23.899 1.00 94.31 413 TYR A O 1
ATOM 3276 N N . LYS A 1 414 ? 19.516 4.971 -23.671 1.00 94.06 414 LYS A N 1
ATOM 3277 C CA . LYS A 1 414 ? 19.250 5.727 -24.908 1.00 94.06 414 LYS A CA 1
ATOM 3278 C C . LYS A 1 414 ? 19.848 7.135 -24.882 1.00 94.06 414 LYS A C 1
ATOM 3280 O O . LYS A 1 414 ? 20.202 7.669 -25.932 1.00 94.06 414 LYS A O 1
ATOM 3285 N N . ASN A 1 415 ? 19.913 7.758 -23.701 1.00 94.12 415 ASN A N 1
ATOM 3286 C CA . ASN A 1 415 ? 20.466 9.100 -23.540 1.00 94.12 415 ASN A CA 1
ATOM 3287 C C . ASN A 1 415 ? 21.991 9.063 -23.628 1.00 94.12 415 ASN A C 1
ATOM 3289 O O . ASN A 1 415 ? 22.556 9.872 -24.353 1.00 94.12 415 ASN A O 1
ATOM 3293 N N . PHE A 1 416 ? 22.650 8.102 -22.974 1.00 95.38 416 PHE A N 1
ATOM 3294 C CA . PHE A 1 416 ? 24.101 7.930 -23.097 1.00 95.38 416 PHE A CA 1
ATOM 3295 C C . PHE A 1 416 ? 24.517 7.525 -24.514 1.00 95.38 416 PHE A C 1
ATOM 3297 O O . PHE A 1 416 ? 25.493 8.066 -25.028 1.00 95.38 416 PHE A O 1
ATOM 3304 N N . ALA A 1 417 ? 23.753 6.646 -25.174 1.00 95.31 417 ALA A N 1
ATOM 3305 C CA . ALA A 1 417 ? 23.988 6.283 -26.572 1.00 95.31 417 ALA A CA 1
ATOM 3306 C C . ALA A 1 417 ? 23.930 7.504 -27.508 1.00 95.31 417 ALA A C 1
ATOM 3308 O O . ALA A 1 417 ? 24.729 7.607 -28.433 1.00 95.31 417 ALA A O 1
ATOM 3309 N N . PHE A 1 418 ? 23.024 8.449 -27.238 1.00 95.06 418 PHE A N 1
ATOM 3310 C CA . PHE A 1 418 ? 22.889 9.698 -27.987 1.00 95.06 418 PHE A CA 1
ATOM 3311 C C . PHE A 1 418 ? 24.001 10.710 -27.675 1.00 95.06 418 PHE A C 1
ATOM 3313 O O . PHE A 1 418 ? 24.661 11.202 -28.591 1.00 95.06 418 PHE A O 1
ATOM 3320 N N . THR A 1 419 ? 24.225 11.032 -26.398 1.00 93.94 419 THR A N 1
ATOM 3321 C CA . THR A 1 419 ? 25.120 12.129 -25.997 1.00 93.94 419 THR A CA 1
ATOM 3322 C C . THR A 1 419 ? 26.592 11.799 -26.204 1.00 93.94 419 THR A C 1
ATOM 3324 O O . THR A 1 419 ? 27.354 12.669 -26.624 1.00 93.94 419 THR A O 1
ATOM 3327 N N . MET A 1 420 ? 27.009 10.550 -25.973 1.00 95.50 420 MET A N 1
ATOM 3328 C CA . MET A 1 420 ? 28.419 10.166 -26.096 1.00 95.50 420 MET A CA 1
ATOM 3329 C C . MET A 1 420 ? 28.925 10.210 -27.543 1.00 95.50 420 MET A C 1
ATOM 3331 O O . MET A 1 420 ? 30.119 10.389 -27.756 1.00 95.50 420 MET A O 1
ATOM 3335 N N . VAL A 1 421 ? 28.047 10.166 -28.551 1.00 94.88 421 VAL A N 1
ATOM 3336 C CA . VAL A 1 421 ? 28.445 10.384 -29.955 1.00 94.88 421 VAL A CA 1
ATOM 3337 C C . VAL A 1 421 ? 29.048 11.780 -30.158 1.00 94.88 421 VAL A C 1
ATOM 3339 O O . VAL A 1 421 ? 30.046 11.918 -30.864 1.00 94.88 421 VAL A O 1
ATOM 3342 N N . HIS A 1 422 ? 28.515 12.809 -29.489 1.00 92.69 422 HIS A N 1
ATOM 3343 C CA . HIS A 1 422 ? 29.112 14.149 -29.513 1.00 92.69 422 HIS A CA 1
ATOM 3344 C C . HIS A 1 422 ? 30.504 14.171 -28.881 1.00 92.69 422 HIS A C 1
ATOM 3346 O O . HIS A 1 422 ? 31.392 14.864 -29.372 1.00 92.69 422 HIS A O 1
ATOM 3352 N N . PHE A 1 423 ? 30.698 13.399 -27.810 1.00 93.38 423 PHE A N 1
ATOM 3353 C CA . PHE A 1 423 ? 31.992 13.279 -27.151 1.00 93.38 423 PHE A CA 1
ATOM 3354 C C . PHE A 1 423 ? 33.034 12.646 -28.081 1.00 93.38 423 PHE A C 1
ATOM 3356 O O . PHE A 1 423 ? 34.126 13.191 -28.228 1.00 93.38 423 PHE A O 1
ATOM 3363 N N . TRP A 1 424 ? 32.680 11.558 -28.776 1.00 93.81 424 TRP A N 1
ATOM 3364 C CA . TRP A 1 424 ? 33.577 10.913 -29.742 1.00 93.81 424 TRP A CA 1
ATOM 3365 C C . TRP A 1 424 ? 33.926 11.830 -30.911 1.00 93.81 424 TRP A C 1
ATOM 3367 O O . TRP A 1 424 ? 35.095 11.942 -31.271 1.00 93.81 424 TRP A O 1
ATOM 3377 N N . PHE A 1 425 ? 32.945 12.558 -31.442 1.00 91.56 425 PHE A N 1
ATOM 3378 C CA . PHE A 1 425 ? 33.182 13.546 -32.492 1.00 91.56 425 PHE A CA 1
ATOM 3379 C C . PHE A 1 425 ? 34.076 14.709 -32.048 1.00 91.56 425 PHE A C 1
ATOM 3381 O O . PHE A 1 425 ? 34.842 15.230 -32.858 1.00 91.56 425 PHE A O 1
ATOM 3388 N N . GLY A 1 426 ? 34.038 15.075 -30.762 1.00 91.69 426 GLY A N 1
ATOM 3389 C CA . GLY A 1 426 ? 34.890 16.103 -30.162 1.00 91.69 426 GLY A CA 1
ATOM 3390 C C . GLY A 1 426 ? 36.380 15.916 -30.461 1.00 91.69 426 GLY A C 1
ATOM 3391 O O . GLY A 1 426 ? 37.073 16.890 -30.759 1.00 91.69 426 GLY A O 1
ATOM 3392 N N . PHE A 1 427 ? 36.857 14.667 -30.475 1.00 91.06 427 PHE A N 1
ATOM 3393 C CA . PHE A 1 427 ? 38.248 14.347 -30.812 1.00 91.06 427 PHE A CA 1
ATOM 3394 C C . PHE A 1 427 ? 38.612 14.686 -32.264 1.00 91.06 427 PHE A C 1
ATOM 3396 O O . PHE A 1 427 ? 39.755 15.042 -32.536 1.00 91.06 427 PHE A O 1
ATOM 3403 N N . PHE A 1 428 ? 37.650 14.619 -33.186 1.00 87.56 428 PHE A N 1
ATOM 3404 C CA . PHE A 1 428 ? 37.863 14.863 -34.615 1.00 87.56 428 PHE A CA 1
ATOM 3405 C C . PHE A 1 428 ? 37.653 16.329 -35.002 1.00 87.56 428 PHE A C 1
ATOM 3407 O O . PHE A 1 428 ? 38.274 16.806 -35.946 1.00 87.56 428 PHE A O 1
ATOM 3414 N N . CYS A 1 429 ? 36.821 17.069 -34.263 1.00 87.06 429 CYS A N 1
ATOM 3415 C CA . CYS A 1 429 ? 36.581 18.494 -34.503 1.00 87.06 429 CYS A CA 1
ATOM 3416 C C . CYS A 1 429 ? 37.471 19.424 -33.655 1.00 87.06 429 CYS A C 1
ATOM 3418 O O . CYS A 1 429 ? 37.214 20.629 -33.599 1.00 87.06 429 CYS A O 1
ATOM 3420 N N . GLY A 1 430 ? 38.487 18.884 -32.967 1.00 89.81 430 GLY A N 1
ATOM 3421 C CA . GLY A 1 430 ? 39.405 19.652 -32.117 1.00 89.81 430 GLY A CA 1
ATOM 3422 C C . GLY A 1 430 ? 38.724 20.304 -30.910 1.00 89.81 430 GLY A C 1
ATOM 3423 O O . GLY A 1 430 ? 39.138 21.377 -30.484 1.00 89.81 430 GLY A O 1
ATOM 3424 N N . PHE A 1 431 ? 37.649 19.694 -30.394 1.00 90.56 431 PHE A N 1
ATOM 3425 C CA . PHE A 1 431 ? 36.803 20.235 -29.323 1.00 90.56 431 PHE A CA 1
ATOM 3426 C C . PHE A 1 431 ? 36.228 21.635 -29.610 1.00 90.56 431 PHE A C 1
ATOM 3428 O O . PHE A 1 431 ? 35.939 22.400 -28.693 1.00 90.56 431 PHE A O 1
ATOM 3435 N N . SER A 1 432 ? 35.971 21.951 -30.883 1.00 90.50 432 SER A N 1
ATOM 3436 C CA . SER A 1 432 ? 35.360 23.217 -31.33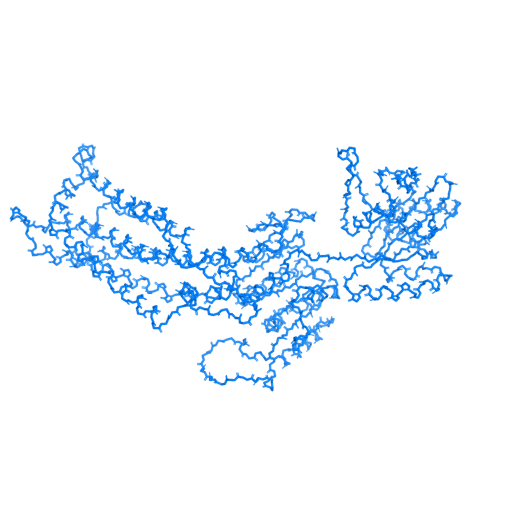3 1.00 90.50 432 SER A CA 1
ATOM 3437 C C . SER A 1 432 ? 33.880 23.402 -30.951 1.00 90.50 432 SER A C 1
ATOM 3439 O O . SER A 1 432 ? 33.256 24.371 -31.375 1.00 90.50 432 SER A O 1
ATOM 3441 N N . ALA A 1 433 ? 33.304 22.483 -30.165 1.00 85.94 433 ALA A N 1
ATOM 3442 C CA . ALA A 1 433 ? 31.883 22.428 -29.799 1.00 85.94 433 ALA A CA 1
ATOM 3443 C C . ALA A 1 433 ? 30.903 22.300 -30.987 1.00 85.94 433 ALA A C 1
ATOM 3445 O O . ALA A 1 433 ? 29.699 22.499 -30.823 1.00 85.94 433 ALA A O 1
ATOM 3446 N N . GLN A 1 434 ? 31.392 21.910 -32.168 1.00 88.44 434 GLN A N 1
ATOM 3447 C CA . GLN A 1 434 ? 30.547 21.552 -33.306 1.00 88.44 434 GLN A CA 1
ATOM 3448 C C . GLN A 1 434 ? 29.681 20.330 -32.950 1.00 88.44 434 GLN A C 1
ATOM 3450 O O . GLN A 1 434 ? 30.196 19.290 -32.528 1.00 88.44 434 GLN A O 1
ATOM 3455 N N . THR A 1 435 ? 28.361 20.439 -33.116 1.00 90.00 435 THR A N 1
ATOM 3456 C CA . THR A 1 435 ? 27.444 19.308 -32.912 1.00 90.00 435 THR A CA 1
ATOM 3457 C C . THR A 1 435 ? 27.614 18.274 -34.026 1.00 90.00 435 THR A C 1
ATOM 3459 O O . THR A 1 435 ? 28.111 18.608 -35.089 1.00 90.00 435 THR A O 1
ATOM 3462 N N . VAL A 1 436 ? 27.237 17.013 -33.783 1.00 90.06 436 VAL A N 1
ATOM 3463 C CA . VAL A 1 436 ? 27.199 15.961 -34.824 1.00 90.06 436 VAL A CA 1
ATOM 3464 C C . VAL A 1 436 ? 25.863 15.992 -35.544 1.00 90.06 436 VAL A C 1
ATOM 3466 O O . VAL A 1 436 ? 25.792 15.958 -36.765 1.00 90.06 436 VAL A O 1
ATOM 3469 N N . TYR A 1 437 ? 24.789 16.033 -34.761 1.00 90.38 437 TYR A N 1
ATOM 3470 C CA . TYR A 1 437 ? 23.430 16.038 -35.268 1.00 90.38 437 TYR A CA 1
ATOM 3471 C C . TYR A 1 437 ? 22.968 17.444 -35.642 1.00 90.38 437 TYR A C 1
ATOM 3473 O O . TYR A 1 437 ? 23.484 18.449 -35.135 1.00 90.38 437 TYR A O 1
ATOM 3481 N N . ASP A 1 438 ? 21.935 17.485 -36.480 1.00 87.25 438 ASP A N 1
ATOM 3482 C CA . ASP A 1 438 ? 21.159 18.694 -36.719 1.00 87.25 438 ASP A CA 1
ATOM 3483 C C . ASP A 1 438 ? 20.495 19.200 -35.421 1.00 87.25 438 ASP A C 1
ATOM 3485 O O . ASP A 1 438 ? 20.096 18.418 -34.551 1.00 87.25 438 ASP A O 1
ATOM 3489 N N . GLN A 1 439 ? 20.367 20.521 -35.284 1.00 87.00 439 GLN A N 1
ATOM 3490 C CA . GLN A 1 439 ? 19.882 21.173 -34.065 1.00 87.00 439 GLN A CA 1
ATOM 3491 C C . GLN A 1 439 ? 18.462 20.729 -33.677 1.00 87.00 439 GLN A C 1
ATOM 3493 O O . GLN A 1 439 ? 18.158 20.535 -32.492 1.00 87.00 439 GLN A O 1
ATOM 3498 N N . TYR A 1 440 ? 17.584 20.525 -34.658 1.00 87.81 440 TYR A N 1
ATOM 3499 C CA . TYR A 1 440 ? 16.233 20.050 -34.383 1.00 87.81 440 TYR A CA 1
ATOM 3500 C C . TYR A 1 440 ? 16.209 18.557 -34.087 1.00 87.81 440 TYR A C 1
ATOM 3502 O O . TYR A 1 440 ? 15.397 18.131 -33.270 1.00 87.81 440 TYR A O 1
ATOM 3510 N N . PHE A 1 441 ? 17.121 17.763 -34.659 1.00 90.69 441 PHE A N 1
ATOM 3511 C CA . PHE A 1 441 ? 17.263 16.364 -34.258 1.00 90.69 441 PHE A CA 1
ATOM 3512 C C . PHE A 1 441 ? 17.608 16.254 -32.768 1.00 90.69 441 PHE A C 1
ATOM 3514 O O . PHE A 1 441 ? 16.955 15.494 -32.056 1.00 90.69 441 PHE A O 1
ATOM 3521 N N . ILE A 1 442 ? 18.555 17.062 -32.276 1.00 91.31 442 ILE A N 1
ATOM 3522 C CA . ILE A 1 442 ? 18.923 17.105 -30.847 1.00 91.31 442 ILE A CA 1
ATOM 3523 C C . ILE A 1 442 ? 17.695 17.403 -29.978 1.00 91.31 442 ILE A C 1
ATOM 3525 O O . ILE A 1 442 ? 17.461 16.737 -28.970 1.00 91.31 442 ILE A O 1
ATOM 3529 N N . THR A 1 443 ? 16.887 18.379 -30.394 1.00 91.19 443 THR A N 1
ATOM 3530 C CA . THR A 1 443 ? 15.699 18.813 -29.649 1.00 91.19 443 THR A CA 1
ATOM 3531 C C . THR A 1 443 ? 14.585 17.757 -29.672 1.00 91.19 443 THR A C 1
ATOM 3533 O O . THR A 1 443 ? 13.968 17.467 -28.647 1.00 91.19 443 THR A O 1
ATOM 3536 N N . LEU A 1 444 ? 14.329 17.147 -30.831 1.00 93.06 444 LEU A N 1
ATOM 3537 C CA . LEU A 1 444 ? 13.205 16.232 -31.047 1.00 93.06 444 LEU A CA 1
ATOM 3538 C C . LEU A 1 444 ? 13.504 14.784 -30.639 1.00 93.06 444 LEU A C 1
ATOM 3540 O O . LEU A 1 444 ? 12.565 14.023 -30.397 1.00 93.06 444 LEU A O 1
ATOM 3544 N N . TYR A 1 445 ? 14.776 14.401 -30.492 1.00 92.81 445 TYR A N 1
ATOM 3545 C CA . TYR A 1 445 ? 15.179 13.033 -30.153 1.00 92.81 445 TYR A CA 1
ATOM 3546 C C . TYR A 1 445 ? 14.516 12.511 -28.876 1.00 92.81 445 TYR A C 1
ATOM 3548 O O . TYR A 1 445 ? 13.897 11.443 -28.875 1.00 92.81 445 TYR A O 1
ATOM 3556 N N . ASN A 1 446 ? 14.599 13.280 -27.790 1.00 91.25 446 ASN A N 1
ATOM 3557 C CA . ASN A 1 446 ? 14.043 12.876 -26.501 1.00 91.25 446 ASN A CA 1
ATOM 3558 C C . ASN A 1 446 ? 12.538 13.128 -26.378 1.00 91.25 446 ASN A C 1
ATOM 3560 O O . ASN A 1 446 ? 11.895 12.445 -25.585 1.00 91.25 446 ASN A O 1
ATOM 3564 N N . ILE A 1 447 ? 11.988 14.080 -27.136 1.00 90.12 447 ILE A N 1
ATOM 3565 C CA . ILE A 1 447 ? 10.596 14.529 -26.998 1.00 90.12 447 ILE A CA 1
ATOM 3566 C C . ILE A 1 447 ? 9.658 13.755 -27.920 1.00 90.12 447 ILE A C 1
ATOM 3568 O O . ILE A 1 447 ? 8.571 13.384 -27.490 1.00 90.12 447 ILE A O 1
ATOM 3572 N N . VAL A 1 448 ? 10.061 13.508 -29.167 1.00 90.62 448 VAL A N 1
ATOM 3573 C CA . VAL A 1 448 ? 9.195 12.942 -30.210 1.00 90.62 448 VAL A CA 1
ATOM 3574 C C . VAL A 1 448 ? 9.671 11.554 -30.618 1.00 90.62 448 VAL A C 1
ATOM 3576 O O . VAL A 1 448 ? 8.900 10.605 -30.540 1.00 90.62 448 VAL A O 1
ATOM 3579 N N . TYR A 1 449 ? 10.945 11.402 -30.994 1.00 91.69 449 TYR A N 1
ATOM 3580 C CA . TYR A 1 449 ? 11.414 10.17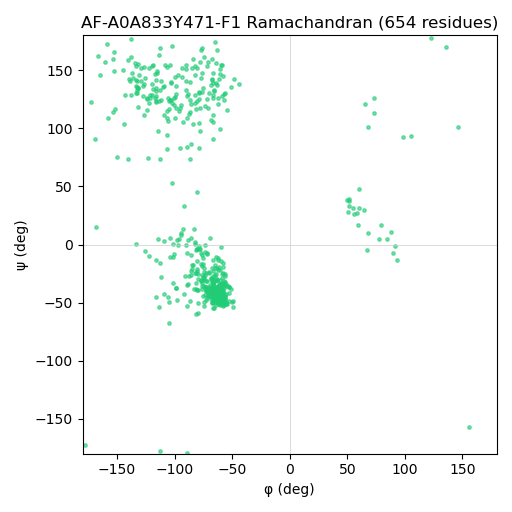6 -31.659 1.00 91.69 449 TYR A CA 1
ATOM 3581 C C . TYR A 1 449 ? 11.559 8.967 -30.731 1.00 91.69 449 TYR A C 1
ATOM 3583 O O . TYR A 1 449 ? 11.553 7.828 -31.196 1.00 91.69 449 TYR A O 1
ATOM 3591 N N . THR A 1 450 ? 11.734 9.187 -29.426 1.00 91.44 450 THR A N 1
ATOM 3592 C CA . THR A 1 450 ? 12.015 8.097 -28.476 1.00 91.44 450 THR A CA 1
ATOM 3593 C C . THR A 1 450 ? 11.184 8.137 -27.196 1.00 91.44 450 THR A C 1
ATOM 3595 O O . THR A 1 450 ? 11.369 7.273 -26.347 1.00 91.44 450 THR A O 1
ATOM 3598 N N . SER A 1 451 ? 10.278 9.102 -27.014 1.00 90.75 451 SER A N 1
ATOM 3599 C CA . SER A 1 451 ? 9.482 9.223 -25.780 1.00 90.75 451 SER A CA 1
ATOM 3600 C C . SER A 1 451 ? 8.306 8.244 -25.746 1.00 90.75 451 SER A C 1
ATOM 3602 O O . SER A 1 451 ? 8.148 7.502 -24.779 1.00 90.75 451 SER A O 1
ATOM 3604 N N . LEU A 1 452 ? 7.502 8.209 -26.814 1.00 90.69 452 LEU A N 1
ATOM 3605 C CA . LEU A 1 452 ? 6.253 7.448 -26.866 1.00 90.69 452 LEU A CA 1
ATOM 3606 C C . LEU A 1 452 ? 6.464 5.934 -26.738 1.00 90.69 452 LEU A C 1
ATOM 3608 O O . LEU A 1 452 ? 5.754 5.330 -25.935 1.00 90.69 452 LEU A O 1
ATOM 3612 N N . PRO A 1 453 ? 7.448 5.304 -27.417 1.00 90.56 453 PRO A N 1
ATOM 3613 C CA . PRO A 1 453 ? 7.719 3.880 -27.218 1.00 90.56 453 PRO A CA 1
ATOM 3614 C C . PRO A 1 453 ? 8.083 3.542 -25.764 1.00 90.56 453 PRO A C 1
ATOM 3616 O O . PRO A 1 453 ? 7.641 2.532 -25.221 1.00 90.56 453 PRO A O 1
ATOM 3619 N N . VAL A 1 454 ? 8.860 4.410 -25.110 1.00 90.62 454 VAL A N 1
ATOM 3620 C CA . VAL A 1 454 ? 9.338 4.212 -23.732 1.00 90.62 454 VAL A CA 1
ATOM 3621 C C . VAL A 1 454 ? 8.212 4.369 -22.726 1.00 90.62 454 VAL A C 1
ATOM 3623 O O . VAL A 1 454 ? 8.114 3.581 -21.789 1.00 90.62 454 VAL A O 1
ATOM 3626 N N . LEU A 1 455 ? 7.335 5.347 -22.943 1.00 90.75 455 LEU A N 1
ATOM 3627 C CA . LEU A 1 455 ? 6.124 5.518 -22.149 1.00 90.75 455 LEU A CA 1
ATOM 3628 C C . LEU A 1 455 ? 5.163 4.341 -22.339 1.00 90.75 455 LEU A C 1
ATOM 3630 O O . LEU A 1 455 ? 4.632 3.832 -21.356 1.00 90.75 455 LEU A O 1
ATOM 3634 N N . ALA A 1 456 ? 4.982 3.864 -23.572 1.00 91.38 456 ALA A N 1
ATOM 3635 C CA . ALA A 1 456 ? 4.143 2.704 -23.851 1.00 91.38 456 ALA A CA 1
ATOM 3636 C C . ALA A 1 456 ? 4.642 1.457 -23.104 1.00 91.38 456 ALA A C 1
ATOM 3638 O O . ALA A 1 456 ? 3.861 0.801 -22.414 1.00 91.38 456 ALA A O 1
ATOM 3639 N N . MET A 1 457 ? 5.951 1.193 -23.140 1.00 90.69 457 MET A N 1
ATOM 3640 C CA . MET A 1 457 ? 6.568 0.118 -22.359 1.00 90.69 457 MET A CA 1
ATOM 3641 C C . MET A 1 457 ? 6.399 0.345 -20.845 1.00 90.69 457 MET A C 1
ATOM 3643 O O . MET A 1 457 ? 5.962 -0.554 -20.130 1.00 90.69 457 MET A O 1
ATOM 3647 N N . GLY A 1 458 ? 6.634 1.565 -20.354 1.00 89.62 458 GLY A N 1
ATOM 3648 C CA . GLY A 1 458 ? 6.483 1.914 -18.937 1.00 89.62 458 GLY A CA 1
ATOM 3649 C C . GLY A 1 458 ? 5.049 1.832 -18.392 1.00 89.62 458 GLY A C 1
ATOM 3650 O O . GLY A 1 458 ? 4.864 1.770 -17.179 1.00 89.62 458 GLY A O 1
ATOM 3651 N N . VAL A 1 459 ? 4.025 1.809 -19.250 1.00 91.25 459 VAL A N 1
ATOM 3652 C CA . VAL A 1 459 ? 2.613 1.736 -18.833 1.00 91.25 459 VAL A CA 1
ATOM 3653 C C . VAL A 1 459 ? 2.013 0.353 -19.082 1.00 91.25 459 VAL A C 1
ATOM 3655 O O . VAL A 1 459 ? 1.327 -0.180 -18.208 1.00 91.25 459 VAL A O 1
ATOM 3658 N N . PHE A 1 460 ? 2.262 -0.238 -20.253 1.00 90.75 460 PHE A N 1
ATOM 3659 C CA . PHE A 1 460 ? 1.540 -1.423 -20.725 1.00 90.75 460 PHE A CA 1
ATOM 3660 C C . PHE A 1 460 ? 2.321 -2.733 -20.608 1.00 90.75 460 PHE A C 1
ATOM 3662 O O . PHE A 1 460 ? 1.720 -3.795 -20.780 1.00 90.75 460 PHE A O 1
ATOM 3669 N N . ASP A 1 461 ? 3.625 -2.698 -20.314 1.00 90.31 461 ASP A N 1
ATOM 3670 C CA . ASP A 1 461 ? 4.422 -3.924 -20.242 1.00 90.31 461 ASP A CA 1
ATOM 3671 C C . ASP A 1 461 ? 3.997 -4.806 -19.059 1.00 90.31 461 ASP A C 1
ATOM 3673 O O . ASP A 1 461 ? 3.654 -4.331 -17.973 1.00 90.31 461 ASP A O 1
ATOM 3677 N N . GLN A 1 462 ? 3.984 -6.116 -19.269 1.00 89.50 462 GLN A N 1
ATOM 3678 C CA . GLN A 1 462 ? 3.611 -7.095 -18.253 1.00 89.50 462 GLN A CA 1
ATOM 3679 C C . GLN A 1 462 ? 4.585 -8.256 -18.327 1.00 89.50 462 GLN A C 1
ATOM 3681 O O . GLN A 1 462 ? 4.826 -8.826 -19.391 1.00 89.50 462 GLN A O 1
ATOM 3686 N N . ASP A 1 463 ? 5.156 -8.627 -17.188 1.00 86.25 463 ASP A N 1
ATOM 3687 C CA . ASP A 1 463 ? 5.984 -9.815 -17.135 1.00 86.25 463 ASP A CA 1
ATOM 3688 C C . ASP A 1 463 ? 5.094 -11.065 -17.050 1.00 86.25 463 ASP A C 1
ATOM 3690 O O . ASP A 1 463 ? 5.094 -11.888 -17.958 1.00 86.25 463 ASP A O 1
ATOM 3694 N N . VAL A 1 464 ? 4.245 -11.190 -16.038 1.00 88.31 464 VAL A N 1
ATOM 3695 C CA . VAL A 1 464 ? 3.290 -12.302 -15.919 1.00 88.31 464 VAL A CA 1
ATOM 3696 C C . VAL A 1 464 ? 1.854 -11.791 -15.836 1.00 88.31 464 VAL A C 1
ATOM 3698 O O . VAL A 1 464 ? 1.642 -10.696 -15.310 1.00 88.31 464 VAL A O 1
ATOM 3701 N N . PRO A 1 465 ? 0.861 -12.581 -16.289 1.00 89.06 465 PRO A N 1
ATOM 3702 C CA . PRO A 1 465 ? -0.546 -12.258 -16.092 1.00 89.06 465 PRO A CA 1
ATOM 3703 C C . PRO A 1 465 ? -0.914 -12.147 -14.610 1.00 89.06 465 PRO A C 1
ATOM 3705 O O . PRO A 1 465 ? -0.320 -12.810 -13.755 1.00 89.06 465 PRO A O 1
ATOM 3708 N N . GLU A 1 466 ? -1.956 -11.368 -14.324 1.00 90.19 466 GLU A N 1
ATOM 3709 C CA . GLU A 1 466 ? -2.461 -11.111 -12.970 1.00 90.19 466 GLU A CA 1
ATOM 3710 C C . GLU A 1 466 ? -2.667 -12.396 -12.151 1.00 90.19 466 GLU A C 1
ATOM 3712 O O . GLU A 1 466 ? -2.180 -12.501 -11.026 1.00 90.19 466 GLU A O 1
ATOM 3717 N N . GLN A 1 467 ? -3.334 -13.396 -12.731 1.00 89.44 467 GLN A N 1
ATOM 3718 C CA . GLN A 1 467 ? -3.681 -14.637 -12.037 1.00 89.44 467 GLN A CA 1
ATOM 3719 C C . GLN A 1 467 ? -2.438 -15.404 -11.563 1.00 89.44 467 GLN A C 1
ATOM 3721 O O . GLN A 1 467 ? -2.367 -15.825 -10.413 1.00 89.44 467 GLN A O 1
ATOM 3726 N N . ARG A 1 468 ? -1.398 -15.484 -12.405 1.00 87.75 468 ARG A N 1
ATOM 3727 C CA . ARG A 1 468 ? -0.111 -16.102 -12.043 1.00 87.75 468 ARG A CA 1
ATOM 3728 C C . ARG A 1 468 ? 0.639 -15.291 -10.986 1.00 87.75 468 ARG A C 1
ATOM 3730 O O . ARG A 1 468 ? 1.346 -15.875 -10.173 1.00 87.75 468 ARG A O 1
ATOM 3737 N N . SER A 1 469 ? 0.496 -13.964 -10.989 1.00 89.56 469 SER A N 1
ATOM 3738 C CA . SER A 1 469 ? 1.080 -13.102 -9.951 1.00 89.56 469 SER A CA 1
ATOM 3739 C C . SER A 1 469 ? 0.504 -13.418 -8.570 1.00 89.56 469 SER A C 1
ATOM 3741 O O . SER A 1 469 ? 1.240 -13.495 -7.592 1.00 89.56 469 SER A O 1
ATOM 3743 N N . MET A 1 470 ? -0.809 -13.649 -8.514 1.00 87.94 470 MET A N 1
ATOM 3744 C CA . MET A 1 470 ? -1.528 -13.994 -7.288 1.00 87.94 470 MET A CA 1
ATOM 3745 C C . MET A 1 470 ? -1.256 -15.437 -6.833 1.00 87.94 470 MET A C 1
ATOM 3747 O O . MET A 1 470 ? -1.139 -15.685 -5.638 1.00 87.94 470 MET A O 1
ATOM 3751 N N . GLU A 1 471 ? -1.112 -16.383 -7.769 1.00 89.81 471 GLU A N 1
ATOM 3752 C CA . GLU A 1 471 ? -0.769 -17.786 -7.473 1.00 89.81 471 GLU A CA 1
ATOM 3753 C C . GLU A 1 471 ? 0.661 -17.961 -6.936 1.00 89.81 471 GLU A C 1
ATOM 3755 O O . GLU A 1 471 ? 0.916 -18.879 -6.155 1.00 89.81 471 GLU A O 1
ATOM 3760 N N . TYR A 1 472 ? 1.592 -17.083 -7.327 1.00 90.19 472 TYR A N 1
ATOM 3761 C CA . TYR A 1 472 ? 2.998 -17.138 -6.915 1.00 90.19 472 TYR A CA 1
ATOM 3762 C C . TYR A 1 472 ? 3.454 -15.834 -6.227 1.00 90.19 472 TYR A C 1
ATOM 3764 O O . TYR A 1 472 ? 4.252 -15.087 -6.803 1.00 90.19 472 TYR A O 1
ATOM 3772 N N . PRO A 1 473 ? 3.044 -15.577 -4.964 1.00 91.00 473 PRO A N 1
ATOM 3773 C CA . PRO A 1 473 ? 3.367 -14.336 -4.247 1.00 91.00 473 PRO A CA 1
ATOM 3774 C C . PRO A 1 473 ? 4.870 -14.069 -4.075 1.00 91.00 473 PRO A C 1
ATOM 3776 O O . PRO A 1 473 ? 5.293 -12.917 -4.015 1.00 91.00 473 PRO A O 1
ATOM 3779 N N . LYS A 1 474 ? 5.704 -15.122 -4.082 1.00 89.31 474 LYS A N 1
ATOM 3780 C CA . LYS A 1 474 ? 7.176 -15.016 -4.029 1.00 89.31 474 LYS A CA 1
ATOM 3781 C C . LYS A 1 474 ? 7.778 -14.183 -5.166 1.00 89.31 474 LYS A C 1
ATOM 3783 O O . LYS A 1 474 ? 8.883 -13.673 -5.034 1.00 89.31 474 LYS A O 1
ATOM 3788 N N . LEU A 1 475 ? 7.051 -13.981 -6.268 1.00 90.62 475 LEU A N 1
ATOM 3789 C CA . LEU A 1 475 ? 7.472 -13.081 -7.346 1.00 90.62 475 LEU A CA 1
ATOM 3790 C C . LEU A 1 475 ? 7.597 -11.608 -6.906 1.00 90.62 475 LEU A C 1
ATOM 3792 O O . LEU A 1 475 ? 8.139 -10.799 -7.658 1.00 90.62 475 LEU A O 1
ATOM 3796 N N . TYR A 1 476 ? 7.107 -11.252 -5.716 1.00 92.56 476 TYR A N 1
ATOM 3797 C CA . TYR A 1 476 ? 7.234 -9.919 -5.126 1.00 92.56 476 TYR A CA 1
ATOM 3798 C C . TYR A 1 476 ? 8.613 -9.660 -4.477 1.00 92.56 476 TYR A C 1
ATOM 3800 O O . TYR A 1 476 ? 9.071 -8.517 -4.419 1.00 92.56 476 TYR A O 1
ATOM 3808 N N . GLU A 1 477 ? 9.313 -10.713 -4.044 1.00 89.50 477 GLU A N 1
ATOM 3809 C CA . GLU A 1 477 ? 10.575 -10.644 -3.290 1.00 89.50 477 GLU A CA 1
ATOM 3810 C C . GLU A 1 477 ? 11.721 -9.901 -4.015 1.00 89.50 477 GLU A C 1
ATOM 3812 O O . GLU A 1 477 ? 12.389 -9.076 -3.382 1.00 89.50 477 GLU A O 1
ATOM 3817 N N . PRO A 1 478 ? 11.934 -10.055 -5.343 1.00 88.31 478 PRO A N 1
ATOM 3818 C CA . PRO A 1 478 ? 12.978 -9.308 -6.051 1.00 88.31 478 PRO A CA 1
ATOM 3819 C C . PRO A 1 478 ? 12.825 -7.784 -5.962 1.00 88.31 478 PRO A C 1
ATOM 3821 O O . PRO A 1 478 ? 13.823 -7.060 -6.020 1.00 88.31 478 PRO A O 1
ATOM 3824 N N . GLY A 1 479 ? 11.587 -7.296 -5.821 1.00 88.25 479 GLY A N 1
ATOM 3825 C CA . GLY A 1 479 ? 11.305 -5.876 -5.622 1.00 88.25 479 GLY A CA 1
ATOM 3826 C C . GLY A 1 479 ? 11.692 -5.390 -4.228 1.00 88.25 479 GLY A C 1
ATOM 3827 O O . GLY A 1 479 ? 12.261 -4.311 -4.093 1.00 88.25 479 GLY A O 1
ATOM 3828 N N . GLN A 1 480 ? 11.473 -6.212 -3.200 1.00 87.94 480 GLN A N 1
ATOM 3829 C CA . GLN A 1 480 ? 11.855 -5.896 -1.819 1.00 87.94 480 GLN A CA 1
ATOM 3830 C C . GLN A 1 480 ? 13.380 -5.823 -1.651 1.00 87.94 480 GLN A C 1
ATOM 3832 O O . GLN A 1 480 ? 13.892 -4.955 -0.947 1.00 87.94 480 GLN A O 1
ATOM 3837 N N . LEU A 1 481 ? 14.107 -6.703 -2.345 1.00 86.50 481 LEU A N 1
ATOM 3838 C CA . LEU A 1 481 ? 15.571 -6.772 -2.328 1.00 86.50 481 LEU A CA 1
ATOM 3839 C C . LEU A 1 481 ? 16.249 -5.767 -3.282 1.00 86.50 481 LEU A C 1
ATOM 3841 O O . LEU A 1 481 ? 17.474 -5.749 -3.384 1.00 86.50 481 LEU A O 1
ATOM 3845 N N . ASN A 1 482 ? 15.477 -4.922 -3.979 1.00 86.06 482 ASN A N 1
ATOM 3846 C CA . ASN A 1 482 ? 15.971 -3.950 -4.962 1.00 86.06 482 ASN A CA 1
ATOM 3847 C C . ASN A 1 482 ? 16.893 -4.562 -6.038 1.00 86.06 482 ASN A C 1
ATOM 3849 O O . ASN A 1 482 ? 17.893 -3.964 -6.450 1.00 86.06 482 ASN A O 1
ATOM 3853 N N . LEU A 1 483 ? 16.572 -5.771 -6.508 1.00 86.56 483 LEU A N 1
ATOM 3854 C CA . LEU A 1 483 ? 17.422 -6.487 -7.467 1.00 86.56 483 LEU A CA 1
ATOM 3855 C C . LEU A 1 483 ? 17.321 -5.921 -8.888 1.00 86.56 483 LEU A C 1
ATOM 3857 O O . LEU A 1 483 ? 18.278 -6.020 -9.649 1.00 86.56 483 LEU A O 1
ATOM 3861 N N . LEU A 1 484 ? 16.179 -5.323 -9.236 1.00 84.75 484 LEU A N 1
ATOM 3862 C CA . LEU A 1 484 ? 15.858 -4.908 -10.606 1.00 84.75 484 LEU A CA 1
ATOM 3863 C C . LEU A 1 484 ? 16.399 -3.522 -10.967 1.00 84.75 484 LEU A C 1
ATOM 3865 O O . LEU A 1 484 ? 16.655 -3.254 -12.137 1.00 84.75 484 LEU A O 1
ATOM 3869 N N . PHE A 1 485 ? 16.590 -2.647 -9.979 1.00 87.31 485 PHE A N 1
ATOM 3870 C CA . PHE A 1 485 ? 17.225 -1.352 -10.187 1.00 87.31 485 PHE A CA 1
ATOM 3871 C C . PHE A 1 485 ? 18.084 -0.983 -8.982 1.00 87.31 485 PHE A C 1
ATOM 3873 O O . PHE A 1 485 ? 17.596 -0.584 -7.926 1.00 87.31 485 PHE A O 1
ATOM 3880 N N . ASN A 1 486 ? 19.394 -1.122 -9.155 1.00 89.44 486 ASN A N 1
ATOM 3881 C CA . ASN A 1 486 ? 20.399 -0.786 -8.157 1.00 89.44 486 ASN A CA 1
ATOM 3882 C C . ASN A 1 486 ? 21.585 -0.076 -8.827 1.00 89.44 486 ASN A C 1
ATOM 3884 O O . ASN A 1 486 ? 21.645 0.076 -10.049 1.00 89.44 486 ASN A O 1
ATOM 3888 N N . LYS A 1 487 ? 22.561 0.359 -8.021 1.00 90.31 487 LYS A N 1
ATOM 3889 C CA . LYS A 1 487 ? 23.742 1.078 -8.527 1.00 90.31 487 LYS A CA 1
ATOM 3890 C C . LYS A 1 487 ? 24.520 0.273 -9.575 1.00 90.31 487 LYS A C 1
ATOM 3892 O O . LYS A 1 487 ? 25.049 0.866 -10.507 1.00 90.31 487 LYS A O 1
ATOM 3897 N N . ARG A 1 488 ? 24.584 -1.057 -9.444 1.00 91.50 488 ARG A N 1
ATOM 3898 C CA . ARG A 1 488 ? 25.272 -1.930 -10.404 1.00 91.50 488 ARG A CA 1
ATOM 3899 C C . ARG A 1 488 ? 24.541 -1.939 -11.746 1.00 91.50 488 ARG A C 1
ATOM 3901 O O . ARG A 1 488 ? 25.181 -1.682 -12.760 1.00 91.50 488 ARG A O 1
ATOM 3908 N N . GLU A 1 489 ? 23.229 -2.164 -11.747 1.00 89.38 489 GLU A N 1
ATOM 3909 C CA . GLU A 1 489 ? 22.417 -2.144 -12.974 1.00 89.38 489 GLU A CA 1
ATOM 3910 C C . GLU A 1 489 ? 22.485 -0.786 -13.681 1.00 89.38 489 GLU A C 1
ATOM 3912 O O . GLU A 1 489 ? 22.608 -0.721 -14.904 1.00 89.38 489 GLU A O 1
ATOM 3917 N N . PHE A 1 490 ? 22.522 0.309 -12.919 1.00 91.31 490 PHE A N 1
ATOM 3918 C CA . PHE A 1 490 ? 22.731 1.645 -13.470 1.00 91.31 490 PHE A CA 1
ATOM 3919 C C . PHE A 1 490 ? 24.061 1.771 -14.235 1.00 91.31 490 PHE A C 1
ATOM 3921 O O . PHE A 1 490 ? 24.067 2.218 -15.382 1.00 91.31 490 PHE A O 1
ATOM 3928 N N . PHE A 1 491 ? 25.184 1.333 -13.653 1.00 93.88 491 PHE A N 1
ATOM 3929 C CA . PHE A 1 491 ? 26.479 1.368 -14.344 1.00 93.88 491 PHE A CA 1
ATOM 3930 C C . PHE A 1 491 ? 26.540 0.424 -15.551 1.00 93.88 491 PHE A C 1
ATOM 3932 O O . PHE A 1 491 ? 27.173 0.770 -16.547 1.00 93.88 491 PHE A O 1
ATOM 3939 N N . ILE A 1 492 ? 25.856 -0.724 -15.503 1.00 91.44 492 ILE A N 1
ATOM 3940 C CA . ILE A 1 492 ? 25.722 -1.623 -16.659 1.00 91.44 492 ILE A CA 1
ATOM 3941 C C . ILE A 1 492 ? 24.994 -0.906 -17.806 1.00 91.44 492 ILE A C 1
ATOM 3943 O O . ILE A 1 492 ? 25.478 -0.929 -18.938 1.00 91.44 492 ILE A O 1
ATOM 3947 N N . CYS A 1 493 ? 23.895 -0.199 -17.520 1.00 92.19 493 CYS A N 1
ATOM 3948 C CA . CYS A 1 493 ? 23.156 0.576 -18.524 1.00 92.19 493 CYS A CA 1
ATOM 3949 C C . CYS A 1 493 ? 24.016 1.686 -19.148 1.00 92.19 493 CYS A C 1
ATOM 3951 O O . CYS A 1 493 ? 23.978 1.893 -20.362 1.00 92.19 493 CYS A O 1
ATOM 3953 N N . ILE A 1 494 ? 24.825 2.380 -18.337 1.00 92.94 494 ILE A N 1
ATOM 3954 C CA . ILE A 1 494 ? 25.776 3.388 -18.829 1.00 92.94 494 ILE A CA 1
ATOM 3955 C C . ILE A 1 494 ? 26.818 2.745 -19.740 1.00 92.94 494 ILE A C 1
ATOM 3957 O O . ILE A 1 494 ? 27.036 3.229 -20.848 1.00 92.94 494 ILE A O 1
ATOM 3961 N N . ALA A 1 495 ? 27.447 1.652 -19.303 1.00 94.25 495 ALA A N 1
ATOM 3962 C CA . ALA A 1 495 ? 28.461 0.956 -20.088 1.00 94.25 495 ALA A CA 1
ATOM 3963 C C . ALA A 1 495 ? 27.899 0.473 -21.435 1.00 94.25 495 ALA A C 1
ATOM 3965 O O . ALA A 1 495 ? 28.550 0.639 -22.465 1.00 94.25 495 ALA A O 1
ATOM 3966 N N . GLN A 1 496 ? 26.665 -0.040 -21.449 1.00 93.69 496 GLN A N 1
ATOM 3967 C CA . GLN A 1 496 ? 25.964 -0.426 -22.674 1.00 93.69 496 GLN A CA 1
ATOM 3968 C C . GLN A 1 496 ? 25.685 0.781 -23.591 1.00 93.69 496 GLN A C 1
ATOM 3970 O O . GLN A 1 496 ? 25.857 0.685 -24.808 1.00 93.69 496 GLN A O 1
ATOM 3975 N N . GLY A 1 497 ? 25.291 1.928 -23.027 1.00 95.25 497 GLY A N 1
ATOM 3976 C CA . GLY A 1 497 ? 25.093 3.171 -23.781 1.00 95.25 497 GLY A CA 1
ATOM 3977 C C . GLY A 1 497 ? 26.394 3.693 -24.397 1.00 95.25 497 GLY A C 1
ATOM 3978 O O . GLY A 1 497 ? 26.424 4.040 -25.576 1.00 95.25 497 GLY A O 1
ATOM 3979 N N . ILE A 1 498 ? 27.494 3.668 -23.636 1.00 95.50 498 ILE A N 1
ATOM 3980 C CA . ILE A 1 498 ? 28.836 4.025 -24.116 1.00 95.50 498 ILE A CA 1
ATOM 3981 C C . ILE A 1 498 ? 29.263 3.080 -25.244 1.00 95.50 498 ILE A C 1
ATOM 3983 O O . ILE A 1 498 ? 29.638 3.553 -26.313 1.00 95.50 498 ILE A O 1
ATOM 3987 N N . TYR A 1 499 ? 29.144 1.765 -25.050 1.00 95.25 499 TYR A N 1
ATOM 3988 C CA . TYR A 1 499 ? 29.441 0.762 -26.076 1.00 95.25 499 TYR A CA 1
ATOM 3989 C C . TYR A 1 499 ? 28.687 1.038 -27.383 1.00 95.25 499 TYR A C 1
ATOM 3991 O O . TYR A 1 499 ? 29.290 1.108 -28.453 1.00 95.25 499 TYR A O 1
ATOM 3999 N N . THR A 1 500 ? 27.382 1.287 -27.281 1.00 95.50 500 THR A N 1
ATOM 4000 C CA . THR A 1 500 ? 26.539 1.601 -28.439 1.00 95.50 500 THR A CA 1
ATOM 4001 C C . THR A 1 500 ? 27.001 2.890 -29.114 1.00 95.50 500 THR A C 1
ATOM 4003 O O . THR A 1 500 ? 27.175 2.911 -30.326 1.00 95.50 500 THR A O 1
ATOM 4006 N N . SER A 1 501 ? 27.286 3.950 -28.349 1.00 96.38 501 SER A N 1
ATOM 4007 C CA . SER A 1 501 ? 27.746 5.233 -28.901 1.00 96.38 501 SER A CA 1
ATOM 4008 C C . SER A 1 501 ? 29.075 5.141 -29.663 1.00 96.38 501 SER A C 1
ATOM 4010 O O . SER A 1 501 ? 29.258 5.844 -30.654 1.00 96.38 501 SER A O 1
ATOM 4012 N N . VAL A 1 502 ? 29.990 4.265 -29.225 1.00 95.81 502 VAL A N 1
ATOM 4013 C CA . VAL A 1 502 ? 31.272 4.021 -29.901 1.00 95.81 502 VAL A CA 1
ATOM 4014 C C . VAL A 1 502 ? 31.006 3.423 -31.279 1.00 95.81 502 VAL A C 1
ATOM 4016 O O . VAL A 1 502 ? 31.455 3.965 -32.285 1.00 95.81 502 VAL A O 1
ATOM 4019 N N . LEU A 1 503 ? 30.219 2.350 -31.350 1.00 95.25 503 LEU A N 1
ATOM 4020 C CA . LEU A 1 503 ? 29.895 1.695 -32.620 1.00 95.25 503 LEU A CA 1
ATOM 4021 C C . LEU A 1 503 ? 29.129 2.617 -33.571 1.00 95.25 503 LEU A C 1
ATOM 4023 O O . LEU A 1 503 ? 29.455 2.701 -34.753 1.00 95.25 503 LEU A O 1
ATOM 4027 N N . MET A 1 504 ? 28.166 3.354 -33.022 1.00 93.81 504 MET A N 1
ATOM 4028 C CA . MET A 1 504 ? 27.367 4.352 -33.725 1.00 93.81 504 MET A CA 1
ATOM 4029 C C . MET A 1 504 ? 28.207 5.442 -34.396 1.00 93.81 504 MET A C 1
ATOM 4031 O O . MET A 1 504 ? 27.807 5.957 -35.435 1.00 93.81 504 MET A O 1
ATOM 4035 N N . PHE A 1 505 ? 29.353 5.798 -33.813 1.00 94.12 505 PHE A N 1
ATOM 4036 C CA . PHE A 1 505 ? 30.260 6.794 -34.371 1.00 94.12 505 PHE A CA 1
ATOM 4037 C C . PHE A 1 505 ? 31.293 6.171 -35.325 1.00 94.12 505 PHE A C 1
ATOM 4039 O O . PHE A 1 505 ? 31.426 6.607 -36.469 1.00 94.12 505 PHE A O 1
ATOM 4046 N N . PHE A 1 506 ? 32.019 5.142 -34.876 1.00 93.44 506 PHE A N 1
ATOM 4047 C CA . PHE A 1 506 ? 33.176 4.614 -35.602 1.00 93.44 506 PHE A CA 1
ATOM 4048 C C . PHE A 1 506 ? 32.811 3.764 -36.825 1.00 93.44 506 PHE A C 1
ATOM 4050 O O . PHE A 1 506 ? 33.571 3.781 -37.791 1.00 93.44 506 PHE A O 1
ATOM 4057 N N . ILE A 1 507 ? 31.674 3.052 -36.828 1.00 93.19 507 ILE A N 1
ATOM 4058 C CA . ILE A 1 507 ? 31.275 2.246 -37.995 1.00 93.19 507 ILE A CA 1
ATOM 4059 C C . ILE A 1 507 ? 30.945 3.157 -39.187 1.00 93.19 507 ILE A C 1
ATOM 4061 O O . ILE A 1 507 ? 31.592 2.999 -40.225 1.00 93.19 507 ILE A O 1
ATOM 4065 N N . PRO A 1 508 ? 30.031 4.148 -39.076 1.00 90.88 508 PRO A N 1
ATOM 4066 C CA . PRO A 1 508 ? 29.778 5.058 -40.189 1.00 90.88 508 PRO A CA 1
ATOM 4067 C C . PRO A 1 508 ? 31.019 5.859 -40.583 1.00 90.88 508 PRO A C 1
ATOM 4069 O O . PRO A 1 508 ? 31.240 6.069 -41.770 1.00 90.88 508 PRO A O 1
ATOM 4072 N N . TYR A 1 509 ? 31.862 6.249 -39.620 1.00 89.12 509 TYR A N 1
ATOM 4073 C CA . TYR A 1 509 ? 33.096 6.986 -39.905 1.00 89.12 509 TYR A CA 1
ATOM 4074 C C . TYR A 1 509 ? 34.078 6.159 -40.745 1.00 89.12 509 TYR A C 1
ATOM 4076 O O . TYR A 1 509 ? 34.593 6.651 -41.745 1.00 89.12 509 TYR A O 1
ATOM 4084 N N . GLY A 1 510 ? 34.299 4.892 -40.378 1.00 87.94 510 GLY A N 1
ATOM 4085 C CA . GLY A 1 510 ? 35.182 3.990 -41.117 1.00 87.94 510 GLY A CA 1
ATOM 4086 C C . GLY A 1 510 ? 34.666 3.677 -42.521 1.00 87.94 510 GLY A C 1
ATOM 4087 O O . GLY A 1 510 ? 35.432 3.732 -43.476 1.00 87.94 510 GLY A O 1
ATOM 4088 N N . VAL A 1 511 ? 33.361 3.420 -42.668 1.00 86.81 511 VAL A N 1
ATOM 4089 C CA . VAL A 1 511 ? 32.765 3.164 -43.990 1.00 86.81 511 VAL A CA 1
ATOM 4090 C C . VAL A 1 511 ? 32.843 4.412 -44.869 1.00 86.81 511 VAL A C 1
ATOM 4092 O O . VAL A 1 511 ? 33.202 4.317 -46.037 1.00 86.81 511 VAL A O 1
ATOM 4095 N N . PHE A 1 512 ? 32.550 5.595 -44.325 1.00 83.62 512 PHE A N 1
ATOM 4096 C CA . PHE A 1 512 ? 32.513 6.831 -45.110 1.00 83.62 512 PHE A CA 1
ATOM 4097 C C . PHE A 1 512 ? 33.910 7.339 -45.479 1.00 83.62 512 PHE A C 1
ATOM 4099 O O . PHE A 1 512 ? 34.031 8.076 -46.452 1.00 83.62 512 PHE A O 1
ATOM 4106 N N . ALA A 1 513 ? 34.960 6.919 -44.766 1.00 77.38 513 ALA A N 1
ATOM 4107 C CA . ALA A 1 513 ? 36.342 7.220 -45.133 1.00 77.38 513 ALA A CA 1
ATOM 4108 C C . ALA A 1 513 ? 36.755 6.591 -46.480 1.00 77.38 513 ALA A C 1
ATOM 4110 O O . ALA A 1 513 ? 37.598 7.153 -47.176 1.00 77.38 513 ALA A O 1
ATOM 4111 N N . GLU A 1 514 ? 36.150 5.460 -46.861 1.00 70.88 514 GLU A N 1
ATOM 4112 C CA . GLU A 1 514 ? 36.471 4.725 -48.096 1.00 70.88 514 GLU A CA 1
ATOM 4113 C C . GLU A 1 514 ? 35.302 4.677 -49.104 1.00 70.88 514 GLU A C 1
ATOM 4115 O O . GLU A 1 514 ? 35.498 4.330 -50.271 1.00 70.88 514 GLU A O 1
ATOM 4120 N N . ALA A 1 515 ? 34.080 5.040 -48.696 1.00 67.38 515 ALA A N 1
ATOM 4121 C CA . ALA A 1 515 ? 32.890 4.947 -49.540 1.00 67.38 515 ALA A CA 1
ATOM 4122 C C . ALA A 1 515 ? 32.803 6.059 -50.601 1.00 67.38 515 ALA A C 1
ATOM 4124 O O . ALA A 1 515 ? 32.865 7.260 -50.320 1.00 67.38 515 ALA A O 1
ATOM 4125 N N . THR A 1 516 ? 32.549 5.639 -51.841 1.00 66.88 516 THR A N 1
ATOM 4126 C CA . THR A 1 516 ? 32.266 6.519 -52.984 1.00 66.88 516 THR A CA 1
ATOM 4127 C C . THR A 1 516 ? 30.803 6.336 -53.401 1.00 66.88 516 THR A C 1
ATOM 4129 O O . THR A 1 516 ? 30.294 5.218 -53.352 1.00 66.88 516 THR A O 1
ATOM 4132 N N . ARG A 1 517 ? 30.111 7.420 -53.765 1.00 63.59 517 ARG A N 1
ATOM 4133 C CA . ARG A 1 517 ? 28.717 7.401 -54.248 1.00 63.59 517 ARG A CA 1
ATOM 4134 C C . ARG A 1 517 ? 28.621 6.712 -55.606 1.00 63.59 517 ARG A C 1
ATOM 4136 O O . ARG A 1 517 ? 29.599 6.703 -56.353 1.00 63.59 517 ARG A O 1
ATOM 4143 N N . ASP A 1 518 ? 27.419 6.260 -55.963 1.00 61.25 518 ASP A N 1
ATOM 4144 C CA . ASP A 1 518 ? 27.125 5.704 -57.297 1.00 61.25 518 ASP A CA 1
ATOM 4145 C C . ASP A 1 518 ? 27.475 6.686 -58.445 1.00 61.25 518 ASP A C 1
ATOM 4147 O O . ASP A 1 518 ? 27.836 6.263 -59.540 1.00 61.25 518 ASP A O 1
ATOM 4151 N N . ASP A 1 519 ? 27.472 7.997 -58.165 1.00 58.97 519 ASP A N 1
ATOM 4152 C CA . ASP A 1 519 ? 27.839 9.078 -59.098 1.00 58.97 519 ASP A CA 1
ATOM 4153 C C . ASP A 1 519 ? 29.357 9.389 -59.143 1.00 58.97 519 ASP A C 1
ATOM 4155 O O . ASP A 1 519 ? 29.780 10.372 -59.754 1.00 58.97 519 ASP A O 1
ATOM 4159 N N . GLY A 1 520 ? 30.200 8.611 -58.452 1.00 58.69 520 GLY A N 1
ATOM 4160 C CA . GLY A 1 520 ? 31.661 8.787 -58.420 1.00 58.69 520 GLY A CA 1
ATOM 4161 C C . GLY A 1 520 ? 32.178 9.918 -57.515 1.00 58.69 520 GLY A C 1
ATOM 4162 O O . GLY A 1 520 ? 33.381 10.175 -57.475 1.00 58.69 520 GLY A O 1
ATOM 4163 N N . THR A 1 521 ? 31.300 10.590 -56.764 1.00 64.19 521 THR A N 1
ATOM 4164 C CA . THR A 1 521 ? 31.660 11.610 -55.761 1.00 64.19 521 THR A CA 1
ATOM 4165 C C . THR A 1 521 ? 31.871 10.985 -54.379 1.00 64.19 521 THR A C 1
ATOM 4167 O O . THR A 1 521 ? 31.275 9.959 -54.054 1.00 64.19 521 THR A O 1
ATOM 4170 N N . GLN A 1 522 ? 32.728 11.571 -53.537 1.00 61.66 522 GLN A N 1
ATOM 4171 C CA . GLN A 1 522 ? 32.944 11.055 -52.178 1.00 61.66 522 GLN A CA 1
ATOM 4172 C C . GLN A 1 522 ? 31.668 11.207 -51.332 1.00 61.66 522 GLN A C 1
ATOM 4174 O O . GLN A 1 522 ? 31.065 12.277 -51.306 1.00 61.66 522 GLN A O 1
ATOM 4179 N N . LEU A 1 523 ? 31.275 10.141 -50.622 1.00 65.44 523 LEU A N 1
ATOM 4180 C CA . LEU A 1 523 ? 30.149 10.139 -49.668 1.00 65.44 523 LEU A CA 1
ATOM 4181 C C . LEU A 1 523 ? 30.541 10.781 -48.313 1.00 65.44 523 LEU A C 1
ATOM 4183 O O . LEU A 1 523 ? 29.733 10.878 -47.394 1.00 65.44 523 LEU A O 1
ATOM 4187 N N . ALA A 1 524 ? 31.798 11.210 -48.182 1.00 65.31 524 ALA A N 1
ATOM 4188 C CA . ALA A 1 524 ? 32.425 11.690 -46.956 1.00 65.31 524 ALA A CA 1
ATOM 4189 C C . ALA A 1 524 ? 32.088 13.155 -46.613 1.00 65.31 524 ALA A C 1
ATOM 4191 O O . ALA A 1 524 ? 32.974 13.938 -46.268 1.00 65.31 524 ALA A O 1
ATOM 4192 N N . ASP A 1 525 ? 30.822 13.561 -46.710 1.00 79.44 525 ASP A N 1
ATOM 4193 C CA . ASP A 1 525 ? 30.388 14.875 -46.243 1.00 79.44 525 ASP A CA 1
ATOM 4194 C C . ASP A 1 525 ? 29.781 14.806 -44.833 1.00 79.44 525 ASP A C 1
ATOM 4196 O O . ASP A 1 525 ? 29.131 13.836 -44.429 1.00 79.44 525 ASP A O 1
ATOM 4200 N N . TYR A 1 526 ? 29.998 15.872 -44.059 1.00 83.38 526 TYR A N 1
ATOM 4201 C CA . TYR A 1 526 ? 29.506 15.982 -42.685 1.00 83.38 526 TYR A CA 1
ATOM 4202 C C . TYR A 1 526 ? 27.981 15.819 -42.599 1.00 83.38 526 TYR A C 1
ATOM 4204 O O . TYR A 1 526 ? 27.480 15.243 -41.632 1.00 83.38 526 TYR A O 1
ATOM 4212 N N . GLN A 1 527 ? 27.233 16.290 -43.604 1.00 86.56 527 GLN A N 1
ATOM 4213 C CA . GLN A 1 527 ? 25.777 16.236 -43.566 1.00 86.56 527 GLN A CA 1
ATOM 4214 C C . GLN A 1 527 ? 25.266 14.803 -43.753 1.00 86.56 527 GLN A C 1
ATOM 4216 O O . GLN A 1 527 ? 24.413 14.356 -42.979 1.00 86.56 527 GLN A O 1
ATOM 4221 N N . SER A 1 528 ? 25.789 14.060 -44.733 1.00 87.25 528 SER A N 1
ATOM 4222 C CA . SER A 1 528 ? 25.467 12.638 -44.926 1.00 87.25 528 SER A CA 1
ATOM 4223 C C . SER A 1 528 ? 25.868 11.795 -43.718 1.00 87.25 528 SER A C 1
ATOM 4225 O O . SER A 1 528 ? 25.110 10.913 -43.301 1.00 87.25 528 SER A O 1
ATOM 4227 N N . PHE A 1 529 ? 27.019 12.088 -43.102 1.00 89.38 529 PHE A N 1
ATOM 4228 C CA . PHE A 1 529 ? 27.443 11.426 -41.867 1.00 89.38 529 PHE A CA 1
ATOM 4229 C C . PHE A 1 529 ? 26.439 11.665 -40.730 1.00 89.38 529 PHE A C 1
ATOM 4231 O O . PHE A 1 529 ? 25.953 10.710 -40.121 1.00 89.38 529 PHE A O 1
ATOM 4238 N N . ALA A 1 530 ? 26.048 12.921 -40.494 1.00 90.12 530 ALA A N 1
ATOM 4239 C CA . ALA A 1 530 ? 25.080 13.286 -39.463 1.00 90.12 530 ALA A CA 1
ATOM 4240 C C . ALA A 1 530 ? 23.724 12.579 -39.643 1.00 90.12 530 ALA A C 1
ATOM 4242 O O . ALA A 1 530 ? 23.176 12.046 -38.677 1.00 90.12 530 ALA A O 1
ATOM 4243 N N . VAL A 1 531 ? 23.199 12.523 -40.876 1.00 90.75 531 VAL A N 1
ATOM 4244 C CA . VAL A 1 531 ? 21.935 11.829 -41.192 1.00 90.75 531 VAL A CA 1
ATOM 4245 C C . VAL A 1 531 ? 22.060 10.320 -40.981 1.00 90.75 531 VAL A C 1
ATOM 4247 O O . VAL A 1 531 ? 21.153 9.703 -40.420 1.00 90.75 531 VAL A O 1
ATOM 4250 N N . THR A 1 532 ? 23.185 9.723 -41.374 1.00 92.12 532 THR A N 1
ATOM 4251 C CA . THR A 1 532 ? 23.424 8.277 -41.242 1.00 92.12 532 THR A CA 1
ATOM 4252 C C . THR A 1 532 ? 23.520 7.852 -39.780 1.00 92.12 532 THR A C 1
ATOM 4254 O O . THR A 1 532 ? 22.870 6.885 -39.377 1.00 92.12 532 THR A O 1
ATOM 4257 N N . VAL A 1 533 ? 24.269 8.598 -38.961 1.00 93.56 533 VAL A N 1
ATOM 4258 C CA . VAL A 1 533 ? 24.395 8.335 -37.519 1.00 93.56 533 VAL A CA 1
ATOM 4259 C C . VAL A 1 533 ? 23.063 8.591 -36.804 1.00 93.56 533 VAL A C 1
ATOM 4261 O O . VAL A 1 533 ? 22.646 7.775 -35.987 1.00 93.56 533 VAL A O 1
ATOM 4264 N N . ALA A 1 534 ? 22.339 9.664 -37.147 1.00 93.69 534 ALA A N 1
ATOM 4265 C CA . ALA A 1 534 ? 21.014 9.952 -36.589 1.00 93.69 534 ALA A CA 1
ATOM 4266 C C . ALA A 1 534 ? 19.993 8.840 -36.890 1.00 93.69 534 ALA A C 1
ATOM 4268 O O . ALA A 1 534 ? 19.307 8.362 -35.984 1.00 93.69 534 ALA A O 1
ATOM 4269 N N . THR A 1 535 ? 19.926 8.398 -38.149 1.00 94.25 535 THR A N 1
ATOM 4270 C CA . THR A 1 535 ? 19.002 7.342 -38.597 1.00 94.25 535 THR A CA 1
ATOM 4271 C C . THR A 1 535 ? 19.352 6.007 -37.946 1.00 94.25 535 THR A C 1
ATOM 4273 O O . THR A 1 535 ? 18.476 5.325 -37.414 1.00 94.25 535 THR A O 1
ATOM 4276 N N . SER A 1 536 ? 20.646 5.668 -37.912 1.00 94.88 536 SER A N 1
ATOM 4277 C CA . SER A 1 536 ? 21.149 4.476 -37.224 1.00 94.88 536 SER A CA 1
ATOM 4278 C C . SER A 1 536 ? 20.766 4.492 -35.741 1.00 94.88 536 SER A C 1
ATOM 4280 O O . SER A 1 536 ? 20.344 3.468 -35.213 1.00 94.88 536 SER A O 1
ATOM 4282 N N . LEU A 1 537 ? 20.833 5.653 -35.075 1.00 95.56 537 LEU A N 1
ATOM 4283 C CA . LEU A 1 537 ? 20.563 5.761 -33.644 1.00 95.56 537 LEU A CA 1
ATOM 4284 C C . LEU A 1 537 ? 19.094 5.468 -33.369 1.00 95.56 537 LEU A C 1
ATOM 4286 O O . LEU A 1 537 ? 18.794 4.639 -32.515 1.00 95.56 537 LEU A O 1
ATOM 4290 N N . VAL A 1 538 ? 18.187 6.119 -34.108 1.00 95.38 538 VAL A N 1
ATOM 4291 C CA . VAL A 1 538 ? 16.738 5.930 -33.951 1.00 95.38 538 VAL A CA 1
ATOM 4292 C C . VAL A 1 538 ? 16.348 4.474 -34.209 1.00 95.38 538 VAL A C 1
ATOM 4294 O O . VAL A 1 538 ? 15.548 3.922 -33.455 1.00 95.38 538 VAL A O 1
ATOM 4297 N N . ILE A 1 539 ? 16.940 3.821 -35.212 1.00 95.50 539 ILE A N 1
ATOM 4298 C CA . ILE A 1 539 ? 16.678 2.406 -35.505 1.00 95.50 539 ILE A CA 1
ATOM 4299 C C . ILE A 1 539 ? 17.217 1.504 -34.390 1.00 95.50 539 ILE A C 1
ATOM 4301 O O . ILE A 1 539 ? 16.464 0.683 -33.870 1.00 95.50 539 ILE A O 1
ATOM 4305 N N . VAL A 1 540 ? 18.473 1.679 -33.965 1.00 95.62 540 VAL A N 1
ATOM 4306 C CA . VAL A 1 540 ? 19.094 0.867 -32.903 1.00 95.62 540 VAL A CA 1
ATOM 4307 C C . VAL A 1 540 ? 18.304 0.951 -31.604 1.00 95.62 540 VAL A C 1
ATOM 4309 O O . VAL A 1 540 ? 17.994 -0.080 -31.008 1.00 95.62 540 VAL A O 1
ATOM 4312 N N . VAL A 1 541 ? 17.933 2.157 -31.164 1.00 95.00 541 VAL A N 1
ATOM 4313 C CA . VAL A 1 541 ? 17.151 2.313 -29.930 1.00 95.00 541 VAL A CA 1
ATOM 4314 C C . VAL A 1 541 ? 15.737 1.741 -30.098 1.00 95.00 541 VAL A C 1
ATOM 4316 O O . VAL A 1 541 ? 15.254 1.058 -29.200 1.00 95.00 541 VAL A O 1
ATOM 4319 N N . SER A 1 542 ? 15.108 1.894 -31.270 1.00 94.69 542 SER A N 1
ATOM 4320 C CA . SER A 1 542 ? 13.785 1.307 -31.554 1.00 94.69 542 SER A CA 1
ATOM 4321 C C . SER A 1 542 ? 13.797 -0.228 -31.558 1.00 94.69 542 SER A C 1
ATOM 4323 O O . SER A 1 542 ? 12.867 -0.861 -31.061 1.00 94.69 542 SER A O 1
ATOM 4325 N N . VAL A 1 543 ? 14.862 -0.849 -32.069 1.00 94.19 543 VAL A N 1
ATOM 4326 C CA . VAL A 1 543 ? 15.044 -2.306 -31.993 1.00 94.19 543 VAL A CA 1
ATOM 4327 C C . VAL A 1 543 ? 15.312 -2.731 -30.551 1.00 94.19 543 VAL A C 1
ATOM 4329 O O . VAL A 1 543 ? 14.708 -3.692 -30.075 1.00 94.19 543 VAL A O 1
ATOM 4332 N N . GLN A 1 544 ? 16.159 -1.993 -29.828 1.00 93.38 544 GLN A N 1
ATOM 4333 C CA . GLN A 1 544 ? 16.475 -2.286 -28.433 1.00 93.38 544 GLN A CA 1
ATOM 4334 C C . GLN A 1 544 ? 15.221 -2.263 -27.548 1.00 93.38 544 GLN A C 1
ATOM 4336 O O . GLN A 1 544 ? 15.012 -3.195 -26.776 1.00 93.38 544 GLN A O 1
ATOM 4341 N N . ILE A 1 545 ? 14.347 -1.258 -27.682 1.00 92.25 545 ILE A N 1
ATOM 4342 C CA . ILE A 1 545 ? 13.105 -1.225 -26.898 1.00 92.25 545 ILE A CA 1
ATOM 4343 C C . ILE A 1 545 ? 12.145 -2.354 -27.277 1.00 92.25 545 ILE A C 1
ATOM 4345 O O . ILE A 1 545 ? 11.471 -2.905 -26.405 1.00 92.25 545 ILE A O 1
ATOM 4349 N N . GLY A 1 546 ? 12.112 -2.744 -28.554 1.00 91.81 546 GLY A N 1
ATOM 4350 C CA . GLY A 1 546 ? 11.367 -3.921 -28.988 1.00 91.81 546 GLY A CA 1
ATOM 4351 C C . GLY A 1 546 ? 11.843 -5.182 -28.263 1.00 91.81 546 GLY A C 1
ATOM 4352 O O . GLY A 1 546 ? 11.031 -5.947 -27.751 1.00 91.81 546 GLY A O 1
ATOM 4353 N N . LEU A 1 547 ? 13.158 -5.364 -28.128 1.00 90.12 547 LEU A N 1
ATOM 4354 C CA . LEU A 1 547 ? 13.730 -6.497 -27.394 1.00 90.12 547 LEU A CA 1
ATOM 4355 C C . LEU A 1 547 ? 13.482 -6.439 -25.880 1.00 90.12 547 LEU A C 1
ATOM 4357 O O . LEU A 1 547 ? 13.445 -7.483 -25.231 1.00 90.12 547 LEU A O 1
ATOM 4361 N N . ASP A 1 548 ? 13.359 -5.243 -25.303 1.00 88.25 548 ASP A N 1
ATOM 4362 C CA . ASP A 1 548 ? 13.131 -5.034 -23.862 1.00 88.25 548 ASP A CA 1
ATOM 4363 C C . ASP A 1 548 ? 11.657 -5.210 -23.460 1.00 88.25 548 ASP A C 1
ATOM 4365 O O . ASP A 1 548 ? 11.344 -5.482 -22.290 1.00 88.25 548 ASP A O 1
ATOM 4369 N N . THR A 1 549 ? 10.757 -5.087 -24.437 1.00 89.19 549 THR A N 1
ATOM 4370 C CA . THR A 1 549 ? 9.315 -5.262 -24.266 1.00 89.19 549 THR A CA 1
ATOM 4371 C C . THR A 1 549 ? 8.996 -6.738 -24.039 1.00 89.19 549 THR A C 1
ATOM 4373 O O . THR A 1 549 ? 9.249 -7.590 -24.889 1.00 89.19 549 THR A O 1
ATOM 4376 N N . GLY A 1 550 ? 8.442 -7.053 -22.866 1.00 82.12 550 GLY A N 1
ATOM 4377 C CA . GLY A 1 550 ? 8.117 -8.421 -22.471 1.00 82.12 550 GLY A CA 1
ATOM 4378 C C . GLY A 1 550 ? 6.733 -8.875 -22.926 1.00 82.12 550 GLY A C 1
ATOM 4379 O O . GLY A 1 550 ? 6.532 -10.077 -23.096 1.00 82.12 550 GLY A O 1
ATOM 4380 N N . TYR A 1 551 ? 5.796 -7.941 -23.101 1.00 86.00 551 TYR A N 1
ATOM 4381 C CA . TYR A 1 551 ? 4.431 -8.203 -23.550 1.00 86.00 551 TYR A CA 1
ATOM 4382 C C . TYR A 1 551 ? 4.072 -7.339 -24.761 1.00 86.00 551 TYR A C 1
ATOM 4384 O O . TYR A 1 551 ? 3.940 -6.115 -24.683 1.00 86.00 551 TYR A O 1
ATOM 4392 N N . TRP A 1 552 ? 3.911 -7.991 -25.909 1.00 87.88 552 TRP A N 1
ATOM 4393 C CA . TRP A 1 552 ? 3.617 -7.324 -27.170 1.00 87.88 552 TRP A CA 1
ATOM 4394 C C . TRP A 1 552 ? 2.115 -7.109 -27.344 1.00 87.88 552 TRP A C 1
ATOM 4396 O O . TRP A 1 552 ? 1.346 -8.051 -27.506 1.00 87.88 552 TRP A O 1
ATOM 4406 N N . THR A 1 553 ? 1.704 -5.842 -27.348 1.00 89.38 553 THR A N 1
ATOM 4407 C CA . THR A 1 553 ? 0.324 -5.415 -27.613 1.00 89.38 553 THR A CA 1
ATOM 4408 C C . THR A 1 553 ? 0.244 -4.635 -28.921 1.00 89.38 553 THR A C 1
ATOM 4410 O O . THR A 1 553 ? 1.257 -4.133 -29.418 1.00 89.38 553 THR A O 1
ATOM 4413 N N . ALA A 1 554 ? -0.962 -4.473 -29.473 1.00 91.81 554 ALA A N 1
ATOM 4414 C CA . ALA A 1 554 ? -1.187 -3.596 -30.626 1.00 91.81 554 ALA A CA 1
ATOM 4415 C C . ALA A 1 554 ? -0.733 -2.147 -30.350 1.00 91.81 554 ALA A C 1
ATOM 4417 O O . ALA A 1 554 ? -0.206 -1.481 -31.236 1.00 91.81 554 ALA A O 1
ATOM 4418 N N . ILE A 1 555 ? -0.863 -1.695 -29.098 1.00 90.75 555 ILE A N 1
ATOM 4419 C CA . ILE A 1 555 ? -0.433 -0.368 -28.642 1.00 90.75 555 ILE A CA 1
ATOM 4420 C C . ILE A 1 555 ? 1.093 -0.224 -28.742 1.00 90.75 555 ILE A C 1
ATOM 4422 O O . ILE A 1 555 ? 1.583 0.761 -29.292 1.00 90.75 555 ILE A O 1
ATOM 4426 N N . ASN A 1 556 ? 1.852 -1.225 -28.283 1.00 89.44 556 ASN A N 1
ATOM 4427 C CA . ASN A 1 556 ? 3.318 -1.205 -28.361 1.00 89.44 556 ASN A CA 1
ATOM 4428 C C . ASN A 1 556 ? 3.808 -1.179 -29.817 1.00 89.44 556 ASN A C 1
ATOM 4430 O O . ASN A 1 556 ? 4.697 -0.398 -30.149 1.00 89.44 556 ASN A O 1
ATOM 4434 N N . HIS A 1 557 ? 3.180 -1.958 -30.706 1.00 90.88 557 HIS A N 1
ATOM 4435 C CA . HIS A 1 557 ? 3.479 -1.909 -32.140 1.00 90.88 557 HIS A CA 1
ATOM 4436 C C . HIS A 1 557 ? 3.195 -0.526 -32.727 1.00 90.88 557 HIS A C 1
ATOM 4438 O O . HIS A 1 557 ? 4.050 0.040 -33.406 1.00 90.88 557 HIS A O 1
ATOM 4444 N N . PHE A 1 558 ? 2.017 0.033 -32.441 1.00 94.06 558 PHE A N 1
ATOM 4445 C CA . PHE A 1 558 ? 1.627 1.348 -32.934 1.00 94.06 558 PHE A CA 1
ATOM 4446 C C . PHE A 1 558 ? 2.631 2.430 -32.523 1.00 94.06 558 PHE A C 1
ATOM 4448 O O . PHE A 1 558 ? 3.053 3.213 -33.369 1.00 94.06 558 PHE A O 1
ATOM 4455 N N . PHE A 1 559 ? 3.072 2.451 -31.262 1.00 93.88 559 PHE A N 1
ATOM 4456 C CA . PHE A 1 559 ? 4.025 3.461 -30.808 1.00 93.88 559 PHE A CA 1
ATOM 4457 C C . PHE A 1 559 ? 5.442 3.249 -31.344 1.00 93.88 559 PHE A C 1
ATOM 4459 O O . PHE A 1 559 ? 6.071 4.231 -31.727 1.00 93.88 559 PHE A O 1
ATOM 4466 N N . ILE A 1 560 ? 5.948 2.013 -31.424 1.00 92.56 560 ILE A N 1
ATOM 4467 C CA . ILE A 1 560 ? 7.297 1.746 -31.958 1.00 92.56 560 ILE A CA 1
ATOM 4468 C C . ILE A 1 560 ? 7.365 2.101 -33.451 1.00 92.56 560 ILE A C 1
ATOM 4470 O O . ILE A 1 560 ? 8.189 2.924 -33.854 1.00 92.56 560 ILE A O 1
ATOM 4474 N N . TRP A 1 561 ? 6.468 1.542 -34.270 1.00 94.25 561 TRP A N 1
ATOM 4475 C CA . TRP A 1 561 ? 6.446 1.801 -35.714 1.00 94.25 561 TRP A CA 1
ATOM 4476 C C . TRP A 1 561 ? 6.010 3.229 -36.037 1.00 94.25 561 TRP A C 1
ATOM 4478 O O . TRP A 1 561 ? 6.572 3.858 -36.931 1.00 94.25 561 TRP A O 1
ATOM 4488 N N . GLY A 1 562 ? 5.050 3.763 -35.280 1.00 94.25 562 GLY A N 1
ATOM 4489 C CA . GLY A 1 562 ? 4.596 5.143 -35.406 1.00 94.25 562 GLY A CA 1
ATOM 4490 C C . GLY A 1 562 ? 5.713 6.143 -35.121 1.00 94.25 562 GLY A C 1
ATOM 4491 O O . GLY A 1 562 ? 5.881 7.085 -35.887 1.00 94.25 562 GLY A O 1
ATOM 4492 N N . SER A 1 563 ? 6.533 5.913 -34.090 1.00 94.19 563 SER A N 1
ATOM 4493 C CA . SER A 1 563 ? 7.675 6.784 -33.784 1.00 94.19 563 SER A CA 1
ATOM 4494 C C . SER A 1 563 ? 8.718 6.784 -34.904 1.00 94.19 563 SER A C 1
ATOM 4496 O O . SER A 1 563 ? 9.228 7.839 -35.282 1.00 94.19 563 SER A O 1
ATOM 4498 N N . LEU A 1 564 ? 8.983 5.615 -35.498 1.00 94.38 564 LEU A N 1
ATOM 4499 C CA . LEU A 1 564 ? 9.886 5.492 -36.642 1.00 94.38 564 LEU A CA 1
ATOM 4500 C C . LEU A 1 564 ? 9.325 6.195 -37.892 1.00 94.38 564 LEU A C 1
ATOM 4502 O O . LEU A 1 564 ? 10.050 6.918 -38.573 1.00 94.38 564 LEU A O 1
ATOM 4506 N N . ALA A 1 565 ? 8.028 6.038 -38.173 1.00 95.00 565 ALA A N 1
ATOM 4507 C CA . ALA A 1 565 ? 7.360 6.710 -39.286 1.00 95.00 565 ALA A CA 1
ATOM 4508 C C . ALA A 1 565 ? 7.357 8.239 -39.117 1.00 95.00 565 ALA A C 1
ATOM 4510 O O . ALA A 1 565 ? 7.661 8.966 -40.062 1.00 95.00 565 ALA A O 1
ATOM 4511 N N . VAL A 1 566 ? 7.073 8.727 -37.905 1.00 94.62 566 VAL A N 1
ATOM 4512 C CA . VAL A 1 566 ? 7.122 10.156 -37.561 1.00 94.62 566 VAL A CA 1
ATOM 4513 C C . VAL A 1 566 ? 8.540 10.704 -37.700 1.00 94.62 566 VAL A C 1
ATOM 4515 O O . VAL A 1 566 ? 8.710 11.796 -38.238 1.00 94.62 566 VAL A O 1
ATOM 4518 N N . TYR A 1 567 ? 9.559 9.947 -37.285 1.00 94.62 567 TYR A N 1
ATOM 4519 C CA . TYR A 1 567 ? 10.955 10.325 -37.495 1.00 94.62 567 TYR A CA 1
ATOM 4520 C C . TYR A 1 567 ? 11.271 10.537 -38.981 1.00 94.62 567 TYR A C 1
ATOM 4522 O O . TYR A 1 567 ? 11.758 11.607 -39.344 1.00 94.62 567 TYR A O 1
ATOM 4530 N N . PHE A 1 568 ? 10.945 9.573 -39.850 1.00 93.69 568 PHE A N 1
ATOM 4531 C CA . PHE A 1 568 ? 11.178 9.724 -41.290 1.00 93.69 568 PHE A CA 1
ATOM 4532 C C . PHE A 1 568 ? 10.363 10.875 -41.890 1.00 93.69 568 PHE A C 1
ATOM 4534 O O . PHE A 1 568 ? 10.901 11.653 -42.674 1.00 93.69 568 PHE A O 1
ATOM 4541 N N . ALA A 1 569 ? 9.096 11.035 -41.497 1.00 93.06 569 ALA A N 1
ATOM 4542 C CA . ALA A 1 569 ? 8.255 12.135 -41.964 1.00 93.06 569 ALA A CA 1
ATOM 4543 C C . ALA A 1 569 ? 8.852 13.506 -41.605 1.00 93.06 569 ALA A C 1
ATOM 4545 O O . ALA A 1 569 ? 8.937 14.382 -42.466 1.00 93.06 569 ALA A O 1
ATOM 4546 N N . ILE A 1 570 ? 9.317 13.678 -40.363 1.00 91.69 570 ILE A N 1
ATOM 4547 C CA . ILE A 1 570 ? 9.958 14.918 -39.915 1.00 91.69 570 ILE A CA 1
ATOM 4548 C C . ILE A 1 570 ? 11.303 15.112 -40.618 1.00 91.69 570 ILE A C 1
ATOM 4550 O O . ILE A 1 570 ? 11.556 16.204 -41.113 1.00 91.69 570 ILE A O 1
ATOM 4554 N N . LEU A 1 571 ? 12.132 14.070 -40.742 1.00 90.19 571 LEU A N 1
ATOM 4555 C CA . LEU A 1 571 ? 13.417 14.140 -41.443 1.00 90.19 571 LEU A CA 1
ATOM 4556 C C . LEU A 1 571 ? 13.247 14.616 -42.896 1.00 90.19 571 LEU A C 1
ATOM 4558 O O . LEU A 1 571 ? 13.922 15.554 -43.322 1.00 90.19 571 LEU A O 1
ATOM 4562 N N . PHE A 1 572 ? 12.321 14.015 -43.650 1.00 89.69 572 PHE A N 1
ATOM 4563 C CA . PHE A 1 572 ? 12.063 14.407 -45.038 1.00 89.69 572 PHE A CA 1
ATOM 4564 C C . PHE A 1 572 ? 11.429 15.794 -45.153 1.00 89.69 572 PHE A C 1
ATOM 4566 O O . PHE A 1 572 ? 11.786 16.538 -46.064 1.00 89.69 572 PHE A O 1
ATOM 4573 N N . ALA A 1 573 ? 10.530 16.168 -44.237 1.00 87.44 573 ALA A N 1
ATOM 4574 C CA . ALA A 1 573 ? 9.955 17.510 -44.213 1.00 87.44 573 ALA A CA 1
ATOM 4575 C C . ALA A 1 573 ? 11.041 18.564 -43.955 1.00 87.44 573 ALA A C 1
ATOM 4577 O O . ALA A 1 573 ? 11.189 19.511 -44.725 1.00 87.44 573 ALA A O 1
ATOM 4578 N N . MET A 1 574 ? 11.857 18.367 -42.924 1.00 84.56 574 MET A N 1
ATOM 4579 C CA . MET A 1 574 ? 12.918 19.289 -42.523 1.00 84.56 574 MET A CA 1
ATOM 4580 C C . MET A 1 574 ? 14.010 19.478 -43.576 1.00 84.56 574 MET A C 1
ATOM 4582 O O . MET A 1 574 ? 14.598 20.551 -43.661 1.00 84.56 574 MET A O 1
ATOM 4586 N N . HIS A 1 575 ? 14.281 18.449 -44.378 1.00 84.44 575 HIS A N 1
ATOM 4587 C CA . HIS A 1 575 ? 15.279 18.492 -45.447 1.00 84.44 575 HIS A CA 1
ATOM 4588 C C . HIS A 1 575 ? 14.652 18.844 -46.812 1.00 84.44 575 HIS A C 1
ATOM 4590 O O . HIS A 1 575 ? 15.323 18.747 -47.841 1.00 84.44 575 HIS A O 1
ATOM 4596 N N . SER A 1 576 ? 13.368 19.228 -46.847 1.00 84.94 576 SER A N 1
ATOM 4597 C CA . SER A 1 576 ? 12.666 19.620 -48.073 1.00 84.94 576 SER A CA 1
ATOM 4598 C C . SER A 1 576 ? 12.972 21.060 -48.489 1.00 84.94 576 SER A C 1
ATOM 4600 O O . SER A 1 576 ? 13.198 21.938 -47.655 1.00 84.94 576 SER A O 1
ATOM 4602 N N . ASN A 1 577 ? 12.897 21.318 -49.797 1.00 78.00 577 ASN A N 1
ATOM 4603 C CA . ASN A 1 577 ? 13.125 22.653 -50.358 1.00 78.00 577 ASN A CA 1
ATOM 4604 C C . ASN A 1 577 ? 12.118 23.688 -49.822 1.00 78.00 577 ASN A C 1
ATOM 4606 O O . ASN A 1 577 ? 12.494 24.818 -49.544 1.00 78.00 577 ASN A O 1
ATOM 4610 N N . GLY A 1 578 ? 10.860 23.294 -49.588 1.00 76.19 578 GLY A N 1
ATOM 4611 C CA . GLY A 1 578 ? 9.810 24.227 -49.162 1.00 76.19 578 GLY A CA 1
ATOM 4612 C C . GLY A 1 578 ? 10.023 24.826 -47.767 1.00 76.19 578 GLY A C 1
ATOM 4613 O O . GLY A 1 578 ? 9.735 26.001 -47.552 1.00 76.19 578 GLY A O 1
ATOM 4614 N N . LEU A 1 579 ? 10.547 24.045 -46.814 1.00 75.31 579 LEU A N 1
ATOM 4615 C CA . LEU A 1 579 ? 10.872 24.554 -45.474 1.00 75.31 579 LEU A CA 1
ATOM 4616 C C . LEU A 1 579 ? 12.155 25.393 -45.477 1.00 75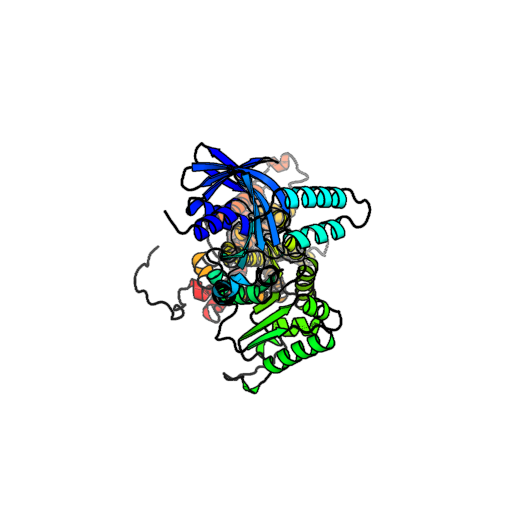.31 579 LEU A C 1
ATOM 4618 O O . LEU A 1 579 ? 12.242 26.384 -44.750 1.00 75.31 579 LEU A O 1
ATOM 4622 N N . PHE A 1 580 ? 13.113 25.043 -46.336 1.00 76.38 580 PHE A N 1
ATOM 4623 C CA . PHE A 1 580 ? 14.313 25.843 -46.551 1.00 76.38 580 PHE A CA 1
ATOM 4624 C C . PHE A 1 580 ? 14.004 27.219 -47.150 1.00 76.38 580 PHE A C 1
ATOM 4626 O O . PHE A 1 580 ? 14.502 28.218 -46.638 1.00 76.38 580 PHE A O 1
ATOM 4633 N N . ASP A 1 581 ? 13.138 27.287 -48.163 1.00 74.44 581 ASP A N 1
ATOM 4634 C CA . ASP A 1 581 ? 12.746 28.549 -48.803 1.00 74.44 581 ASP A CA 1
ATOM 4635 C C . ASP A 1 581 ? 12.025 29.491 -47.823 1.00 74.44 581 ASP A C 1
ATOM 4637 O O . ASP A 1 581 ? 12.138 30.714 -47.922 1.00 74.44 581 ASP A O 1
ATOM 4641 N N . MET A 1 582 ? 11.312 28.928 -46.842 1.00 77.38 582 MET A N 1
ATOM 4642 C CA . MET A 1 582 ? 10.600 29.688 -45.813 1.00 77.38 582 MET A CA 1
ATOM 4643 C C . MET A 1 582 ? 11.523 30.169 -44.680 1.00 77.38 582 MET A C 1
ATOM 4645 O O . MET A 1 582 ? 11.373 31.296 -44.206 1.00 77.38 582 MET A O 1
ATOM 4649 N N . PHE A 1 583 ? 12.488 29.344 -44.250 1.00 76.75 583 PHE A N 1
ATOM 4650 C CA . PHE A 1 583 ? 13.414 29.658 -43.153 1.00 76.75 583 PHE A CA 1
ATOM 4651 C C . PHE A 1 583 ? 14.856 29.179 -43.442 1.00 76.75 583 PHE A C 1
ATOM 4653 O O . PHE A 1 583 ? 15.355 28.241 -42.806 1.00 76.75 583 PHE A O 1
ATOM 4660 N N . PRO A 1 584 ? 15.595 29.861 -44.335 1.00 72.88 584 PRO A N 1
ATOM 4661 C CA . PRO A 1 584 ? 16.889 29.382 -44.838 1.00 72.88 584 PRO A CA 1
ATOM 4662 C C . PRO A 1 584 ? 17.996 29.336 -43.774 1.00 72.88 584 PRO A C 1
ATOM 4664 O O . PRO A 1 584 ? 18.911 28.516 -43.844 1.00 72.88 584 PRO A O 1
ATOM 4667 N N . ASN A 1 585 ? 17.905 30.178 -42.740 1.00 69.25 585 ASN A N 1
ATOM 4668 C CA . ASN A 1 585 ? 18.867 30.188 -41.634 1.00 69.25 585 ASN A CA 1
ATOM 4669 C C . ASN A 1 585 ? 18.682 29.016 -40.652 1.00 69.25 585 ASN A C 1
ATOM 4671 O O . ASN A 1 585 ? 19.593 28.745 -39.873 1.00 69.25 585 ASN A O 1
ATOM 4675 N N . GLN A 1 586 ? 17.525 28.342 -40.674 1.00 69.19 586 GLN A N 1
ATOM 4676 C CA . GLN A 1 586 ? 17.176 27.270 -39.735 1.00 69.19 586 GLN A CA 1
ATOM 4677 C C . GLN A 1 586 ? 17.350 25.866 -40.339 1.00 69.19 586 GLN A C 1
ATOM 4679 O O . GLN A 1 586 ? 17.751 24.955 -39.622 1.00 69.19 586 GLN A O 1
ATOM 4684 N N . PHE A 1 587 ? 17.126 25.685 -41.646 1.00 74.69 587 PHE A N 1
ATOM 4685 C CA . PHE A 1 587 ? 17.132 24.365 -42.300 1.00 74.69 587 PHE A CA 1
ATOM 4686 C C . PHE A 1 587 ? 18.308 24.187 -43.274 1.00 74.69 587 PHE A C 1
ATOM 4688 O O . PHE A 1 587 ? 18.147 24.197 -44.486 1.00 74.69 587 PHE A O 1
ATOM 4695 N N . ARG A 1 588 ? 19.530 24.006 -42.762 1.00 67.44 588 ARG A N 1
ATOM 4696 C CA . ARG A 1 588 ? 20.760 23.977 -43.591 1.00 67.44 588 ARG A CA 1
ATOM 4697 C C . ARG A 1 588 ? 21.014 22.680 -44.383 1.00 67.44 588 ARG A C 1
ATOM 4699 O O . ARG A 1 588 ? 21.948 22.639 -45.181 1.00 67.44 588 ARG A O 1
ATOM 4706 N N . PHE A 1 589 ? 20.225 21.627 -44.168 1.00 73.50 589 PHE A N 1
ATOM 4707 C CA . PHE A 1 589 ? 20.432 20.282 -44.732 1.00 73.50 589 PHE A CA 1
ATOM 4708 C C . PHE A 1 589 ? 19.504 19.999 -45.934 1.00 73.50 589 PHE A C 1
ATOM 4710 O O . PHE A 1 589 ? 18.780 19.003 -45.967 1.00 73.50 589 PHE A O 1
ATOM 4717 N N . VAL A 1 590 ? 19.498 20.885 -46.930 1.00 76.69 590 VAL A N 1
ATOM 4718 C CA . VAL A 1 590 ? 18.572 20.815 -48.077 1.00 76.69 590 VAL A CA 1
ATOM 4719 C C . VAL A 1 590 ? 18.859 19.599 -48.958 1.00 76.69 590 VAL A C 1
ATOM 4721 O O . VAL A 1 590 ? 19.992 19.390 -49.384 1.00 76.69 590 VAL A O 1
ATOM 4724 N N . GLY A 1 591 ? 17.847 18.770 -49.224 1.00 75.56 591 GLY A N 1
ATOM 4725 C CA . GLY A 1 591 ? 17.953 17.591 -50.096 1.00 75.56 591 GLY A CA 1
ATOM 4726 C C . GLY A 1 591 ? 18.837 16.461 -49.553 1.00 75.56 591 GLY A C 1
ATOM 4727 O O . GLY A 1 591 ? 18.884 15.376 -50.136 1.00 75.56 591 GLY A O 1
ATOM 4728 N N . ASN A 1 592 ? 19.506 16.660 -48.411 1.00 80.56 592 ASN A N 1
ATOM 4729 C CA . ASN A 1 592 ? 20.509 15.720 -47.928 1.00 80.56 592 ASN A CA 1
ATOM 4730 C C . ASN A 1 592 ? 19.905 14.383 -47.476 1.00 80.56 592 ASN A C 1
ATOM 4732 O O . ASN A 1 592 ? 20.505 13.335 -47.693 1.00 80.56 592 ASN A O 1
ATOM 4736 N N . ALA A 1 593 ? 18.696 14.392 -46.899 1.00 82.19 593 ALA A N 1
ATOM 4737 C CA . ALA A 1 593 ? 18.030 13.156 -46.479 1.00 82.19 593 ALA A CA 1
ATOM 4738 C C . ALA A 1 593 ? 17.718 12.249 -47.679 1.00 82.19 593 ALA A C 1
ATOM 4740 O O . ALA A 1 593 ? 17.983 11.053 -47.626 1.00 82.19 593 ALA A O 1
ATOM 4741 N N . GLN A 1 594 ? 17.209 12.824 -48.774 1.00 83.00 594 GLN A N 1
ATOM 4742 C CA . GLN A 1 594 ? 16.900 12.083 -50.001 1.00 83.00 594 GLN A CA 1
ATOM 4743 C C . GLN A 1 594 ? 18.177 11.556 -50.658 1.00 83.00 594 GLN A C 1
ATOM 4745 O O . GLN A 1 594 ? 18.253 10.382 -51.002 1.00 83.00 594 GLN A O 1
ATOM 4750 N N . ASN A 1 595 ? 19.204 12.399 -50.750 1.00 83.31 595 ASN A N 1
ATOM 4751 C CA . ASN A 1 595 ? 20.485 12.046 -51.355 1.00 83.31 595 ASN A CA 1
ATOM 4752 C C . ASN A 1 595 ? 21.237 10.959 -50.578 1.00 83.31 595 ASN A C 1
ATOM 4754 O O . ASN A 1 595 ? 21.802 10.055 -51.187 1.00 83.31 595 ASN A O 1
ATOM 4758 N N . THR A 1 596 ? 21.237 11.040 -49.247 1.00 85.19 596 THR A N 1
ATOM 4759 C CA . THR A 1 596 ? 21.940 10.091 -48.374 1.00 85.19 596 THR A CA 1
ATOM 4760 C C . THR A 1 596 ? 21.192 8.760 -48.308 1.00 85.19 596 THR A C 1
ATOM 4762 O O . THR A 1 596 ? 21.780 7.709 -48.535 1.00 85.19 596 THR A O 1
ATOM 4765 N N . LEU A 1 597 ? 19.878 8.784 -48.052 1.00 87.12 597 LEU A N 1
ATOM 4766 C CA . LEU A 1 597 ? 19.074 7.563 -47.913 1.00 87.12 597 LEU A CA 1
ATOM 4767 C C . LEU A 1 597 ? 18.777 6.870 -49.253 1.00 87.12 597 LEU A C 1
ATOM 4769 O O . LEU A 1 597 ? 18.316 5.733 -49.245 1.00 87.12 597 LEU A O 1
ATOM 4773 N N . ALA A 1 598 ? 19.035 7.503 -50.400 1.00 87.06 598 ALA A N 1
ATOM 4774 C CA . ALA A 1 598 ? 18.972 6.823 -51.695 1.00 87.06 598 ALA A CA 1
ATOM 4775 C C . ALA A 1 598 ? 20.148 5.855 -51.916 1.00 87.06 598 ALA A C 1
ATOM 4777 O O . ALA A 1 598 ? 20.020 4.910 -52.689 1.00 87.06 598 ALA A O 1
ATOM 4778 N N . GLN A 1 599 ? 21.285 6.072 -51.246 1.00 85.94 599 GLN A N 1
ATOM 4779 C CA . GLN A 1 599 ? 22.498 5.284 -51.462 1.00 85.94 599 GLN A CA 1
ATOM 4780 C C . GLN A 1 599 ? 22.410 3.928 -50.731 1.00 85.94 599 GLN A C 1
ATOM 4782 O O . GLN A 1 599 ? 22.242 3.902 -49.505 1.00 85.94 599 GLN A O 1
ATOM 4787 N N . PRO A 1 600 ? 22.596 2.785 -51.422 1.00 86.88 600 PRO A N 1
ATOM 4788 C CA . PRO A 1 600 ? 22.549 1.462 -50.790 1.00 86.88 600 PRO A CA 1
ATOM 4789 C C . PRO A 1 600 ? 23.589 1.278 -49.675 1.00 86.88 600 PRO A C 1
ATOM 4791 O O . PRO A 1 600 ? 23.314 0.632 -48.662 1.00 86.88 600 PRO A O 1
ATOM 4794 N N . ALA A 1 601 ? 24.768 1.894 -49.826 1.00 86.62 601 ALA A N 1
ATOM 4795 C CA . ALA A 1 601 ? 25.851 1.844 -48.843 1.00 86.62 601 ALA A CA 1
ATOM 4796 C C . ALA A 1 601 ? 25.427 2.374 -47.461 1.00 86.62 601 ALA A C 1
ATOM 4798 O O . ALA A 1 601 ? 25.853 1.847 -46.431 1.00 86.62 601 ALA A O 1
ATOM 4799 N N . VAL A 1 602 ? 24.539 3.371 -47.419 1.00 88.69 602 VAL A N 1
ATOM 4800 C CA . VAL A 1 602 ? 24.030 3.950 -46.168 1.00 88.69 602 VAL A CA 1
ATOM 4801 C C . VAL A 1 602 ? 23.142 2.952 -45.429 1.00 88.69 602 VAL A C 1
ATOM 4803 O O . VAL A 1 602 ? 23.344 2.719 -44.239 1.00 88.69 602 VAL A O 1
ATOM 4806 N N . TRP A 1 603 ? 22.213 2.293 -46.125 1.00 91.62 603 TRP A N 1
ATOM 4807 C CA . TRP A 1 603 ? 21.356 1.266 -45.520 1.00 91.62 603 TRP A CA 1
ATOM 4808 C C . TRP A 1 603 ? 22.141 0.047 -45.044 1.00 91.62 603 TRP A C 1
ATOM 4810 O O . TRP A 1 603 ? 21.850 -0.478 -43.970 1.00 91.62 603 TRP A O 1
ATOM 4820 N N . LEU A 1 604 ? 23.168 -0.372 -45.790 1.00 92.25 604 LEU A N 1
ATOM 4821 C CA . LEU A 1 604 ? 24.077 -1.434 -45.354 1.00 92.25 604 LEU A CA 1
ATOM 4822 C C . LEU A 1 604 ? 24.853 -1.030 -44.096 1.00 92.25 604 LEU A C 1
ATOM 4824 O O . LEU A 1 604 ? 24.986 -1.838 -43.181 1.00 92.25 604 LEU A O 1
ATOM 4828 N N . THR A 1 605 ? 25.296 0.225 -44.009 1.00 91.75 605 THR A N 1
ATOM 4829 C CA . THR A 1 605 ? 25.972 0.766 -42.820 1.00 91.75 605 THR A CA 1
ATOM 4830 C C . THR A 1 605 ? 25.037 0.799 -41.610 1.00 91.75 605 THR A C 1
ATOM 4832 O O . THR A 1 605 ? 25.421 0.361 -40.524 1.00 91.75 605 THR A O 1
ATOM 4835 N N . ILE A 1 606 ? 23.792 1.258 -41.788 1.00 93.88 606 ILE A N 1
ATOM 4836 C CA . ILE A 1 606 ? 22.750 1.256 -40.749 1.00 93.88 606 ILE A CA 1
ATOM 4837 C C . ILE A 1 606 ? 22.476 -0.177 -40.274 1.00 93.88 606 ILE A C 1
ATOM 4839 O O . ILE A 1 606 ? 22.446 -0.441 -39.070 1.00 93.88 606 ILE A O 1
ATOM 4843 N N . ALA A 1 607 ? 22.298 -1.115 -41.208 1.00 94.62 607 ALA A N 1
ATOM 4844 C CA . ALA A 1 607 ? 22.027 -2.514 -40.897 1.00 94.62 607 ALA A CA 1
ATOM 4845 C C . ALA A 1 607 ? 23.201 -3.158 -40.147 1.00 94.62 607 ALA A C 1
ATOM 4847 O O . ALA A 1 607 ? 22.993 -3.782 -39.108 1.00 94.62 607 ALA A O 1
ATOM 4848 N N . LEU A 1 608 ? 24.433 -2.945 -40.618 1.00 94.44 608 LEU A N 1
ATOM 4849 C CA . LEU A 1 608 ? 25.650 -3.435 -39.975 1.00 94.44 608 LEU A CA 1
ATOM 4850 C C . LEU A 1 608 ? 25.788 -2.886 -38.551 1.00 94.44 608 LEU A C 1
ATOM 4852 O O . LEU A 1 608 ? 25.986 -3.654 -37.611 1.00 94.44 608 LEU A O 1
ATOM 4856 N N . THR A 1 609 ? 25.618 -1.573 -38.384 1.00 94.12 609 THR A N 1
ATOM 4857 C CA . THR A 1 609 ? 25.668 -0.913 -37.071 1.00 94.12 609 THR A CA 1
ATOM 4858 C C . THR A 1 609 ? 24.604 -1.491 -36.140 1.00 94.12 609 THR A C 1
ATOM 4860 O O . THR A 1 609 ? 24.894 -1.820 -34.993 1.00 94.12 609 THR A O 1
ATOM 4863 N N . THR A 1 610 ? 23.386 -1.704 -36.646 1.00 94.56 610 THR A N 1
ATOM 4864 C CA . THR A 1 610 ? 22.285 -2.276 -35.860 1.00 94.56 610 THR A CA 1
ATOM 4865 C C . THR A 1 610 ? 22.580 -3.701 -35.411 1.00 94.56 610 THR A C 1
ATOM 4867 O O . THR A 1 610 ? 22.418 -4.018 -34.234 1.00 94.56 610 THR A O 1
ATOM 4870 N N . VAL A 1 611 ? 23.065 -4.556 -36.314 1.00 94.62 611 VAL A N 1
ATOM 4871 C CA . VAL A 1 611 ? 23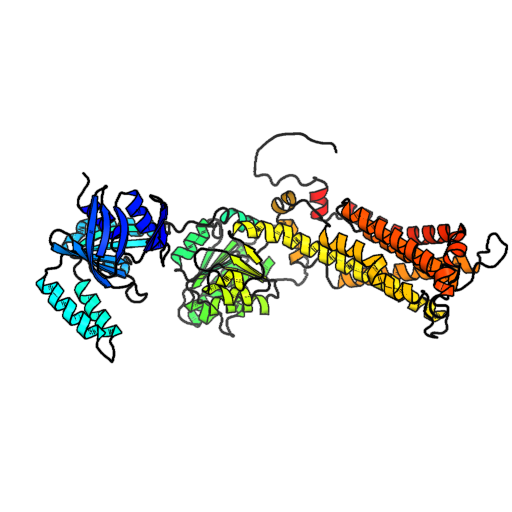.400 -5.948 -35.989 1.00 94.62 611 VAL A CA 1
ATOM 4872 C C . VAL A 1 611 ? 24.516 -6.011 -34.949 1.00 94.62 611 VAL A C 1
ATOM 4874 O O . VAL A 1 611 ? 24.372 -6.730 -33.963 1.00 94.62 611 VAL A O 1
ATOM 4877 N N . ILE A 1 612 ? 25.595 -5.240 -35.115 1.00 94.62 612 ILE A N 1
ATOM 4878 C CA . ILE A 1 612 ? 26.734 -5.272 -34.186 1.00 94.62 612 ILE A CA 1
ATOM 4879 C C . ILE A 1 612 ? 26.337 -4.737 -32.802 1.00 94.62 612 ILE A C 1
ATOM 4881 O O . ILE A 1 612 ? 26.737 -5.320 -31.799 1.00 94.62 612 ILE A O 1
ATOM 4885 N N . CYS A 1 613 ? 25.510 -3.688 -32.722 1.00 93.25 613 CYS A N 1
ATOM 4886 C CA . CYS A 1 613 ? 25.034 -3.159 -31.440 1.00 93.25 613 CYS A CA 1
ATOM 4887 C C . CYS A 1 613 ? 24.110 -4.142 -30.698 1.00 93.25 613 CYS A C 1
ATOM 4889 O O . CYS A 1 613 ? 24.205 -4.287 -29.480 1.00 93.25 613 CYS A O 1
ATOM 4891 N N . ILE A 1 614 ? 23.206 -4.814 -31.419 1.00 92.44 614 ILE A N 1
ATOM 4892 C CA . ILE A 1 614 ? 22.127 -5.614 -30.819 1.00 92.44 614 ILE A CA 1
ATOM 4893 C C . ILE A 1 614 ? 22.541 -7.068 -30.551 1.00 92.44 614 ILE A C 1
ATOM 4895 O O . ILE A 1 614 ? 22.120 -7.661 -29.554 1.00 92.44 614 ILE A O 1
ATOM 4899 N N . MET A 1 615 ? 23.372 -7.666 -31.408 1.00 91.62 615 MET A N 1
ATOM 4900 C CA . MET A 1 615 ? 23.720 -9.091 -31.335 1.00 91.62 615 MET A CA 1
ATOM 4901 C C . MET A 1 615 ? 24.337 -9.517 -29.986 1.00 91.62 615 MET A C 1
ATOM 4903 O O . MET A 1 615 ? 23.885 -10.528 -29.440 1.00 91.62 615 MET A O 1
ATOM 4907 N N . PRO A 1 616 ? 25.259 -8.753 -29.364 1.00 90.19 616 PRO A N 1
ATOM 4908 C CA . PRO A 1 616 ? 25.781 -9.081 -28.035 1.00 90.19 616 PRO A CA 1
ATOM 4909 C C . PRO A 1 616 ? 24.706 -9.076 -26.945 1.00 90.19 616 PRO A C 1
ATOM 4911 O O . PRO A 1 616 ? 24.730 -9.922 -26.051 1.00 90.19 616 PRO A O 1
ATOM 4914 N N . VAL A 1 617 ? 23.736 -8.158 -27.028 1.00 87.69 617 VAL A N 1
ATOM 4915 C CA . VAL A 1 617 ? 22.628 -8.060 -26.066 1.00 87.69 617 VAL A CA 1
ATOM 4916 C C . VAL A 1 617 ? 21.730 -9.292 -26.167 1.00 87.69 617 VAL A C 1
ATOM 4918 O O . VAL A 1 617 ? 21.379 -9.892 -25.148 1.00 87.69 617 VAL A O 1
ATOM 4921 N N . VAL A 1 618 ? 21.397 -9.708 -27.391 1.00 89.88 618 VAL A N 1
ATOM 4922 C CA . VAL A 1 618 ? 20.600 -10.916 -27.648 1.00 89.88 618 VAL A CA 1
ATOM 4923 C C . VAL A 1 618 ? 21.339 -12.168 -27.172 1.00 89.88 618 VAL A C 1
ATOM 4925 O O . VAL A 1 618 ? 20.753 -12.987 -26.463 1.00 89.88 618 VAL A O 1
ATOM 4928 N N . ALA A 1 619 ? 22.630 -12.295 -27.492 1.00 89.31 619 ALA A N 1
ATOM 4929 C CA . ALA A 1 619 ? 23.454 -13.422 -27.063 1.00 89.31 619 ALA A CA 1
ATOM 4930 C C . ALA A 1 619 ? 23.536 -13.516 -25.532 1.00 89.31 619 ALA A C 1
ATOM 4932 O O . ALA A 1 619 ? 23.324 -14.588 -24.964 1.00 89.31 619 ALA A O 1
ATOM 4933 N N . PHE A 1 620 ? 23.767 -12.391 -24.849 1.00 87.56 620 PHE A N 1
ATOM 4934 C CA . PHE A 1 620 ? 23.808 -12.345 -23.389 1.00 87.56 620 PHE A CA 1
ATOM 4935 C C . PHE A 1 620 ? 22.473 -12.759 -22.759 1.00 87.56 620 PHE A C 1
ATOM 4937 O O . PHE A 1 620 ? 22.457 -13.569 -21.833 1.00 87.56 620 PHE A O 1
ATOM 4944 N N . ARG A 1 621 ? 21.341 -12.261 -23.277 1.00 85.00 621 ARG A N 1
ATOM 4945 C CA . ARG A 1 621 ? 20.004 -12.644 -22.787 1.00 85.00 621 ARG A CA 1
ATOM 4946 C C . ARG A 1 621 ? 19.725 -14.123 -22.972 1.00 85.00 621 ARG A C 1
ATOM 4948 O O . ARG A 1 621 ? 19.259 -14.769 -22.039 1.00 85.00 621 ARG A O 1
ATOM 4955 N N . PHE A 1 622 ? 20.037 -14.654 -24.149 1.00 86.19 622 PHE A N 1
ATOM 4956 C CA . PHE A 1 622 ? 19.859 -16.068 -24.446 1.00 86.19 622 PHE A CA 1
ATOM 4957 C C . PHE A 1 622 ? 20.702 -16.952 -23.515 1.00 86.19 622 PHE A C 1
ATOM 4959 O O . PHE A 1 622 ? 20.203 -17.941 -22.980 1.00 86.19 622 PHE A O 1
ATOM 4966 N N . LEU A 1 623 ? 21.959 -16.578 -23.257 1.00 86.69 623 LEU A N 1
ATOM 4967 C CA . LEU A 1 623 ? 22.820 -17.298 -22.316 1.00 86.69 623 LEU A CA 1
ATOM 4968 C C . LEU A 1 623 ? 22.306 -17.200 -20.876 1.00 86.69 623 LEU A C 1
ATOM 4970 O O . LEU A 1 623 ? 22.271 -18.215 -20.182 1.00 86.69 623 LEU A O 1
ATOM 4974 N N . LYS A 1 624 ? 21.864 -16.015 -20.433 1.00 82.62 624 LYS A N 1
ATOM 4975 C CA . LYS A 1 624 ? 21.307 -15.824 -19.086 1.00 82.62 624 LYS A CA 1
ATOM 4976 C C . LYS A 1 624 ? 20.064 -16.691 -18.876 1.00 82.62 624 LYS A C 1
ATOM 4978 O O . LYS A 1 624 ? 20.010 -17.423 -17.894 1.00 82.62 624 LYS A O 1
ATOM 4983 N N . LEU A 1 625 ? 19.118 -16.658 -19.816 1.00 82.06 625 LEU A N 1
ATOM 4984 C CA . LEU A 1 625 ? 17.877 -17.437 -19.752 1.00 82.06 625 LEU A CA 1
ATOM 4985 C C . LEU A 1 625 ? 18.135 -18.948 -19.661 1.00 82.06 625 LEU A C 1
ATOM 4987 O O . LEU A 1 625 ? 17.451 -19.634 -18.910 1.00 82.06 625 LEU A O 1
ATOM 4991 N N . ASN A 1 626 ? 19.132 -19.465 -20.385 1.00 81.06 626 ASN A N 1
ATOM 4992 C CA . ASN A 1 626 ? 19.442 -20.897 -20.385 1.00 81.06 626 ASN A CA 1
ATOM 4993 C C . ASN A 1 626 ? 20.280 -21.348 -19.178 1.00 81.06 626 ASN A C 1
ATOM 4995 O O . ASN A 1 626 ? 20.072 -22.445 -18.668 1.00 81.06 626 ASN A O 1
ATOM 4999 N N . LEU A 1 627 ? 21.246 -20.538 -18.733 1.00 81.88 627 LEU A N 1
ATOM 5000 C CA . LEU A 1 627 ? 22.189 -20.930 -17.677 1.00 81.88 627 LEU A CA 1
ATOM 5001 C C . LEU A 1 627 ? 21.677 -20.608 -16.269 1.00 81.88 627 LEU A C 1
ATOM 5003 O O . LEU A 1 627 ? 21.991 -21.329 -15.324 1.00 81.88 627 LEU A O 1
ATOM 5007 N N . LYS A 1 628 ? 20.928 -19.513 -16.111 1.00 77.75 628 LYS A N 1
ATOM 5008 C CA . LYS A 1 628 ? 20.414 -19.047 -14.819 1.00 77.75 628 LYS A CA 1
ATOM 5009 C C . LYS A 1 628 ? 19.079 -18.305 -15.011 1.00 77.75 628 LYS A C 1
ATOM 5011 O O . LYS A 1 628 ? 19.069 -17.072 -14.954 1.00 77.75 628 LYS A O 1
ATOM 5016 N N . PRO A 1 629 ? 17.972 -19.032 -15.262 1.00 78.06 629 PRO A N 1
ATOM 5017 C CA . PRO A 1 629 ? 16.654 -18.424 -15.417 1.00 78.06 629 PRO A CA 1
ATOM 5018 C C . PRO A 1 629 ? 16.207 -17.758 -14.113 1.00 78.06 629 PRO A C 1
ATOM 5020 O O . PRO A 1 629 ? 16.379 -18.323 -13.030 1.00 78.06 629 PRO A O 1
ATOM 5023 N N . ASP A 1 630 ? 15.602 -16.574 -14.215 1.00 75.69 630 ASP A N 1
ATOM 5024 C CA . ASP A 1 630 ? 14.993 -15.925 -13.055 1.00 75.69 630 ASP A CA 1
ATOM 5025 C C . ASP A 1 630 ? 13.660 -16.632 -12.697 1.00 75.69 630 ASP A C 1
ATOM 5027 O O . ASP A 1 630 ? 13.063 -17.365 -13.499 1.00 75.69 630 ASP A O 1
ATOM 5031 N N . LEU A 1 631 ? 13.159 -16.438 -11.469 1.00 72.50 631 LEU A N 1
ATOM 5032 C CA . LEU A 1 631 ? 11.912 -17.076 -11.008 1.00 72.50 631 LEU A CA 1
ATOM 5033 C C . LEU A 1 631 ? 10.721 -16.724 -11.921 1.00 72.50 631 LEU A C 1
ATOM 5035 O O . LEU A 1 631 ? 9.889 -17.580 -12.227 1.00 72.50 631 LEU A O 1
ATOM 5039 N N . SER A 1 632 ? 10.678 -15.486 -12.417 1.00 70.38 632 SER A N 1
ATOM 5040 C CA . SER A 1 632 ? 9.701 -15.017 -13.406 1.00 70.38 632 SER A CA 1
ATOM 5041 C C . SER A 1 632 ? 9.754 -15.808 -14.714 1.00 70.38 632 SER A C 1
ATOM 5043 O O . SER A 1 632 ? 8.705 -16.128 -15.275 1.00 70.38 632 SER A O 1
ATOM 5045 N N . ASP A 1 633 ? 10.950 -16.166 -15.181 1.00 73.56 633 ASP A N 1
ATOM 5046 C CA . ASP A 1 633 ? 11.155 -16.895 -16.438 1.00 73.56 633 ASP A CA 1
ATOM 5047 C C . ASP A 1 633 ? 10.725 -18.357 -16.297 1.00 73.56 633 ASP A C 1
ATOM 5049 O O . ASP A 1 633 ? 10.105 -18.932 -17.196 1.00 73.56 633 ASP A O 1
ATOM 5053 N N . THR A 1 634 ? 10.961 -18.937 -15.119 1.00 72.56 634 THR A N 1
ATOM 5054 C CA . THR A 1 634 ? 10.516 -20.295 -14.781 1.00 72.56 634 THR A CA 1
ATOM 5055 C C . THR A 1 634 ? 8.986 -20.376 -14.710 1.00 72.56 634 THR A C 1
ATOM 5057 O O . THR A 1 634 ? 8.385 -21.310 -15.250 1.00 72.56 634 THR A O 1
ATOM 5060 N N . VAL A 1 635 ? 8.335 -19.372 -14.104 1.00 74.19 635 VAL A N 1
ATOM 5061 C CA . VAL A 1 635 ? 6.865 -19.272 -14.042 1.00 74.19 635 VAL A CA 1
ATOM 5062 C C . VAL A 1 635 ? 6.265 -19.045 -15.436 1.00 74.19 635 VAL A C 1
ATOM 5064 O O . VAL A 1 635 ? 5.270 -19.693 -15.778 1.00 74.19 635 VAL A O 1
ATOM 5067 N N . ARG A 1 636 ? 6.880 -18.190 -16.268 1.00 66.25 636 ARG A N 1
ATOM 5068 C CA . ARG A 1 636 ? 6.479 -17.958 -17.672 1.00 66.25 636 ARG A CA 1
ATOM 5069 C C . ARG A 1 636 ? 6.551 -19.223 -18.522 1.00 66.25 636 ARG A C 1
ATOM 5071 O O . ARG A 1 636 ? 5.613 -19.508 -19.256 1.00 66.25 636 ARG A O 1
ATOM 5078 N N . SER A 1 637 ? 7.620 -20.002 -18.376 1.00 59.84 637 SER A N 1
ATOM 5079 C CA . SER A 1 637 ? 7.855 -21.223 -19.161 1.00 59.84 637 SER A CA 1
ATOM 5080 C C . SER A 1 637 ? 6.960 -22.401 -18.746 1.00 59.84 637 SER A C 1
ATOM 5082 O O . SER A 1 637 ? 7.073 -23.488 -19.303 1.00 59.84 637 SER A O 1
ATOM 5084 N N . GLY A 1 638 ? 6.088 -22.222 -17.742 1.00 55.50 638 GLY A N 1
ATOM 5085 C CA . GLY A 1 638 ? 5.179 -23.266 -17.258 1.00 55.50 638 GLY A CA 1
ATOM 5086 C C . GLY A 1 638 ? 5.874 -24.438 -16.555 1.00 55.50 638 GLY A C 1
ATOM 5087 O O . GLY A 1 638 ? 5.225 -25.436 -16.259 1.00 55.50 638 GLY A O 1
ATOM 5088 N N . CYS A 1 639 ? 7.173 -24.327 -16.258 1.00 42.16 639 CYS A N 1
ATOM 5089 C CA . CYS A 1 639 ? 7.982 -25.418 -15.703 1.00 42.16 639 CYS A CA 1
ATOM 5090 C C . CYS A 1 639 ? 7.839 -25.564 -14.172 1.00 42.16 639 CYS A C 1
ATOM 5092 O O . CYS A 1 639 ? 8.443 -26.440 -13.555 1.00 42.16 639 CYS A O 1
ATOM 5094 N N . VAL A 1 640 ? 7.020 -24.723 -13.532 1.00 42.50 640 VAL A N 1
ATOM 5095 C CA . VAL A 1 640 ? 6.744 -24.820 -12.095 1.00 42.50 640 VAL A CA 1
ATOM 5096 C C . VAL A 1 640 ? 5.640 -25.851 -11.860 1.00 42.50 640 VAL A C 1
ATOM 5098 O O . VAL A 1 640 ? 4.458 -25.576 -12.066 1.00 42.50 640 VAL A O 1
ATOM 5101 N N . ARG A 1 641 ? 6.016 -27.048 -11.388 1.00 37.34 641 ARG A N 1
ATOM 5102 C CA . ARG A 1 641 ? 5.067 -27.962 -10.730 1.00 37.34 641 ARG A CA 1
ATOM 5103 C C . ARG A 1 641 ? 4.423 -27.216 -9.558 1.00 37.34 641 ARG A C 1
ATOM 5105 O O . ARG A 1 641 ? 5.137 -26.623 -8.750 1.00 37.34 641 ARG A O 1
ATOM 5112 N N . LYS A 1 642 ? 3.086 -27.245 -9.471 1.00 31.67 642 LYS A N 1
ATOM 5113 C CA . LYS A 1 642 ? 2.331 -26.752 -8.306 1.00 31.67 642 LYS A CA 1
ATOM 5114 C C . LYS A 1 642 ? 3.006 -27.239 -7.009 1.00 31.67 642 LYS A C 1
ATOM 5116 O O . LYS A 1 642 ? 3.364 -28.419 -6.952 1.00 31.67 642 LYS A O 1
ATOM 5121 N N . PRO A 1 643 ? 3.129 -26.400 -5.964 1.00 33.56 643 PRO A N 1
ATOM 5122 C CA . PRO A 1 643 ? 3.360 -26.922 -4.627 1.00 33.56 643 PRO A CA 1
ATOM 5123 C C . PRO A 1 643 ? 2.206 -27.879 -4.309 1.00 33.56 643 PRO A C 1
ATOM 5125 O O . PRO A 1 643 ? 1.033 -27.543 -4.479 1.00 33.56 643 PRO A O 1
ATOM 5128 N N . SER A 1 644 ? 2.544 -29.118 -3.965 1.00 33.25 644 SER A N 1
ATOM 5129 C CA . SER A 1 644 ? 1.603 -30.202 -3.695 1.00 33.25 644 SER A CA 1
ATOM 5130 C C . SER A 1 644 ? 0.693 -29.836 -2.521 1.00 33.25 644 SER A C 1
ATOM 5132 O O . SER A 1 644 ? 1.101 -29.942 -1.369 1.00 33.25 644 SER A O 1
ATOM 5134 N N . GLY A 1 645 ? -0.525 -29.383 -2.818 1.00 33.38 645 GLY A N 1
ATOM 5135 C CA . GLY A 1 645 ? -1.496 -28.983 -1.796 1.00 33.38 645 GLY A CA 1
ATOM 5136 C C . GLY A 1 645 ? -2.925 -28.756 -2.296 1.00 33.38 645 GLY A C 1
ATOM 5137 O O . GLY A 1 645 ? -3.723 -28.157 -1.591 1.00 33.38 645 GLY A O 1
ATOM 5138 N N . SER A 1 646 ? -3.277 -29.202 -3.504 1.00 28.50 646 SER A N 1
ATOM 5139 C CA . SER A 1 646 ? -4.680 -29.346 -3.913 1.00 28.50 646 SER A CA 1
ATOM 5140 C C . SER A 1 646 ? -4.787 -30.355 -5.053 1.00 28.50 646 SER A C 1
ATOM 5142 O O . SER A 1 646 ? -4.353 -30.118 -6.181 1.00 28.50 646 SER A O 1
ATOM 5144 N N . ASN A 1 647 ? -5.341 -31.524 -4.731 1.00 27.47 647 ASN A N 1
ATOM 5145 C CA . ASN A 1 647 ? -5.788 -32.490 -5.722 1.00 27.47 647 ASN A CA 1
ATOM 5146 C C . ASN A 1 647 ? -6.999 -31.904 -6.447 1.00 27.47 647 ASN A C 1
ATOM 5148 O O . ASN A 1 647 ? -8.099 -31.854 -5.901 1.00 27.47 647 ASN A O 1
ATOM 5152 N N . THR A 1 648 ? -6.808 -31.498 -7.695 1.00 29.16 648 THR A N 1
ATOM 5153 C CA . THR A 1 648 ? -7.897 -31.476 -8.672 1.00 29.16 648 THR A CA 1
ATOM 5154 C C . THR A 1 648 ? -7.290 -31.625 -10.064 1.00 29.16 648 THR A C 1
ATOM 5156 O O . THR A 1 648 ? -6.474 -30.814 -10.503 1.00 29.16 648 THR A O 1
ATOM 5159 N N . GLN A 1 649 ? -7.619 -32.760 -10.682 1.00 27.30 649 GLN A N 1
ATOM 5160 C CA . GLN A 1 649 ? -7.279 -33.170 -12.044 1.00 27.30 649 GLN A CA 1
ATOM 5161 C C . GLN A 1 649 ? -7.930 -32.251 -13.098 1.00 27.30 649 GLN A C 1
ATOM 5163 O O . GLN A 1 649 ? -8.768 -31.423 -12.752 1.00 27.30 649 GLN A O 1
ATOM 5168 N N . TRP A 1 650 ? -7.562 -32.503 -14.365 1.00 25.33 650 TRP A N 1
ATOM 5169 C CA . TRP A 1 650 ? -8.055 -31.986 -15.661 1.00 25.33 650 TRP A CA 1
ATOM 5170 C C . TRP A 1 650 ? -7.102 -30.963 -16.312 1.00 25.33 650 TRP A C 1
ATOM 5172 O O . TRP A 1 650 ? -6.954 -29.847 -15.834 1.00 25.33 650 TRP A O 1
ATOM 5182 N N . LEU A 1 651 ? -6.185 -31.379 -17.200 1.00 24.75 651 LEU A N 1
ATOM 5183 C CA . LEU A 1 651 ? -6.304 -31.781 -18.623 1.00 24.75 651 LEU A CA 1
ATOM 5184 C C . LEU A 1 651 ? -6.721 -30.649 -19.577 1.00 24.75 651 LEU A C 1
ATOM 5186 O O . LEU A 1 651 ? -7.829 -30.142 -19.499 1.00 24.75 651 LEU A O 1
ATOM 5190 N N . GLN A 1 652 ? -5.824 -30.426 -20.550 1.00 25.33 652 GLN A N 1
ATOM 5191 C CA . GLN A 1 652 ? -5.987 -29.746 -21.842 1.00 25.33 652 GLN A CA 1
ATOM 5192 C C . GLN A 1 652 ? -6.129 -28.215 -21.813 1.00 25.33 652 GLN A C 1
ATOM 5194 O O . GLN A 1 652 ? -7.134 -27.676 -21.381 1.00 25.33 652 GLN A O 1
ATOM 5199 N N . PHE A 1 653 ? -5.139 -27.500 -22.359 1.00 22.52 653 PHE A N 1
ATOM 5200 C CA . PHE A 1 653 ? -5.201 -27.034 -23.752 1.00 22.52 653 PHE A CA 1
ATOM 5201 C C . PHE A 1 653 ? -3.864 -26.395 -24.174 1.00 22.52 653 PHE A C 1
ATOM 5203 O O . PHE A 1 653 ? -3.367 -25.462 -23.549 1.00 22.52 653 PHE A O 1
ATOM 5210 N N . TRP A 1 654 ? -3.282 -26.949 -25.238 1.00 22.56 654 TRP A N 1
ATOM 5211 C CA . TRP A 1 654 ? -2.315 -26.292 -26.117 1.00 22.56 654 TRP A CA 1
ATOM 5212 C C . TRP A 1 654 ? -3.094 -25.599 -27.246 1.00 22.56 654 TRP A C 1
ATOM 5214 O O . TRP A 1 654 ? -4.149 -26.102 -27.625 1.00 22.56 654 TRP A O 1
ATOM 5224 N N . ALA A 1 655 ? -2.490 -24.553 -27.823 1.00 22.34 655 ALA A N 1
ATOM 5225 C CA . ALA A 1 655 ? -2.843 -23.840 -29.063 1.00 22.34 655 ALA A CA 1
ATOM 5226 C C . ALA A 1 655 ? -3.635 -22.527 -28.912 1.00 22.34 655 ALA A C 1
ATOM 5228 O O . ALA A 1 655 ? -4.861 -22.528 -28.941 1.00 22.34 655 ALA A O 1
ATOM 5229 N N . SER A 1 656 ? -2.894 -21.413 -28.851 1.00 26.98 656 SER A N 1
ATOM 5230 C CA . SER A 1 656 ? -2.888 -20.337 -29.867 1.00 26.98 656 SER A CA 1
ATOM 5231 C C . SER A 1 656 ? -1.914 -19.240 -29.453 1.00 26.98 656 SER A C 1
ATOM 5233 O O . SER A 1 656 ? -2.144 -18.673 -28.360 1.00 26.98 656 SER A O 1
#

Foldseek 3Di:
DDDPLVLVVLLLLLFFFPWAWDDPDVPDIDIDHPDVVSVVSQVVSVVVQFHFDHDDPFWTWTGHNNRIWIKTWDDKDDDDPVQFKIWTWTQGPVRWIKIKMKGDPVRLLQQAAPVQVVVSVVQVVVVVVLLLLLWDKMWIWMDTDDPVRSVVLSVQLVVLCPDPPPSVVSNVVSVVVVSHHTHTSHMDTHDPDAFPCQLVLVVLCVLLVHADEAEELADQSNQVSVCVVSVVDDPQFPEEQEQDDQDLVSLLVSLVVLVVVQQPQVQDDDDDDDDDDDDDPQVRGRTAYEYEYEQNSLVSCLPPVNVVSVVVSRVNHSYYYYYSHFLVSLLSNQLSCCVPVVFQFEFEDAEPSCLSNQQSGNFREYAPDPRDCNSVVSGPYYDNHPNCVSLCCLPVVLLLLLLVLLLVLLVLLLVLLPPCLQVVCCVVVVVPSDGLAAPVLVVCVCPFLQPQLSVCSSPPFDLDDSVLSSLNSNSSVCSRVVVSDDPVSNVVSNVLSNVLNVLLNVLLVVLQVPDAFPVRHRCNDSLLSNLLSSLLSSVLSLVVSVVSRNDDDPSSVCRSVVSNVVVVVCVPVLQDPVVCVVPVPRRVNHCSNVVNVVTPSSVVSSVVSNCVSCVVVVVVVVCCCVVPNDPSSCSVVVVDDRPPDDDDDDDDDDDD

Radius of gyration: 37.19 Å; Cα contacts (8 Å, |Δi|>4): 943; chains: 1; bounding box: 89×63×105 Å

pLDDT: mean 85.21, std 15.18, range [22.34, 97.56]

Sequence (656 aa):
MGDPYIHEFFRLLSLCHTVMSEEKNEGELYYKAQSPDEGALVTAARNFGFVFRSRTPKTITVHEMGTAITYQLLAILDFNNIRKRMSVIVRNPEGKIRLYCKGADTILLDRLHHSTHELLNATIDHLNEYSGEGLRTLVLAYKDLDEEYYEEWADRRLQASLARDSWEDRLASVYEEIESDMMLLGATAIEDKLQQGVPETIALLTLANIKIWVLTGDKQETAVNIGYSCKMLTDDMSEVFVVTGHTVLEVREELRKAREKMMDPSRSVGNGFAYHEKTSVLEAVAGEYALVINGHSLAHALEADMELEFLETACACKAVICCRVTPLQKAQVVELVKKYKKAVTLAIGDGANDVSMIKTAHIGVGISGQEGIQAVLASDYSFSQFKFLQRLLLVHGRWSYLRMCKFLCYFFYKNFAFTMVHFWFGFFCGFSAQTVYDQYFITLYNIVYTSLPVLAMGVFDQDVPEQRSMEYPKLYEPGQLNLLFNKREFFICIAQGIYTSVLMFFIPYGVFAEATRDDGTQLADYQSFAVTVATSLVIVVSVQIGLDTGYWTAINHFFIWGSLAVYFAILFAMHSNGLFDMFPNQFRFVGNAQNTLAQPAVWLTIALTTVICIMPVVAFRFLKLNLKPDLSDTVRSGCVRKPSGSNTQWLQFWAS

Organism: NCBI:txid89673

Nearest PDB structures (foldseek):
  8ox4-assembly1_A  TM=8.283E-01  e=3.032E-56  Homo sapiens
  7py4-assembly1_A  TM=6.999E-01  e=1.611E-58  Homo sapiens
  8ox5-assembly1_A  TM=8.039E-01  e=1.363E-55  Homo sapiens
  7vgh-assembly1_B  TM=6.771E-01  e=9.909E-56  Homo sapiens
  8ox6-assembly1_A  TM=9.739E-01  e=6.616E-31  Homo sapiens

Solvent-accessible surface area (backbone atoms only — not comparable to full-atom values): 36033 Å² total; per-residue (Å²): 137,78,62,67,66,60,52,52,47,35,47,39,42,41,61,53,67,83,63,42,59,46,71,85,49,96,90,48,76,43,79,51,45,96,43,72,69,58,41,51,43,34,52,49,14,34,77,74,34,24,31,60,60,47,74,56,98,52,32,39,34,30,28,51,78,82,44,83,43,62,29,38,45,73,48,74,46,73,70,40,89,88,72,46,34,32,35,27,32,33,30,44,86,89,68,53,36,34,39,28,36,42,25,35,54,95,55,48,64,84,24,44,35,79,90,39,56,76,62,47,54,60,47,53,55,51,50,52,52,40,48,73,75,46,27,53,62,34,33,34,32,34,36,83,47,56,69,70,60,49,53,58,49,50,53,52,47,51,56,22,70,67,40,92,71,67,28,68,62,44,40,49,53,57,51,53,62,72,65,42,64,22,45,74,65,49,73,49,72,45,78,83,74,76,65,78,52,43,40,62,33,48,52,46,39,45,60,28,73,46,79,55,70,47,79,35,65,46,56,59,68,50,53,51,44,50,30,43,72,35,63,66,41,59,91,87,40,74,45,77,45,74,40,74,32,92,46,68,68,48,34,50,51,49,50,49,54,50,42,54,66,41,56,45,72,93,60,70,81,82,83,90,80,91,74,95,68,99,73,71,84,73,85,63,54,56,67,48,31,32,40,38,35,33,34,72,27,43,56,49,37,63,33,90,91,33,35,64,62,45,50,55,44,52,66,67,27,59,24,35,38,37,19,47,38,51,40,66,54,47,21,51,56,47,42,51,48,42,71,73,69,68,51,92,42,75,25,74,34,34,35,70,62,33,34,55,24,19,61,57,28,80,40,14,34,5,29,54,52,92,80,37,63,56,11,34,76,52,27,80,42,67,47,71,54,76,44,52,51,49,51,50,44,52,38,53,47,44,44,51,52,54,22,49,33,53,37,49,46,49,52,49,19,56,49,36,27,57,55,43,35,46,58,61,48,28,73,78,56,74,63,70,78,72,71,62,57,56,75,64,53,66,61,37,42,68,66,55,54,52,32,56,42,47,50,43,42,43,71,67,42,42,90,68,58,63,70,59,30,67,77,41,33,57,76,42,41,52,66,78,71,43,69,77,60,39,76,66,56,52,52,51,27,44,52,52,6,47,54,40,11,50,46,55,45,51,50,56,51,58,51,32,74,74,38,63,39,98,86,74,45,76,50,66,42,71,66,44,47,25,51,50,42,51,53,33,47,57,49,40,51,54,50,49,51,58,72,68,50,73,44,91,46,76,66,52,51,48,33,47,55,45,26,53,50,50,44,53,52,49,50,52,49,55,17,26,65,72,50,22,76,74,37,58,94,76,31,82,51,61,51,42,55,63,63,39,71,67,37,67,68,49,55,52,46,34,51,50,46,37,48,66,59,44,49,60,56,53,52,51,50,55,50,40,54,73,76,60,56,52,74,68,52,41,58,71,70,64,70,63,76,73,80,91,80,73,96,74,87,85,87,88,84,86,90,134